Protein AF-A0A975P1Y1-F1 (afdb_monomer_lite)

Secondary structure (DSSP, 8-state):
-----EEEEE-----STT--GGGTTTS--EEEEETTEEEEEEEEEEEE-SS-STT-EEEEEPEE-SPPEE-TTS-EEEEEESSSSTTS-EEEEEE-TT--EE--TT-TT-EEEEE--STT-HHHHHHHHHHHH---S-GGGHHHHHHHHHHHHHHHHHHHHHSPPPP-HHHHHHHHHHHHHHHHTT--HHHHHHHHHHHHHT-SSS-TTSEEE-TTSS--EEETTTTEETTT--THHHHHHHHHHHHHHTT---HHHHHHHHHHHTTTTSS-GGG--HHHHHHHHHHHHHHHHHHHSHHHHHHHHHHHHHHHHHHHHHHHHHHHH-HHHHH-HHHHHHHHHHHHHHS--HHHHHHHHHHHHH-SSHHHHHHHHHHHHHHHH-SS--HHHHHHHHHHHHHHHHHHHHHHT--PPPPPP---

Sequence (420 aa):
MPGEDFNFSIGDGPCGLDSSILKTYKNVQASVTVKGQRFDFMPILITDKRRFNCYAVKLRAACIVTQPTANDDGGFTIELKAARRPTAVSTKVTVSRDGKIAYPESNTQFFLLRDGLGSNSLANHIDRRLGEEFQCSEPANCAYQRTYFIEWLLLNKFRVVRAPPPVRGADLADDRKYFFEKIGNSVSGIKRVVQTFIMENEIGTTSPYALGDAVLADSGPSFGSHQIDIATNSGGEVAAFREILNNAYGASRDARLIELLSRIRSKLYERPIREFKTGALRTFYSDWPLIDGALRSDSGKARYNSLYVDYLASVEREFERLKRDNSFVAIYPWAGFYLIDIKNQYGSNEGSRALFATAARQAANPIDFVNRVSKIVLSYQYSRRSHQAACDTKRRLKNVIRATNAHYGGSTPLPNDCND

Radius of gyration: 25.01 Å; chains: 1; bounding box: 57×57×80 Å

Foldseek 3Di:
DDDFDWDKDADPDDFADVAAVVRPLQDQRMWTAGNNDIFTKFKKWKAADPPDLFQRIGITGWDFADRWDQDPQRWTKTKTFNDNDPPTDIDIWIAGNVRDIDGDLPPLGDIDMAGRDDCPGPVVVLVVCCVAPDDDPDPVCNVVSSSVSSRLSVVLVVLCVLADDFDDDPRQVVLVVVLCVVCVVLADDQLVLLLQLLCQQPVVPHGQLAWDDPSPDLFFIFHGSLTHGCQPDDDPVVVLLLVLLCVQDVPPPDPLSVVLNVCSVVSLRNHRCSSDGSNSSSNCSVCRVVSSVSSPDPSNSVSSSVVSSVVSVVLVVQLVVLCVVAVVCVVVVLLSSVLVVVCSVPVHSPVVSVQLSVQSVVQPDLVSSLVSSLVVVCVVPDPDNRPVSSQSSLSSSQSSSVSVCVNVVDPRDRDDHPDD

Organism: NCBI:txid2840469

Structure (mmCIF, N/CA/C/O backbone):
data_AF-A0A975P1Y1-F1
#
_entry.id   AF-A0A975P1Y1-F1
#
loop_
_atom_site.group_PDB
_atom_site.id
_atom_site.type_symbol
_atom_site.label_atom_id
_atom_site.label_alt_id
_atom_site.label_comp_id
_atom_site.label_asym_id
_atom_site.label_entity_id
_atom_site.label_seq_id
_atom_site.pdbx_PDB_ins_code
_atom_site.Cartn_x
_atom_site.Cartn_y
_atom_site.Cartn_z
_atom_site.occupancy
_atom_site.B_iso_or_equiv
_atom_site.auth_seq_id
_atom_site.auth_comp_id
_atom_site.auth_asym_id
_atom_site.auth_atom_id
_atom_site.pdbx_PDB_model_num
ATOM 1 N N . MET A 1 1 ? -6.299 2.084 47.066 1.00 37.72 1 MET A N 1
ATOM 2 C CA . MET A 1 1 ? -5.338 3.198 47.209 1.00 37.72 1 MET A CA 1
ATOM 3 C C . MET A 1 1 ? -6.083 4.506 46.968 1.00 37.72 1 MET A C 1
ATOM 5 O O . MET A 1 1 ? -6.704 4.611 45.918 1.00 37.72 1 MET A O 1
ATOM 9 N N . PRO A 1 2 ? -6.117 5.445 47.928 1.00 32.84 2 PRO A N 1
ATOM 10 C CA . PRO A 1 2 ? -6.755 6.747 47.760 1.00 32.84 2 PRO A CA 1
ATOM 11 C C . PRO A 1 2 ? -5.759 7.809 47.252 1.00 32.84 2 PRO A C 1
ATOM 13 O O . PRO A 1 2 ? -4.679 7.945 47.813 1.00 32.84 2 PRO A O 1
ATOM 16 N N . GLY A 1 3 ? -6.164 8.593 46.244 1.00 44.69 3 GLY A N 1
ATOM 17 C CA . GLY A 1 3 ? -5.850 10.029 46.190 1.00 44.69 3 GLY A CA 1
ATOM 18 C C . GLY A 1 3 ? -4.552 10.527 45.537 1.00 44.69 3 GLY A C 1
ATOM 19 O O . GLY A 1 3 ? -4.023 11.518 46.025 1.00 44.69 3 GLY A O 1
ATOM 20 N N . GLU A 1 4 ? -4.047 9.941 44.447 1.00 51.47 4 GLU A N 1
ATOM 21 C CA . GLU A 1 4 ? -2.983 10.593 43.654 1.00 51.47 4 GLU A CA 1
ATOM 22 C C . GLU A 1 4 ? -3.564 11.344 42.440 1.00 51.47 4 GLU A C 1
ATOM 24 O O . GLU A 1 4 ? -4.287 10.750 41.644 1.00 51.47 4 GLU A O 1
ATOM 29 N N . ASP A 1 5 ? -3.236 12.641 42.333 1.00 62.97 5 ASP A N 1
ATOM 30 C CA . ASP A 1 5 ? -3.562 13.649 41.304 1.00 62.97 5 ASP A CA 1
ATOM 31 C C . ASP A 1 5 ? -4.053 13.116 39.949 1.00 62.97 5 ASP A C 1
ATOM 33 O O . ASP A 1 5 ? -3.309 13.080 38.959 1.00 62.97 5 ASP A O 1
ATOM 37 N N . PHE A 1 6 ? -5.331 12.745 39.902 1.00 66.50 6 PHE A N 1
ATOM 38 C CA . PHE A 1 6 ? -6.034 12.369 38.686 1.00 66.50 6 PHE A CA 1
ATOM 39 C C . PHE A 1 6 ? -7.116 13.410 38.403 1.00 66.50 6 PHE A C 1
ATOM 41 O O . PHE A 1 6 ? -8.247 13.305 38.876 1.00 66.50 6 PHE A O 1
ATOM 48 N N . ASN A 1 7 ? -6.755 14.454 37.655 1.00 74.12 7 ASN A N 1
ATOM 49 C CA . ASN A 1 7 ? -7.695 15.503 37.266 1.00 74.12 7 ASN A CA 1
ATOM 50 C C . ASN A 1 7 ? -8.186 15.251 35.848 1.00 74.12 7 ASN A C 1
ATOM 52 O O . ASN A 1 7 ? -7.390 15.097 34.925 1.00 74.12 7 ASN A O 1
ATOM 56 N N . PHE A 1 8 ? -9.503 15.239 35.671 1.00 78.31 8 PHE A N 1
ATOM 57 C CA . PHE A 1 8 ? -10.124 14.993 34.381 1.00 78.31 8 PHE A CA 1
ATOM 58 C C . PHE A 1 8 ? -11.121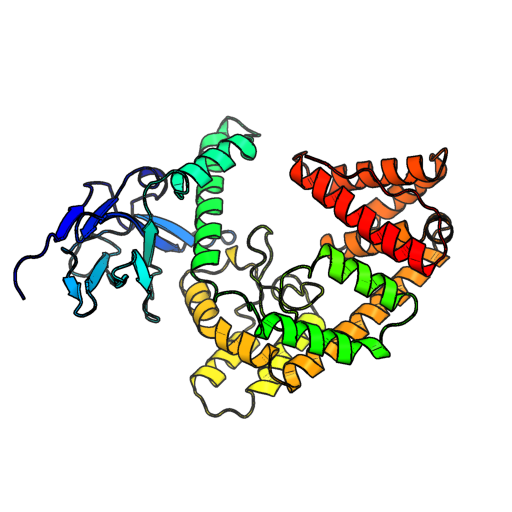 16.089 34.029 1.00 78.31 8 PHE A C 1
ATOM 60 O O . PHE A 1 8 ? -12.007 16.407 34.820 1.00 78.31 8 PHE A O 1
ATOM 67 N N . SER A 1 9 ? -11.004 16.631 32.820 1.00 79.25 9 SER A N 1
ATOM 68 C CA . SER A 1 9 ? -11.983 17.552 32.253 1.00 79.25 9 SER A CA 1
ATOM 69 C C . SER A 1 9 ? -12.467 17.048 30.896 1.00 79.25 9 SER A C 1
ATOM 71 O O . SER A 1 9 ? -11.689 16.570 30.071 1.00 79.25 9 SER A O 1
ATOM 73 N N . ILE A 1 10 ? -13.777 17.152 30.666 1.00 75.06 10 ILE A N 1
ATOM 74 C CA . ILE A 1 10 ? -14.410 16.906 29.367 1.00 75.06 10 ILE A CA 1
ATOM 75 C C . ILE A 1 10 ? -14.796 18.267 28.794 1.00 75.06 10 ILE A C 1
ATOM 77 O O . ILE A 1 10 ? -15.384 19.087 29.492 1.00 75.06 10 ILE A O 1
ATOM 81 N N . GLY A 1 11 ? -14.492 18.503 27.521 1.00 68.81 11 GLY A N 1
ATOM 82 C CA . GLY A 1 11 ? -14.998 19.671 26.811 1.00 68.81 11 GLY A CA 1
ATOM 83 C C . GLY A 1 11 ? -16.475 19.503 26.440 1.00 68.81 11 GLY A C 1
ATOM 84 O O . GLY A 1 11 ? -16.888 18.451 25.949 1.00 68.81 11 GLY A O 1
ATOM 85 N N . ASP A 1 12 ? -17.269 20.567 26.560 1.00 66.56 12 ASP A N 1
ATOM 86 C CA . ASP A 1 12 ? -18.708 20.577 26.231 1.00 66.56 12 ASP A CA 1
ATOM 87 C C . ASP A 1 12 ? -19.026 20.562 24.722 1.00 66.56 12 ASP A C 1
ATOM 89 O O . ASP A 1 12 ? -20.146 20.837 24.289 1.00 66.56 12 ASP A O 1
ATOM 93 N N . GLY A 1 13 ? -18.047 20.211 23.888 1.00 70.69 13 GLY A N 1
ATOM 94 C CA . GLY A 1 13 ? -18.192 20.193 22.439 1.00 70.69 13 GLY A CA 1
ATOM 95 C C . GLY A 1 13 ? -19.217 19.162 21.931 1.00 70.69 13 GLY A C 1
ATOM 96 O O . GLY A 1 13 ? -19.464 18.135 22.573 1.00 70.69 13 GLY A O 1
ATOM 97 N N . PRO A 1 14 ? -19.792 19.388 20.734 1.00 80.12 14 PRO A N 1
ATOM 98 C CA . PRO A 1 14 ? -20.736 18.459 20.125 1.00 80.12 14 PRO A CA 1
ATOM 99 C C . PRO A 1 14 ? -20.075 17.105 19.839 1.00 80.12 14 PRO A C 1
ATOM 101 O O . PRO A 1 14 ? -18.978 17.038 19.280 1.00 80.12 14 PRO A O 1
ATOM 104 N N . CYS A 1 15 ? -20.770 16.009 20.143 1.00 84.50 15 CYS A N 1
ATOM 105 C CA . CYS A 1 15 ? -20.293 14.647 19.901 1.00 84.50 15 CYS A CA 1
ATOM 106 C C . CYS A 1 15 ? -21.395 13.741 19.329 1.00 84.50 15 CYS A C 1
ATOM 108 O O . CYS A 1 15 ? -22.585 14.044 19.407 1.00 84.50 15 CYS A O 1
ATOM 110 N N . GLY A 1 16 ? -20.981 12.622 18.743 1.00 81.62 16 GLY A N 1
ATOM 111 C CA . GLY A 1 16 ? -21.829 11.554 18.232 1.00 81.62 16 GLY A CA 1
ATOM 112 C C . GLY A 1 16 ? -22.176 11.639 16.745 1.00 81.62 16 GLY A C 1
ATOM 113 O O . GLY A 1 16 ? -21.516 12.324 15.961 1.00 81.62 16 GLY A O 1
ATOM 114 N N . LEU A 1 17 ? -23.219 10.903 16.346 1.00 75.62 17 LEU A N 1
ATOM 115 C CA . LEU A 1 17 ? -23.616 10.685 14.944 1.00 75.62 17 LEU A CA 1
ATOM 116 C C . LEU A 1 17 ? -24.002 11.947 14.162 1.00 75.62 17 LEU A C 1
ATOM 118 O O . LEU A 1 17 ? -24.017 11.898 12.935 1.00 75.62 17 LEU A O 1
ATOM 122 N N . ASP A 1 18 ? -24.243 13.072 14.822 1.00 74.19 18 ASP A N 1
ATOM 123 C CA . ASP A 1 18 ? -24.557 14.345 14.159 1.00 74.19 18 ASP A CA 1
ATOM 124 C C . ASP A 1 18 ? -23.397 15.349 14.234 1.00 74.19 18 ASP A C 1
ATOM 126 O O . ASP A 1 18 ? -23.409 16.381 13.560 1.00 74.19 18 ASP A O 1
ATOM 130 N N . SER A 1 19 ? -22.335 15.022 14.977 1.00 77.94 19 SER A N 1
ATOM 131 C CA . SER A 1 19 ? -21.145 15.862 15.088 1.00 77.94 19 SER A CA 1
ATOM 132 C C . SER A 1 19 ? -20.178 15.600 13.934 1.00 77.94 19 SER A C 1
ATOM 134 O O . SER A 1 19 ? -19.815 14.459 13.633 1.00 77.94 19 SER A O 1
ATOM 136 N N . SER A 1 20 ? -19.764 16.672 13.258 1.00 76.12 20 SER A N 1
ATOM 137 C CA . SER A 1 20 ? -18.672 16.630 12.284 1.00 76.12 20 SER A CA 1
ATOM 138 C C . SER A 1 20 ? -17.349 16.792 13.015 1.00 76.12 20 SER A C 1
ATOM 140 O O . SER A 1 20 ? -17.207 17.743 13.785 1.00 76.12 20 SER A O 1
ATOM 142 N N . ILE A 1 21 ? -16.364 15.939 12.712 1.00 74.25 21 ILE A N 1
ATOM 143 C CA . ILE A 1 21 ? -15.011 16.084 13.268 1.00 74.25 21 ILE A CA 1
ATOM 144 C C . ILE A 1 21 ? -14.405 17.459 12.944 1.00 74.25 21 ILE A C 1
ATOM 146 O O . ILE A 1 21 ? -13.605 17.983 13.707 1.00 74.25 21 ILE A O 1
ATOM 150 N N . LEU A 1 22 ? -14.837 18.111 11.857 1.00 73.56 22 LEU A N 1
ATOM 151 C CA . LEU A 1 22 ? -14.357 19.445 11.483 1.00 73.56 22 LEU A CA 1
ATOM 152 C C . LEU A 1 22 ? -14.692 20.527 12.507 1.00 73.56 22 LEU A C 1
ATOM 154 O O . LEU A 1 22 ? -13.978 21.518 12.603 1.00 73.56 22 LEU A O 1
ATOM 158 N N . LYS A 1 23 ? -15.770 20.343 13.273 1.00 72.19 23 LYS A N 1
ATOM 159 C CA . LYS A 1 23 ? -16.165 21.284 14.326 1.00 72.19 23 LYS A CA 1
ATOM 160 C C . LYS A 1 23 ? -15.372 21.077 15.615 1.00 72.19 23 LYS A C 1
ATOM 162 O O . LYS A 1 23 ? -15.464 21.899 16.519 1.00 72.19 23 LYS A O 1
ATOM 167 N N . THR A 1 24 ? -14.642 19.970 15.721 1.00 72.06 24 THR A N 1
ATOM 168 C CA . THR A 1 24 ? -14.063 19.517 16.985 1.00 72.06 24 THR A CA 1
ATOM 169 C C . THR A 1 24 ? -12.572 19.227 16.908 1.00 72.06 24 THR A C 1
ATOM 171 O O . THR A 1 24 ? -11.937 19.215 17.951 1.00 72.06 24 THR A O 1
ATOM 174 N N . TYR A 1 25 ? -11.982 19.055 15.719 1.00 73.00 25 TYR A N 1
ATOM 175 C CA . TYR A 1 25 ? -10.574 18.654 15.583 1.00 73.00 25 TYR A CA 1
ATOM 176 C C . TYR A 1 25 ? -9.559 19.692 16.074 1.00 73.00 25 TYR A C 1
ATOM 178 O O . TYR A 1 25 ? -8.399 19.349 16.273 1.00 73.00 25 TYR A O 1
ATOM 186 N N . LYS A 1 26 ? -9.985 20.948 16.258 1.00 70.31 26 LYS A N 1
ATOM 187 C CA . LYS A 1 26 ? -9.172 22.031 16.838 1.00 70.31 26 LYS A CA 1
ATOM 188 C C . LYS A 1 26 ? -9.398 22.233 18.335 1.00 70.31 26 LYS A C 1
ATOM 190 O O . LYS A 1 26 ? -8.721 23.052 18.944 1.00 70.31 26 LYS A O 1
ATOM 195 N N . ASN A 1 27 ? -10.355 21.516 18.915 1.00 68.38 27 ASN A N 1
ATOM 196 C CA . ASN A 1 27 ? -10.757 21.690 20.300 1.00 68.38 27 ASN A CA 1
ATOM 197 C C . ASN A 1 27 ? -10.304 20.474 21.102 1.00 68.38 27 ASN A C 1
ATOM 199 O O . ASN A 1 27 ? -10.546 19.334 20.701 1.00 68.38 27 ASN A O 1
ATOM 203 N N . VAL A 1 28 ? -9.703 20.710 22.267 1.00 62.66 28 VAL A N 1
ATOM 204 C CA . VAL A 1 28 ? -9.509 19.636 23.245 1.00 62.66 28 VAL A CA 1
ATOM 205 C C . VAL A 1 28 ? -10.881 19.176 23.703 1.00 62.66 28 VAL A C 1
ATOM 207 O O . VAL A 1 28 ? -11.666 19.969 24.220 1.00 62.66 28 VAL A O 1
ATOM 210 N N . GLN A 1 29 ? -11.186 17.902 23.489 1.00 71.69 29 GLN A N 1
ATOM 211 C CA . GLN A 1 29 ? -12.464 17.337 23.918 1.00 71.69 29 GLN A CA 1
ATOM 212 C C . GLN A 1 29 ? -12.347 16.611 25.258 1.00 71.69 29 GLN A C 1
ATOM 214 O O . GLN A 1 29 ? -13.363 16.423 25.923 1.00 71.69 29 GLN A O 1
ATOM 219 N N . ALA A 1 30 ? -11.136 16.238 25.671 1.00 76.69 30 ALA A N 1
ATOM 220 C CA . ALA A 1 30 ? -10.852 15.813 27.032 1.00 76.69 30 ALA A CA 1
ATOM 221 C C . ALA A 1 30 ? -9.399 16.079 27.419 1.00 76.69 30 ALA A C 1
ATOM 223 O O . ALA A 1 30 ? -8.513 15.967 26.577 1.00 76.69 30 ALA A O 1
ATOM 224 N N . SER A 1 31 ? -9.164 16.360 28.695 1.00 81.62 31 SER A N 1
ATOM 225 C CA . SER A 1 31 ? -7.831 16.434 29.287 1.00 81.62 31 SER A CA 1
ATOM 226 C C . SER A 1 31 ? -7.775 15.542 30.516 1.00 81.62 31 SER A C 1
ATOM 228 O O . SER A 1 31 ? -8.652 15.617 31.375 1.00 81.62 31 SER A O 1
ATOM 230 N N . VAL A 1 32 ? -6.739 14.718 30.609 1.00 79.75 32 VAL A N 1
ATOM 231 C CA . VAL A 1 32 ? -6.423 13.916 31.793 1.00 79.75 32 VAL A CA 1
ATOM 232 C C . VAL A 1 32 ? -5.066 14.372 32.307 1.00 79.75 32 VAL A C 1
ATOM 234 O O . VAL A 1 32 ? -4.096 14.359 31.556 1.00 79.75 32 VAL A O 1
ATOM 237 N N . THR A 1 33 ? -4.975 14.748 33.574 1.00 78.69 33 THR A N 1
ATOM 238 C CA . THR A 1 33 ? -3.701 14.999 34.247 1.00 78.69 33 THR A CA 1
ATOM 239 C C . THR A 1 33 ? -3.423 13.858 35.208 1.00 78.69 33 THR A C 1
ATOM 241 O O . THR A 1 33 ? -4.242 13.603 36.087 1.00 78.69 33 THR A O 1
ATOM 244 N N . VAL A 1 34 ? -2.275 13.202 35.042 1.00 75.06 34 VAL A N 1
ATOM 245 C CA . VAL A 1 34 ? -1.789 12.122 35.909 1.00 75.06 34 VAL A CA 1
ATOM 246 C C . VAL A 1 34 ? -0.426 12.536 36.449 1.00 75.06 34 VAL A C 1
ATOM 248 O O . VAL A 1 34 ? 0.509 12.716 35.670 1.00 75.06 34 VAL A O 1
ATOM 251 N N . LYS A 1 35 ? -0.299 12.709 37.771 1.00 74.00 35 LYS A N 1
ATOM 252 C CA . LYS A 1 35 ? 0.979 13.066 38.432 1.00 74.00 35 LYS A CA 1
ATOM 253 C C . LYS A 1 35 ? 1.662 14.298 37.809 1.00 74.00 35 LYS A C 1
ATOM 255 O O . LYS A 1 35 ? 2.853 14.283 37.511 1.00 74.00 35 LYS A O 1
ATOM 260 N N . GLY A 1 36 ? 0.881 15.349 37.546 1.00 74.69 36 GLY A N 1
ATOM 261 C CA . GLY A 1 36 ? 1.357 16.602 36.943 1.00 74.69 36 GLY A CA 1
ATOM 262 C C . GLY A 1 36 ? 1.570 16.564 35.423 1.00 74.69 36 GLY A C 1
ATOM 263 O O . GLY A 1 36 ? 1.734 17.620 34.813 1.00 74.69 36 GLY A O 1
ATOM 264 N N . GLN A 1 37 ? 1.506 15.392 34.783 1.00 78.75 37 GLN A N 1
ATOM 265 C CA . GLN A 1 37 ? 1.574 15.272 33.328 1.00 78.75 37 GLN A CA 1
ATOM 266 C C . GLN A 1 37 ? 0.173 15.358 32.721 1.00 78.75 37 GLN A C 1
ATOM 268 O O . GLN A 1 37 ? -0.697 14.546 33.031 1.00 78.75 37 GLN A O 1
ATOM 273 N N . ARG A 1 38 ? -0.042 16.344 31.846 1.00 82.62 38 ARG A N 1
ATOM 274 C CA . ARG A 1 38 ? -1.307 16.554 31.135 1.00 82.62 38 ARG A CA 1
ATOM 275 C C . ARG A 1 38 ? -1.305 15.837 29.787 1.00 82.62 38 ARG A C 1
ATOM 277 O O . ARG A 1 38 ? -0.395 16.022 28.982 1.00 82.62 38 ARG A O 1
ATOM 284 N N . PHE A 1 39 ? -2.375 15.100 29.529 1.00 79.25 39 PHE A N 1
ATOM 285 C CA . PHE A 1 39 ? -2.682 14.447 28.267 1.00 79.25 39 PHE A CA 1
ATOM 286 C C . PHE A 1 39 ? -3.988 15.020 27.724 1.00 79.25 39 PHE A C 1
ATOM 288 O O . PHE A 1 39 ? -5.040 14.893 28.348 1.00 79.25 39 PHE A O 1
ATOM 295 N N . ASP A 1 40 ? -3.924 15.663 26.566 1.00 81.50 40 ASP A N 1
ATOM 296 C CA . ASP A 1 40 ? -5.110 16.143 25.864 1.00 81.50 40 ASP A CA 1
ATOM 297 C C . ASP A 1 40 ? -5.536 15.108 24.835 1.00 81.50 40 ASP A C 1
ATOM 299 O O . ASP A 1 40 ? -4.692 14.558 24.134 1.00 81.50 40 ASP A O 1
ATOM 303 N N . PHE A 1 41 ? -6.837 14.880 24.695 1.00 79.00 41 PHE A N 1
ATOM 304 C CA . PHE A 1 41 ? -7.381 13.875 23.800 1.00 79.00 41 PHE A CA 1
ATOM 305 C C . PHE A 1 41 ? -8.468 14.407 22.868 1.00 79.00 41 PHE A C 1
ATOM 307 O O . PHE A 1 41 ? -9.309 15.242 23.217 1.00 79.00 41 PHE A O 1
ATOM 314 N N . MET A 1 42 ? -8.480 13.826 21.674 1.00 81.38 42 MET A N 1
ATOM 315 C CA . MET A 1 42 ? -9.517 13.938 20.669 1.00 81.38 42 MET A CA 1
ATOM 316 C C . MET A 1 42 ? -10.169 12.554 20.462 1.00 81.38 42 MET A C 1
ATOM 318 O O . MET A 1 42 ? -9.558 11.666 19.854 1.00 81.38 42 MET A O 1
ATOM 322 N N . PRO A 1 43 ? -11.394 12.347 20.975 1.00 83.50 43 PRO A N 1
ATOM 323 C CA . PRO A 1 43 ? -12.180 11.141 20.796 1.00 83.50 43 PRO A CA 1
ATOM 324 C C . PRO A 1 43 ? -12.848 11.157 19.418 1.00 83.50 43 PRO A C 1
ATOM 326 O O . PRO A 1 43 ? -13.573 12.078 19.044 1.00 83.50 43 PRO A O 1
ATOM 329 N N . ILE A 1 44 ? -12.627 10.109 18.639 1.00 82.88 44 ILE A N 1
ATOM 330 C CA . ILE A 1 44 ? -13.089 10.012 17.257 1.00 82.88 44 ILE A CA 1
ATOM 331 C C . ILE A 1 44 ? -13.985 8.792 17.114 1.00 82.88 44 ILE A C 1
ATOM 333 O O . ILE A 1 44 ? -13.707 7.729 17.663 1.00 82.88 44 ILE A O 1
ATOM 337 N N . LEU A 1 45 ? -15.044 8.952 16.336 1.00 85.19 45 LEU A N 1
ATOM 338 C CA . LEU A 1 45 ? -15.954 7.908 15.900 1.00 85.19 45 LEU A CA 1
ATOM 339 C C . LEU A 1 45 ? -15.897 7.829 14.370 1.00 85.19 45 LEU A C 1
ATOM 341 O O . LEU A 1 45 ? -16.128 8.828 13.684 1.00 85.19 45 LEU A O 1
ATOM 345 N N . ILE A 1 46 ? -15.619 6.644 13.832 1.00 83.75 46 ILE A N 1
ATOM 346 C CA . ILE A 1 46 ? -15.672 6.378 12.392 1.00 83.75 46 ILE A CA 1
ATOM 347 C C . ILE A 1 46 ? -17.002 5.689 12.071 1.00 83.75 46 ILE A C 1
ATOM 349 O O . ILE A 1 46 ? -17.386 4.719 12.710 1.00 83.75 46 ILE A O 1
ATOM 353 N N . THR A 1 47 ? -17.724 6.190 11.072 1.00 84.06 47 THR A N 1
ATOM 354 C CA . THR A 1 47 ? -19.043 5.672 10.654 1.00 84.06 47 THR A CA 1
ATOM 355 C C . THR A 1 47 ? -19.110 5.506 9.149 1.00 84.06 47 THR A C 1
ATOM 357 O O . THR A 1 47 ? -18.341 6.144 8.445 1.00 84.06 47 THR A O 1
ATOM 360 N N . ASP A 1 48 ? -20.054 4.727 8.632 1.00 85.12 48 ASP A N 1
ATOM 361 C CA . ASP A 1 48 ? -20.239 4.605 7.183 1.00 85.12 48 ASP A CA 1
ATOM 362 C C . ASP A 1 48 ? -20.941 5.838 6.581 1.00 85.12 48 ASP A C 1
ATOM 364 O O . ASP A 1 48 ? -21.909 6.373 7.136 1.00 85.12 48 ASP A O 1
ATOM 368 N N . LYS A 1 49 ? -20.499 6.269 5.394 1.00 81.19 49 LYS A N 1
ATOM 369 C CA . LYS A 1 49 ? -21.248 7.192 4.530 1.00 81.19 49 LYS A CA 1
ATOM 370 C C . LYS A 1 49 ? -22.357 6.414 3.814 1.00 81.19 49 LYS A C 1
ATOM 372 O O . LYS A 1 49 ? -22.144 5.324 3.297 1.00 81.19 49 LYS A O 1
ATOM 377 N N . ARG A 1 50 ? -23.563 6.994 3.750 1.00 72.19 50 ARG A N 1
ATOM 378 C CA . ARG A 1 50 ? -24.740 6.346 3.132 1.00 72.19 50 ARG A CA 1
ATOM 379 C C . ARG A 1 50 ? -24.746 6.360 1.597 1.00 72.19 50 ARG A C 1
ATOM 381 O O . ARG A 1 50 ? -25.451 5.550 1.014 1.00 72.19 50 ARG A O 1
ATOM 388 N N . ARG A 1 51 ? -24.043 7.301 0.950 1.00 65.06 51 ARG A N 1
ATOM 389 C CA . ARG A 1 51 ? -24.204 7.604 -0.491 1.00 65.06 51 ARG A CA 1
ATOM 390 C C . ARG A 1 51 ? -22.909 7.636 -1.316 1.00 65.06 51 ARG A C 1
ATOM 392 O O . ARG A 1 51 ? -22.987 7.880 -2.511 1.00 65.06 51 ARG A O 1
ATOM 399 N N . PHE A 1 52 ? -21.741 7.427 -0.710 1.00 57.25 52 PHE A N 1
ATOM 400 C CA . PHE A 1 52 ? -20.455 7.543 -1.407 1.00 57.25 52 PHE A CA 1
ATOM 401 C C . PHE A 1 52 ? -19.725 6.203 -1.407 1.00 57.25 52 PHE A C 1
ATOM 403 O O . PHE A 1 52 ? -19.508 5.632 -0.339 1.00 57.25 52 PHE A O 1
ATOM 410 N N . ASN A 1 53 ? -19.362 5.728 -2.603 1.00 58.53 53 ASN A N 1
ATOM 411 C CA . ASN A 1 53 ? -18.577 4.505 -2.776 1.00 58.53 53 ASN A CA 1
ATOM 412 C C . ASN A 1 53 ? -17.082 4.778 -2.535 1.00 58.53 53 ASN A C 1
ATOM 414 O O . ASN A 1 53 ? -16.445 4.027 -1.806 1.00 58.53 53 ASN A O 1
ATOM 418 N N . CYS A 1 54 ? -16.554 5.910 -3.017 1.00 60.56 54 CYS A N 1
ATOM 419 C CA . CYS A 1 54 ? -15.216 6.389 -2.659 1.00 60.56 54 CYS A CA 1
ATOM 420 C C . CYS A 1 54 ? -15.266 7.116 -1.303 1.00 60.56 54 CYS A C 1
ATOM 422 O O . CYS A 1 54 ? -16.105 7.997 -1.109 1.00 60.56 54 CYS A O 1
ATOM 424 N N . TYR A 1 55 ? -14.367 6.782 -0.371 1.00 70.75 55 TYR A N 1
ATOM 425 C CA . TYR A 1 55 ? -14.382 7.271 1.021 1.00 70.75 55 TYR A CA 1
ATOM 426 C C . TYR A 1 55 ? -15.637 6.852 1.773 1.00 70.75 55 TYR A C 1
ATOM 428 O O . TYR A 1 55 ? -16.369 7.681 2.317 1.00 70.75 55 TYR A O 1
ATOM 436 N N . ALA A 1 56 ? -15.862 5.542 1.828 1.00 77.31 56 ALA A N 1
ATOM 437 C CA . ALA A 1 56 ? -17.045 4.923 2.412 1.00 77.31 56 ALA A CA 1
ATOM 438 C C . ALA A 1 56 ? -17.227 5.208 3.914 1.00 77.31 56 ALA A C 1
ATOM 440 O O . ALA A 1 56 ? -18.273 4.876 4.473 1.00 77.31 56 ALA A O 1
ATOM 441 N N . VAL A 1 57 ? -16.253 5.847 4.570 1.00 80.38 57 VAL A N 1
ATOM 442 C CA . VAL A 1 57 ? -16.287 6.206 5.988 1.00 80.38 57 VAL A CA 1
ATOM 443 C C . VAL A 1 57 ? -16.253 7.717 6.234 1.00 80.38 57 VAL A C 1
ATOM 445 O O . VAL A 1 57 ? -15.653 8.490 5.491 1.00 80.38 57 VAL A O 1
ATOM 448 N N . LYS A 1 58 ? -16.911 8.146 7.312 1.00 82.50 58 LYS A N 1
ATOM 449 C CA . LYS A 1 58 ? -16.993 9.513 7.827 1.00 82.50 58 LYS A CA 1
ATOM 450 C C . LYS A 1 58 ? -16.468 9.574 9.252 1.00 82.50 58 LYS A C 1
ATOM 452 O O . LYS A 1 58 ? -16.795 8.722 10.078 1.00 82.50 58 LYS A O 1
ATOM 457 N N . LEU A 1 59 ? -15.734 10.642 9.536 1.00 82.31 59 LEU A N 1
ATOM 458 C CA . LEU A 1 59 ? -15.174 10.934 10.846 1.00 82.31 59 LEU A CA 1
ATOM 459 C C . LEU A 1 59 ? -16.064 11.881 11.646 1.00 82.31 59 LEU A C 1
ATOM 461 O O . LEU A 1 59 ? -16.588 12.873 11.132 1.00 82.31 59 LEU A O 1
ATOM 465 N N . ARG A 1 60 ? -16.225 11.563 12.925 1.00 85.12 60 ARG A N 1
ATOM 466 C CA . ARG A 1 60 ? -17.084 12.268 13.878 1.00 85.12 60 ARG A CA 1
ATOM 467 C C . ARG A 1 60 ? -16.379 12.371 15.219 1.00 85.12 60 ARG A C 1
ATOM 469 O O . ARG A 1 60 ? -15.477 11.586 15.493 1.00 85.12 60 ARG A O 1
ATOM 476 N N . ALA A 1 61 ? -16.810 13.297 16.063 1.00 86.12 61 ALA A N 1
ATOM 477 C CA . ALA A 1 61 ? -16.392 13.298 17.460 1.00 86.12 61 ALA A CA 1
ATOM 478 C C . ALA A 1 61 ? -17.105 12.168 18.210 1.00 86.12 61 ALA A C 1
ATOM 480 O O . ALA A 1 61 ? -18.335 12.111 18.190 1.00 86.12 61 ALA A O 1
ATOM 481 N N . ALA A 1 62 ? -16.368 11.281 18.875 1.00 86.94 62 ALA A N 1
ATOM 482 C CA . ALA A 1 62 ? -16.969 10.358 19.834 1.00 86.94 62 ALA A CA 1
ATOM 483 C C . ALA A 1 62 ? -17.301 11.100 21.137 1.00 86.94 62 ALA A C 1
ATOM 485 O O . ALA A 1 62 ? -16.707 12.127 21.458 1.00 86.94 62 ALA A O 1
ATOM 486 N N . CYS A 1 63 ? -18.277 10.602 21.887 1.00 86.19 63 CYS A N 1
ATOM 487 C CA . CYS A 1 63 ? -18.618 11.146 23.194 1.00 86.19 63 CYS A CA 1
ATOM 488 C C . CYS A 1 63 ? -17.761 10.485 24.271 1.00 86.19 63 CYS A C 1
ATOM 490 O O . CYS A 1 63 ? -17.646 9.264 24.282 1.00 86.19 63 CYS A O 1
ATOM 492 N N . ILE A 1 64 ? -17.231 11.268 25.206 1.00 82.19 64 ILE A N 1
ATOM 493 C CA . ILE A 1 64 ? -16.700 10.746 26.467 1.00 82.19 64 ILE A CA 1
ATOM 494 C C . ILE A 1 64 ? -17.780 10.962 27.521 1.00 82.19 64 ILE A C 1
ATOM 496 O O . ILE A 1 64 ? -18.350 12.049 27.602 1.00 82.19 64 ILE A O 1
ATOM 500 N N . VAL A 1 65 ? -18.141 9.903 28.240 1.00 72.69 65 VAL A N 1
ATOM 501 C CA . VAL A 1 65 ? -19.352 9.889 29.083 1.00 72.69 65 VAL A CA 1
ATOM 502 C C . VAL A 1 65 ? -19.102 9.460 30.524 1.00 72.69 65 VAL A C 1
ATOM 504 O O . VAL A 1 65 ? -20.024 9.514 31.332 1.00 72.69 65 VAL A O 1
ATOM 507 N N . THR A 1 66 ? -17.883 9.041 30.855 1.00 68.94 66 THR A N 1
ATOM 508 C CA . THR A 1 66 ? -17.502 8.638 32.209 1.00 68.94 66 THR A CA 1
ATOM 509 C C . THR A 1 66 ? -16.192 9.296 32.608 1.00 68.94 66 THR A C 1
ATOM 511 O O . THR A 1 66 ? -15.366 9.637 31.756 1.00 68.94 66 THR A O 1
ATOM 514 N N . GLN A 1 67 ? -16.006 9.477 33.917 1.00 74.38 67 GLN A N 1
ATOM 515 C CA . GLN A 1 67 ? -14.678 9.751 34.447 1.00 74.38 67 GLN A CA 1
ATOM 516 C C . GLN A 1 67 ? -13.774 8.539 34.172 1.00 74.38 67 GLN A C 1
ATOM 518 O O . GLN A 1 67 ? -14.245 7.400 34.293 1.00 74.38 67 GLN A O 1
ATOM 523 N N . PRO A 1 68 ? -12.506 8.751 33.783 1.00 78.06 68 PRO A N 1
ATOM 524 C CA . PRO A 1 68 ? -11.599 7.655 33.539 1.00 78.06 68 PRO A CA 1
ATOM 525 C C . PRO A 1 68 ? -11.427 6.830 34.810 1.00 78.06 68 PRO A C 1
ATOM 527 O O . PRO A 1 68 ? -11.335 7.370 35.910 1.00 78.06 68 PRO A O 1
ATOM 530 N N . THR A 1 69 ? -11.392 5.513 34.660 1.00 82.00 69 THR A N 1
ATOM 531 C CA . THR A 1 69 ? -11.119 4.606 35.778 1.00 82.00 69 THR A CA 1
ATOM 532 C C . THR A 1 69 ? -9.623 4.346 35.826 1.00 82.00 69 THR A C 1
ATOM 534 O O . THR A 1 69 ? -9.062 3.932 34.814 1.00 82.00 69 THR A O 1
ATOM 537 N N . ALA A 1 70 ? -8.973 4.616 36.959 1.00 81.44 70 ALA A N 1
ATOM 538 C CA . ALA A 1 70 ? -7.561 4.293 37.140 1.00 81.44 70 ALA A CA 1
ATOM 539 C C . ALA A 1 70 ? -7.345 2.774 37.067 1.00 81.44 70 ALA A C 1
ATOM 541 O O . ALA A 1 70 ? -8.179 1.999 37.537 1.00 81.44 70 ALA A O 1
ATOM 542 N N . ASN A 1 71 ? -6.225 2.372 36.479 1.00 83.19 71 ASN A N 1
ATOM 543 C CA . ASN A 1 71 ? -5.812 0.980 36.366 1.00 83.19 71 ASN A CA 1
ATOM 544 C C . ASN A 1 71 ? -4.670 0.691 37.357 1.00 83.19 71 ASN A C 1
ATOM 546 O O . ASN A 1 71 ? -3.928 1.598 37.741 1.00 83.19 71 ASN A O 1
ATOM 550 N N . ASP A 1 72 ? -4.486 -0.580 37.723 1.00 81.12 72 ASP A N 1
ATOM 551 C CA . ASP A 1 72 ? -3.462 -1.008 38.694 1.00 81.12 72 ASP A CA 1
ATOM 552 C C . ASP A 1 72 ? -2.018 -0.724 38.232 1.00 81.12 72 ASP A C 1
ATOM 554 O O . ASP A 1 72 ? -1.107 -0.600 39.049 1.00 81.12 72 ASP A O 1
ATOM 558 N N . ASP A 1 73 ? -1.799 -0.569 36.924 1.00 78.88 73 ASP A N 1
ATOM 559 C CA . ASP A 1 73 ? -0.509 -0.239 36.304 1.00 78.88 73 ASP A CA 1
ATOM 560 C C . ASP A 1 73 ? -0.182 1.272 36.314 1.00 78.88 73 ASP A C 1
ATOM 562 O O . ASP A 1 73 ? 0.838 1.709 35.770 1.00 78.88 73 ASP A O 1
ATOM 566 N N . GLY A 1 74 ? -1.041 2.091 36.930 1.00 77.69 74 GLY A N 1
ATOM 567 C CA . GLY A 1 74 ? -0.923 3.549 36.940 1.00 77.69 74 GLY A CA 1
ATOM 568 C C . GLY A 1 74 ? -1.368 4.219 35.636 1.00 77.69 74 GLY A C 1
ATOM 569 O O . GLY A 1 74 ? -1.134 5.417 35.464 1.00 77.69 74 GLY A O 1
ATOM 570 N N . GLY A 1 75 ? -1.977 3.465 34.716 1.00 84.56 75 GLY A N 1
ATOM 571 C CA . GLY A 1 75 ? -2.735 3.988 33.587 1.00 84.56 75 GLY A CA 1
ATOM 572 C C . GLY A 1 75 ? -4.188 4.302 33.953 1.00 84.56 75 GLY A C 1
ATOM 573 O O . GLY A 1 75 ? -4.582 4.333 35.120 1.00 84.56 75 GLY A O 1
ATOM 574 N N . PHE A 1 76 ? -5.013 4.526 32.935 1.00 86.25 76 PHE A N 1
ATOM 575 C CA . PHE A 1 76 ? -6.445 4.760 33.090 1.00 86.25 76 PHE A CA 1
ATOM 576 C C . PHE A 1 76 ? -7.243 4.264 31.885 1.00 86.25 76 PHE A C 1
ATOM 578 O O . PHE A 1 76 ? -6.727 4.091 30.783 1.00 86.25 76 PHE A O 1
ATOM 585 N N . THR A 1 77 ? -8.538 4.060 32.085 1.00 86.69 77 THR A N 1
ATOM 586 C CA . THR A 1 77 ? -9.470 3.596 31.060 1.00 86.69 77 THR A CA 1
ATOM 587 C C . THR A 1 77 ? -10.542 4.647 30.804 1.00 86.69 77 THR A C 1
ATOM 589 O O . THR A 1 77 ? -11.229 5.064 31.733 1.00 86.69 77 THR A O 1
ATOM 592 N N . ILE A 1 78 ? -10.723 5.048 29.542 1.00 85.62 78 ILE A N 1
ATOM 593 C CA . ILE A 1 78 ? -11.774 5.976 29.096 1.00 85.62 78 ILE A CA 1
ATOM 594 C C . ILE A 1 78 ? -12.860 5.202 28.350 1.00 85.62 78 ILE A C 1
ATOM 596 O O . ILE A 1 78 ? -12.561 4.400 27.463 1.00 85.62 78 ILE A O 1
ATOM 600 N N . GLU A 1 79 ? -14.131 5.475 28.656 1.00 87.12 79 GLU A N 1
ATOM 601 C CA . GLU A 1 79 ? -15.250 4.993 27.845 1.00 87.12 79 GLU A CA 1
ATOM 602 C C . GLU A 1 79 ? -15.619 6.005 26.752 1.00 87.12 79 GLU A C 1
ATOM 604 O O . GLU A 1 79 ? -15.963 7.159 27.024 1.00 87.12 79 GLU A O 1
ATOM 609 N N . LEU A 1 80 ? -15.587 5.543 25.502 1.00 87.19 80 LEU A N 1
ATOM 610 C CA . LEU A 1 80 ? -16.031 6.284 24.325 1.00 87.19 80 LEU A CA 1
ATOM 611 C C . LEU A 1 80 ? -17.399 5.770 23.878 1.00 87.19 80 LEU A C 1
ATOM 613 O O . LEU A 1 80 ? -17.595 4.561 23.783 1.00 87.19 80 LEU A O 1
ATOM 617 N N . LYS A 1 81 ? -18.329 6.675 23.558 1.00 87.38 81 LYS A N 1
ATOM 618 C CA . LYS A 1 81 ? -19.689 6.369 23.088 1.00 87.38 81 LYS A CA 1
ATOM 619 C C . LYS A 1 81 ? -20.029 7.027 21.765 1.00 87.38 81 LYS A C 1
ATOM 621 O O . LYS A 1 81 ? -19.609 8.147 21.474 1.00 87.38 81 LYS A O 1
ATOM 626 N N . ALA A 1 82 ? -20.874 6.357 20.984 1.00 85.56 82 ALA A N 1
ATOM 627 C CA . ALA A 1 82 ? -21.385 6.901 19.727 1.00 85.56 82 ALA A CA 1
ATOM 628 C C . ALA A 1 82 ? -22.390 8.053 19.930 1.00 85.56 82 ALA A C 1
ATOM 630 O O . ALA A 1 82 ? -22.650 8.814 19.000 1.00 85.56 82 ALA A O 1
ATOM 631 N N . ALA A 1 83 ? -22.969 8.179 21.129 1.00 84.94 83 ALA A N 1
ATOM 632 C CA . ALA A 1 83 ? -23.854 9.269 21.536 1.00 84.94 83 ALA A CA 1
ATOM 633 C C . ALA A 1 83 ? -23.933 9.358 23.072 1.00 84.94 83 ALA A C 1
ATOM 635 O O . ALA A 1 83 ? -23.682 8.373 23.767 1.00 84.94 83 ALA A O 1
ATOM 636 N N . ARG A 1 84 ? -24.355 10.510 23.615 1.00 82.62 84 ARG A N 1
ATOM 637 C CA . ARG A 1 84 ? -24.637 10.699 25.055 1.00 82.62 84 ARG A CA 1
ATOM 638 C C . ARG A 1 84 ? -25.979 10.064 25.456 1.00 82.62 84 ARG A C 1
ATOM 640 O O . ARG A 1 84 ? -26.894 10.753 25.893 1.00 82.62 84 ARG A O 1
ATOM 647 N N . ARG A 1 85 ? -26.140 8.758 25.231 1.00 82.62 85 ARG A N 1
ATOM 648 C CA . ARG A 1 85 ? -27.335 7.989 25.621 1.00 82.62 85 ARG A CA 1
ATOM 649 C C . ARG A 1 85 ? -26.918 6.639 26.218 1.00 82.62 85 ARG A C 1
ATOM 651 O O . ARG A 1 85 ? -25.916 6.088 25.761 1.00 82.62 85 ARG A O 1
ATOM 658 N N . PRO A 1 86 ? -27.656 6.080 27.196 1.00 80.94 86 PRO A N 1
ATOM 659 C CA . PRO A 1 86 ? -27.261 4.842 27.876 1.00 80.94 86 PRO A CA 1
ATOM 660 C C . PRO A 1 86 ? -27.045 3.653 26.934 1.00 80.94 86 PRO A C 1
ATOM 662 O O . PRO A 1 86 ? -26.051 2.950 27.067 1.00 80.94 86 PRO A O 1
ATOM 665 N N . THR A 1 87 ? -27.928 3.492 25.945 1.00 82.00 87 THR A N 1
ATOM 666 C CA . THR A 1 87 ? -27.937 2.385 24.973 1.00 82.00 87 THR A CA 1
ATOM 667 C C . THR A 1 87 ? -26.995 2.585 23.788 1.00 82.00 87 THR A C 1
ATOM 669 O O . THR A 1 87 ? -26.918 1.727 22.909 1.00 82.00 87 THR A O 1
ATOM 672 N N . ALA A 1 88 ? -26.303 3.726 23.713 1.00 83.94 88 ALA A N 1
ATOM 673 C CA . ALA A 1 88 ? -25.360 3.968 22.636 1.00 83.94 88 ALA A CA 1
ATOM 674 C C . ALA A 1 88 ? -24.189 2.992 22.751 1.00 83.94 88 ALA A C 1
ATOM 676 O O . ALA A 1 88 ? -23.644 2.787 23.836 1.00 83.94 88 ALA A O 1
ATOM 677 N N . VAL A 1 89 ? -23.783 2.435 21.612 1.00 85.00 89 VAL A N 1
ATOM 678 C CA . VAL A 1 89 ? -22.620 1.554 21.557 1.00 85.00 89 VAL A CA 1
ATOM 679 C C . VAL A 1 89 ? -21.391 2.291 22.073 1.00 85.00 89 VAL A C 1
ATOM 681 O O . VAL A 1 89 ? -21.192 3.483 21.795 1.00 85.00 89 VAL A O 1
ATOM 684 N N . SER A 1 90 ? -20.596 1.560 22.845 1.00 85.88 90 SER A N 1
ATOM 685 C CA . SER A 1 90 ? -19.423 2.073 23.521 1.00 85.88 90 SER A CA 1
ATOM 686 C C . SER A 1 90 ? -18.218 1.163 23.340 1.00 85.88 90 SER A C 1
ATOM 688 O O . SER A 1 90 ? -18.338 -0.006 22.973 1.00 85.88 90 SER A O 1
ATOM 690 N N . THR A 1 91 ? -17.039 1.720 23.584 1.00 85.69 91 THR A N 1
ATOM 691 C CA . THR A 1 91 ? -15.821 0.948 23.806 1.00 85.69 91 THR A CA 1
ATOM 692 C C . THR A 1 91 ? -15.078 1.529 24.991 1.00 85.69 91 THR A C 1
ATOM 694 O O . THR A 1 91 ? -15.147 2.730 25.258 1.00 85.69 91 THR A O 1
ATOM 697 N N . LYS A 1 92 ? -14.298 0.685 25.654 1.00 86.31 92 LYS A N 1
ATOM 698 C CA . LYS A 1 92 ? -13.285 1.124 26.607 1.00 86.31 92 LYS A CA 1
ATOM 699 C C . LYS A 1 92 ? -11.941 1.211 25.892 1.00 86.31 92 LYS A C 1
ATOM 701 O O . LYS A 1 92 ? -11.634 0.358 25.061 1.00 86.31 92 LYS A O 1
ATOM 706 N N . VAL A 1 93 ? -11.187 2.267 26.163 1.00 84.50 93 VAL A N 1
ATOM 707 C CA . VAL A 1 93 ? -9.836 2.485 25.642 1.00 84.50 93 VAL A CA 1
ATOM 708 C C . VAL A 1 93 ? -8.911 2.644 26.832 1.00 84.50 93 VAL A C 1
ATOM 710 O O . VAL A 1 93 ? -9.164 3.484 27.696 1.00 84.50 93 VAL A O 1
ATOM 713 N N . THR A 1 94 ? -7.857 1.839 26.864 1.00 86.06 94 THR A N 1
ATOM 714 C CA . THR A 1 94 ? -6.857 1.885 27.926 1.00 86.06 94 THR A CA 1
ATOM 715 C C . THR A 1 94 ? -5.726 2.809 27.507 1.00 86.06 94 THR A C 1
ATOM 717 O O . THR A 1 94 ? -5.223 2.716 26.387 1.00 86.06 94 THR A O 1
ATOM 720 N N . VAL A 1 95 ? -5.328 3.695 28.409 1.00 84.12 95 VAL A N 1
ATOM 721 C CA . VAL A 1 95 ? -4.169 4.568 28.272 1.00 84.12 95 VAL A CA 1
ATOM 722 C C . VAL A 1 95 ? -3.189 4.195 29.373 1.00 84.12 95 VAL A C 1
ATOM 724 O O . VAL A 1 95 ? -3.537 4.221 30.551 1.00 84.12 95 VAL A O 1
ATOM 727 N N . SER A 1 96 ? -1.979 3.801 29.001 1.00 84.19 96 SER A N 1
ATOM 728 C CA . SER A 1 96 ? -0.921 3.489 29.960 1.00 84.19 96 SER A CA 1
ATOM 729 C C . SER A 1 96 ? -0.409 4.754 30.652 1.00 84.19 96 SER A C 1
ATOM 731 O O . SER A 1 96 ? -0.657 5.879 30.215 1.00 84.19 96 SER A O 1
ATOM 733 N N . ARG A 1 97 ? 0.370 4.572 31.722 1.00 80.31 97 ARG A N 1
ATOM 734 C CA . ARG A 1 97 ? 0.981 5.669 32.490 1.00 80.31 97 ARG A CA 1
ATOM 735 C C . ARG A 1 97 ? 1.825 6.638 31.645 1.00 80.31 97 ARG A C 1
ATOM 737 O O . ARG A 1 97 ? 1.915 7.812 31.980 1.00 80.31 97 ARG A O 1
ATOM 744 N N . ASP A 1 98 ? 2.444 6.160 30.566 1.00 78.25 98 ASP A N 1
ATOM 745 C CA . ASP A 1 98 ? 3.239 6.965 29.626 1.00 78.25 98 ASP A CA 1
ATOM 746 C C . ASP A 1 98 ? 2.406 7.581 28.483 1.00 78.25 98 ASP A C 1
ATOM 748 O O . ASP A 1 98 ? 2.965 8.174 27.561 1.00 78.25 98 ASP A O 1
ATOM 752 N N . GLY A 1 99 ? 1.075 7.458 28.530 1.00 74.50 99 GLY A N 1
ATOM 753 C CA . GLY A 1 99 ? 0.159 8.028 27.542 1.00 74.50 99 GLY A CA 1
ATOM 754 C C . GLY A 1 99 ? -0.056 7.166 26.296 1.00 74.50 99 GLY A C 1
ATOM 755 O O . GLY A 1 99 ? -0.709 7.618 25.355 1.00 74.50 99 GLY A O 1
ATOM 756 N N . LYS A 1 100 ? 0.461 5.928 26.243 1.00 79.88 100 LYS A N 1
ATOM 757 C CA . LYS A 1 100 ? 0.218 5.043 25.093 1.00 79.88 100 LYS A CA 1
ATOM 758 C C . LYS A 1 100 ? -1.203 4.501 25.127 1.00 79.88 100 LYS A C 1
ATOM 760 O O . LYS A 1 100 ? -1.698 4.035 26.146 1.00 79.88 100 LYS A O 1
ATOM 765 N N . ILE A 1 101 ? -1.844 4.528 23.966 1.00 79.94 101 ILE A N 1
ATOM 766 C CA . ILE A 1 101 ? -3.250 4.167 23.802 1.00 79.94 101 ILE A CA 1
ATOM 767 C C . ILE A 1 101 ? -3.342 2.744 23.252 1.00 79.94 101 ILE A C 1
ATOM 769 O O . ILE A 1 101 ? -2.847 2.468 22.158 1.00 79.94 101 ILE A O 1
ATOM 773 N N . ALA A 1 102 ? -4.013 1.859 23.985 1.00 77.06 102 ALA A N 1
ATOM 774 C CA . ALA A 1 102 ? -4.301 0.488 23.586 1.00 77.06 102 ALA A CA 1
ATOM 775 C C . ALA A 1 102 ? -5.781 0.334 23.202 1.00 77.06 102 ALA A C 1
ATOM 777 O O . ALA A 1 102 ? -6.688 0.780 23.911 1.00 77.06 102 ALA A O 1
ATOM 778 N N . TYR A 1 103 ? -6.029 -0.318 22.065 1.00 72.94 103 TYR A N 1
ATOM 779 C CA . TYR A 1 103 ? -7.373 -0.527 21.531 1.00 72.94 103 TYR A CA 1
ATOM 780 C C . TYR A 1 103 ? -7.806 -1.987 21.682 1.00 72.94 103 TYR A C 1
ATOM 782 O O . TYR A 1 103 ? -7.041 -2.869 21.297 1.00 72.94 103 TYR A O 1
ATOM 790 N N . PRO A 1 104 ? -9.038 -2.264 22.148 1.00 65.75 104 PRO A N 1
ATOM 791 C CA . PRO A 1 104 ? -9.556 -3.626 22.164 1.00 65.75 104 PRO A CA 1
ATOM 792 C C . PRO A 1 104 ? -9.862 -4.121 20.743 1.00 65.75 104 PRO A C 1
ATOM 794 O O . PRO A 1 104 ? -10.318 -3.353 19.887 1.00 65.75 104 PRO A O 1
ATOM 797 N N . GLU A 1 105 ? -9.674 -5.423 20.511 1.00 58.16 105 GLU A N 1
ATOM 798 C CA . GLU A 1 105 ? -9.967 -6.089 19.230 1.00 58.16 105 GLU A CA 1
ATOM 799 C C . GLU A 1 105 ? -11.462 -6.020 18.859 1.00 58.16 105 GLU A C 1
ATOM 801 O O . GLU A 1 105 ? -11.827 -5.935 17.687 1.00 58.16 105 GLU A O 1
ATOM 806 N N . SER A 1 106 ? -12.344 -5.968 19.863 1.00 56.34 106 SER A N 1
ATOM 807 C CA . SER A 1 106 ? -13.807 -5.962 19.721 1.00 56.34 106 SER A CA 1
ATOM 808 C C . SER A 1 106 ? -14.418 -4.603 19.349 1.00 56.34 106 SER A C 1
ATOM 810 O O . SER A 1 106 ? -15.640 -4.458 19.374 1.00 56.34 106 SER A O 1
ATOM 812 N N . ASN A 1 107 ? -13.612 -3.591 19.004 1.00 61.41 107 ASN A N 1
ATOM 813 C CA . ASN A 1 107 ? -14.050 -2.215 18.733 1.00 61.41 107 ASN A CA 1
ATOM 814 C C . ASN A 1 107 ? -14.862 -2.104 17.422 1.00 61.41 107 ASN A C 1
ATOM 816 O O . ASN A 1 107 ? -14.401 -1.611 16.390 1.00 61.41 107 ASN A O 1
ATOM 820 N N . THR A 1 108 ? -16.097 -2.603 17.461 1.00 48.75 108 THR A N 1
ATOM 821 C CA . THR A 1 108 ? -16.932 -2.869 16.287 1.00 48.75 108 THR A CA 1
ATOM 822 C C . THR A 1 108 ? -17.422 -1.620 15.556 1.00 48.75 108 THR A C 1
ATOM 824 O O . THR A 1 108 ? -17.773 -1.741 14.382 1.00 48.75 108 THR A O 1
ATOM 827 N N . GLN A 1 109 ? -17.393 -0.446 16.200 1.00 57.44 109 GLN A N 1
ATOM 828 C CA . GLN A 1 109 ? -17.838 0.846 15.653 1.00 57.44 109 GLN A CA 1
ATOM 829 C C . GLN A 1 109 ? -16.708 1.873 15.458 1.00 57.44 109 GLN A C 1
ATOM 831 O O . GLN A 1 109 ? -16.975 3.055 15.279 1.00 57.44 109 GLN A O 1
ATOM 836 N N . PHE A 1 110 ? -15.448 1.420 15.463 1.00 73.31 110 PHE A N 1
ATOM 837 C CA . PHE A 1 110 ? -14.253 2.231 15.198 1.00 73.31 110 PHE A CA 1
ATOM 838 C C . PHE A 1 110 ? -14.180 3.543 15.983 1.00 73.31 110 PHE A C 1
ATOM 840 O O . PHE A 1 110 ? -14.135 4.648 15.438 1.00 73.31 110 PHE A O 1
ATOM 847 N N . PHE A 1 111 ? -14.086 3.409 17.296 1.00 79.00 111 PHE A N 1
ATOM 848 C CA . PHE A 1 111 ? -13.655 4.504 18.151 1.00 79.00 111 PHE A CA 1
ATOM 849 C C . PHE A 1 111 ? -12.131 4.643 18.142 1.00 79.00 111 PHE A C 1
ATOM 851 O O . PHE A 1 111 ? -11.416 3.639 18.135 1.00 79.00 111 PHE A O 1
ATOM 858 N N . LEU A 1 112 ? -11.622 5.867 18.192 1.00 77.06 112 LEU A N 1
ATOM 859 C CA . LEU A 1 112 ? -10.202 6.177 18.352 1.00 77.06 112 LEU A CA 1
ATOM 860 C C . LEU A 1 112 ? -10.021 7.263 19.414 1.00 77.06 112 LEU A C 1
ATOM 862 O O . LEU A 1 112 ? -10.892 8.112 19.588 1.00 77.06 112 LEU A O 1
ATOM 866 N N . LEU A 1 113 ? -8.874 7.249 20.087 1.00 77.44 113 LEU A N 1
ATOM 867 C CA . LEU A 1 113 ? -8.446 8.302 21.000 1.00 77.44 113 LEU A CA 1
ATOM 868 C C . LEU A 1 113 ? -7.079 8.801 20.520 1.00 77.44 113 LEU A C 1
ATOM 870 O O . LEU A 1 113 ? -6.203 8.005 20.187 1.00 77.44 113 LEU A O 1
ATOM 874 N N . ARG A 1 114 ? -6.898 10.112 20.388 1.00 73.31 114 ARG A N 1
ATOM 875 C CA . ARG A 1 114 ? -5.652 10.694 19.865 1.00 73.31 114 ARG A CA 1
ATOM 876 C C . ARG A 1 114 ? -5.224 11.880 20.686 1.00 73.31 114 ARG A C 1
ATOM 878 O O . ARG A 1 114 ? -6.090 12.595 21.163 1.00 73.31 114 ARG A O 1
ATOM 885 N N . ASP A 1 115 ? -3.926 12.133 20.734 1.00 70.81 115 ASP A N 1
ATOM 886 C CA . ASP A 1 115 ? -3.401 13.323 21.394 1.00 70.81 115 ASP A CA 1
ATOM 887 C C . ASP A 1 115 ? -3.944 14.593 20.720 1.00 70.81 115 ASP A C 1
ATOM 889 O O . ASP A 1 115 ? -3.889 14.749 19.493 1.00 70.81 115 ASP A O 1
ATOM 893 N N . GLY A 1 116 ? -4.547 15.454 21.535 1.00 56.97 116 GLY A N 1
ATOM 894 C CA . GLY A 1 116 ? -5.394 16.565 21.122 1.00 56.97 116 GLY A CA 1
ATOM 895 C C . GLY A 1 116 ? -4.619 17.821 20.735 1.00 56.97 116 GLY A C 1
ATOM 896 O O . GLY A 1 116 ? -4.997 18.456 19.756 1.00 56.97 116 GLY A O 1
ATOM 897 N N . LEU A 1 117 ? -3.533 18.172 21.443 1.00 57.34 117 LEU A N 1
ATOM 898 C CA . LEU A 1 117 ? -2.785 19.422 21.228 1.00 57.34 117 LEU A CA 1
ATOM 899 C C . LEU A 1 117 ? -1.273 19.309 21.516 1.00 57.34 117 LEU A C 1
ATOM 901 O O . LEU A 1 117 ? -0.826 18.460 22.279 1.00 57.34 117 LEU A O 1
ATOM 905 N N . GLY A 1 118 ? -0.490 20.170 20.848 1.00 55.53 118 GLY A N 1
ATOM 906 C CA . GLY A 1 118 ? 0.981 20.201 20.832 1.00 55.53 118 GLY A CA 1
ATOM 907 C C . GLY A 1 118 ? 1.538 20.661 19.472 1.00 55.53 118 GLY A C 1
ATOM 908 O O . GLY A 1 118 ? 0.817 20.642 18.472 1.00 55.53 118 GLY A O 1
ATOM 909 N N . SER A 1 119 ? 2.816 21.055 19.389 1.00 51.31 119 SER A N 1
ATOM 910 C CA . SER A 1 119 ? 3.474 21.437 18.116 1.00 51.31 119 SER A CA 1
ATOM 911 C C . SER A 1 119 ? 3.393 20.326 17.056 1.00 51.31 119 SER A C 1
ATOM 913 O O . SER A 1 119 ? 3.214 20.614 15.877 1.00 51.31 119 SER A O 1
ATOM 915 N N . ASN A 1 120 ? 3.373 19.067 17.502 1.00 59.00 120 ASN A N 1
ATOM 916 C CA . ASN A 1 120 ? 3.184 17.864 16.685 1.00 59.00 120 ASN A CA 1
ATOM 917 C C . ASN A 1 120 ? 1.729 17.341 16.656 1.00 59.00 120 ASN A C 1
ATOM 919 O O . ASN A 1 120 ? 1.493 16.186 16.298 1.00 59.00 120 ASN A O 1
ATOM 923 N N . SER A 1 121 ? 0.745 18.154 17.058 1.00 69.88 121 SER A N 1
ATOM 924 C CA . SER A 1 121 ? -0.662 17.737 17.108 1.00 69.88 121 SER A CA 1
ATOM 925 C C . SER A 1 121 ? -1.249 17.456 15.730 1.00 69.88 121 SER A C 1
ATOM 927 O O . SER A 1 121 ? -0.813 17.981 14.699 1.00 69.88 121 SER A O 1
ATOM 929 N N . LEU A 1 122 ? -2.310 16.646 15.719 1.00 70.69 122 LEU A N 1
ATOM 930 C CA . LEU A 1 122 ? -3.041 16.336 14.496 1.00 70.69 122 LEU A CA 1
ATOM 931 C C . LEU A 1 122 ? -3.656 17.594 13.861 1.00 70.69 122 LEU A C 1
ATOM 933 O O . LEU A 1 122 ? -3.649 17.713 12.637 1.00 70.69 122 LEU A O 1
ATOM 937 N N . ALA A 1 123 ? -4.129 18.540 14.678 1.00 74.38 123 ALA A N 1
ATOM 938 C CA . ALA A 1 123 ? -4.681 19.811 14.217 1.00 74.38 123 ALA A CA 1
ATOM 939 C C . ALA A 1 123 ? -3.644 20.644 13.448 1.00 74.38 123 ALA A C 1
ATOM 941 O O . ALA A 1 123 ? -3.900 21.035 12.309 1.00 74.38 123 ALA A O 1
ATOM 942 N N . ASN A 1 124 ? -2.448 20.827 14.020 1.00 75.69 124 ASN A N 1
ATOM 943 C CA . ASN A 1 124 ? -1.361 21.566 13.372 1.00 75.69 124 ASN A CA 1
ATOM 944 C C . ASN A 1 124 ? -0.883 20.878 12.092 1.00 75.69 124 ASN A C 1
ATOM 946 O O . ASN A 1 124 ? -0.635 21.539 11.086 1.00 75.69 124 ASN A O 1
ATOM 950 N N . HIS A 1 125 ? -0.795 19.543 12.100 1.00 77.44 125 HIS A N 1
ATOM 951 C CA . HIS A 1 125 ? -0.438 18.786 10.902 1.00 77.44 125 HIS A CA 1
ATOM 952 C C . HIS A 1 125 ? -1.433 19.023 9.756 1.00 77.44 125 HIS A C 1
ATOM 954 O O . HIS A 1 125 ? -1.018 19.198 8.610 1.00 77.44 125 HIS A O 1
ATOM 960 N N . ILE A 1 126 ? -2.733 19.051 10.063 1.00 78.62 126 ILE A N 1
ATOM 961 C CA . ILE A 1 126 ? -3.792 19.327 9.087 1.00 78.62 126 ILE A CA 1
ATOM 962 C C . ILE A 1 126 ? -3.723 20.766 8.590 1.00 78.62 126 ILE A C 1
ATOM 964 O O . ILE A 1 126 ? -3.779 20.978 7.383 1.00 78.62 126 ILE A O 1
ATOM 968 N N . ASP A 1 127 ? -3.591 21.745 9.487 1.00 81.38 127 ASP A N 1
ATOM 969 C CA . ASP A 1 127 ? -3.539 23.161 9.111 1.00 81.38 127 ASP A CA 1
ATOM 970 C C . ASP A 1 127 ? -2.314 23.471 8.237 1.00 81.38 127 ASP A C 1
ATOM 972 O O . ASP A 1 127 ? -2.442 24.170 7.232 1.00 81.38 127 ASP A O 1
ATOM 976 N N . ARG A 1 128 ? -1.157 22.869 8.540 1.00 82.44 128 ARG A N 1
ATOM 977 C CA . ARG A 1 128 ? 0.040 22.968 7.697 1.00 82.44 128 ARG A CA 1
ATOM 978 C C . ARG A 1 128 ? -0.204 22.388 6.300 1.00 82.44 128 ARG A C 1
ATOM 980 O O . ARG A 1 128 ? -0.005 23.076 5.306 1.00 82.44 128 ARG A O 1
ATOM 987 N N . ARG A 1 129 ? -0.712 21.152 6.219 1.00 81.69 129 ARG A N 1
ATOM 988 C CA . ARG A 1 129 ? -1.025 20.480 4.941 1.00 81.69 129 ARG A CA 1
ATOM 989 C C . ARG A 1 129 ? -2.080 21.234 4.130 1.00 81.69 129 ARG A C 1
ATOM 991 O O . ARG A 1 129 ? -2.003 21.267 2.908 1.00 81.69 129 ARG A O 1
ATOM 998 N N . LEU A 1 130 ? -3.062 21.846 4.790 1.00 81.19 130 LEU A N 1
ATOM 999 C CA . LEU A 1 130 ? -4.021 22.739 4.142 1.00 81.19 130 LEU A CA 1
ATOM 1000 C C . LEU A 1 130 ? -3.318 23.949 3.516 1.00 81.19 130 LEU A C 1
ATOM 1002 O O . LEU A 1 130 ? -3.596 24.264 2.367 1.00 81.19 130 LEU A O 1
ATOM 1006 N N . GLY A 1 131 ? -2.414 24.609 4.241 1.00 79.81 131 GLY A N 1
ATOM 1007 C CA . GLY A 1 131 ? -1.669 25.755 3.712 1.00 79.81 131 GLY A CA 1
ATOM 1008 C C . GLY A 1 131 ? -0.732 25.397 2.553 1.00 79.81 131 GLY A C 1
ATOM 1009 O O . GLY A 1 131 ? -0.597 26.175 1.615 1.00 79.81 131 GLY A O 1
ATOM 1010 N N . GLU A 1 132 ? -0.117 24.215 2.602 1.00 78.75 132 GLU A N 1
ATOM 1011 C CA . GLU A 1 132 ? 0.884 23.769 1.623 1.00 78.75 132 GLU A CA 1
ATOM 1012 C C . GLU A 1 132 ? 0.268 23.139 0.362 1.00 78.75 132 GLU A C 1
ATOM 1014 O O . GLU A 1 132 ? 0.790 23.314 -0.739 1.00 78.75 132 GLU A O 1
ATOM 1019 N N . GLU A 1 133 ? -0.830 22.388 0.495 1.00 76.62 133 GLU A N 1
ATOM 1020 C CA . GLU A 1 133 ? -1.299 21.484 -0.567 1.00 76.62 133 GLU A CA 1
ATOM 1021 C C . GLU A 1 133 ? -2.727 21.748 -1.039 1.00 76.62 133 GLU A C 1
ATOM 1023 O O . GLU A 1 133 ? -3.096 21.344 -2.150 1.00 76.62 133 GLU A O 1
ATOM 1028 N N . PHE A 1 134 ? -3.558 22.391 -0.214 1.00 79.12 134 PHE A N 1
ATOM 1029 C CA . PHE A 1 134 ? -4.946 22.635 -0.574 1.00 79.12 134 PHE A CA 1
ATOM 1030 C C . PHE A 1 134 ? -5.058 23.875 -1.457 1.00 79.12 134 PHE A C 1
ATOM 1032 O O . PHE A 1 134 ? -5.043 25.012 -0.997 1.00 79.12 134 PHE A O 1
ATOM 1039 N N . GLN A 1 135 ? -5.240 23.632 -2.750 1.00 76.50 135 GLN A N 1
ATOM 1040 C CA . GLN A 1 135 ? -5.660 24.649 -3.701 1.00 76.50 135 GLN A CA 1
ATOM 1041 C C . GLN A 1 135 ? -7.121 24.446 -4.063 1.00 76.50 135 GLN A C 1
ATOM 1043 O O . GLN A 1 135 ? -7.561 23.323 -4.336 1.00 76.50 135 GLN A O 1
ATOM 1048 N N . CYS A 1 136 ? -7.844 25.555 -4.082 1.00 76.88 136 CYS A N 1
ATOM 1049 C CA . CYS A 1 136 ? -9.239 25.601 -4.448 1.00 76.88 136 CYS A CA 1
ATOM 1050 C C . CYS A 1 136 ? -9.357 25.987 -5.919 1.00 76.88 136 CYS A C 1
ATOM 1052 O O . CYS A 1 136 ? -8.971 27.090 -6.297 1.00 76.88 136 CYS A O 1
ATOM 1054 N N . SER A 1 137 ? -9.848 25.068 -6.747 1.00 67.19 137 SER A N 1
ATOM 1055 C CA . SER A 1 137 ? -10.007 25.313 -8.183 1.00 67.19 137 SER A CA 1
ATOM 1056 C C . SER A 1 137 ? -11.289 26.081 -8.507 1.00 67.19 137 SER A C 1
ATOM 1058 O O . SER A 1 137 ? -11.342 26.776 -9.515 1.00 67.19 137 SER A O 1
ATOM 1060 N N . GLU A 1 138 ? -12.311 25.983 -7.650 1.00 74.69 138 GLU A N 1
ATOM 1061 C CA . GLU A 1 138 ? -13.631 26.582 -7.861 1.00 74.69 138 GLU A CA 1
ATOM 1062 C C . GLU A 1 138 ? -14.177 27.205 -6.563 1.00 74.69 138 GLU A C 1
ATOM 1064 O O . GLU A 1 138 ? -14.447 26.476 -5.600 1.00 74.69 138 GLU A O 1
ATOM 1069 N N . PRO A 1 139 ? -14.417 28.530 -6.523 1.00 73.94 139 PRO A N 1
ATOM 1070 C CA . PRO A 1 139 ? -14.916 29.209 -5.325 1.00 73.94 139 PRO A CA 1
ATOM 1071 C C . PRO A 1 139 ? -16.240 28.638 -4.793 1.00 73.94 139 PRO A C 1
ATOM 1073 O O . PRO A 1 139 ? -16.404 28.501 -3.582 1.00 73.94 139 PRO A O 1
ATOM 1076 N N . ALA A 1 140 ? -17.154 28.237 -5.686 1.00 73.44 140 ALA A N 1
ATOM 1077 C CA . ALA A 1 140 ? -18.480 27.725 -5.326 1.00 73.44 140 ALA A CA 1
ATOM 1078 C C . ALA A 1 140 ? -18.435 26.405 -4.531 1.00 73.44 140 ALA A C 1
ATOM 1080 O O . ALA A 1 140 ? -19.276 26.170 -3.667 1.00 73.44 140 ALA A O 1
ATOM 1081 N N . ASN A 1 141 ? -17.423 25.566 -4.773 1.00 75.38 141 ASN A N 1
ATOM 1082 C CA . ASN A 1 141 ? -17.273 24.247 -4.150 1.00 75.38 141 ASN A CA 1
ATOM 1083 C C . ASN A 1 141 ? -16.173 24.211 -3.077 1.00 75.38 141 ASN A C 1
ATOM 1085 O O . ASN A 1 141 ? -15.904 23.166 -2.477 1.00 75.38 141 ASN A O 1
ATOM 1089 N N . CYS A 1 142 ? -15.546 25.354 -2.800 1.00 78.62 142 CYS A N 1
ATOM 1090 C CA . CYS A 1 142 ? -14.332 25.448 -2.001 1.00 78.62 142 CYS A CA 1
ATOM 1091 C C . CYS A 1 142 ? -14.481 24.887 -0.584 1.00 78.62 142 CYS A C 1
ATOM 1093 O O . CYS A 1 142 ? -13.634 24.135 -0.100 1.00 78.62 142 CYS A O 1
ATOM 1095 N N . ALA A 1 143 ? -15.591 25.215 0.081 1.00 77.44 143 ALA A N 1
ATOM 1096 C CA . ALA A 1 143 ? -15.871 24.752 1.438 1.00 77.44 143 ALA A CA 1
ATOM 1097 C C . ALA A 1 143 ? -16.046 23.225 1.505 1.00 77.44 143 ALA A C 1
ATOM 1099 O O . ALA A 1 143 ? -15.564 22.579 2.441 1.00 77.44 143 ALA A O 1
ATOM 1100 N N . TYR A 1 144 ? -16.692 22.640 0.492 1.00 76.19 144 TYR A N 1
ATOM 1101 C CA . TYR A 1 144 ? -16.862 21.195 0.371 1.00 76.19 144 TYR A CA 1
ATOM 1102 C C . TYR A 1 144 ? -15.527 20.496 0.083 1.00 76.19 144 TYR A C 1
ATOM 1104 O O . TYR A 1 144 ? -15.174 19.545 0.779 1.00 76.19 144 TYR A O 1
ATOM 1112 N N . GLN A 1 145 ? -14.741 21.006 -0.870 1.00 76.81 145 GLN A N 1
ATOM 1113 C CA . GLN A 1 145 ? -13.417 20.466 -1.196 1.00 76.81 145 GLN A CA 1
ATOM 1114 C C . GLN A 1 145 ? -12.464 20.534 0.004 1.00 76.81 145 GLN A C 1
ATOM 1116 O O . GLN A 1 145 ? -11.756 19.570 0.290 1.00 76.81 145 GLN A O 1
ATOM 1121 N N . ARG A 1 146 ? -12.491 21.640 0.759 1.00 78.94 146 ARG A N 1
ATOM 1122 C CA . ARG A 1 146 ? -11.703 21.802 1.987 1.00 78.94 146 ARG A CA 1
ATOM 1123 C C . ARG A 1 146 ? -12.113 20.791 3.053 1.00 78.94 146 ARG A C 1
ATOM 1125 O O . ARG A 1 146 ? -11.258 20.146 3.650 1.00 78.94 146 ARG A O 1
ATOM 1132 N N . THR A 1 147 ? -13.418 20.635 3.269 1.00 77.00 147 THR A N 1
ATOM 1133 C CA . THR A 1 147 ? -13.986 19.649 4.201 1.00 77.00 147 THR A CA 1
ATOM 1134 C C . THR A 1 147 ? -13.522 18.241 3.855 1.00 77.00 147 THR A C 1
ATOM 1136 O O . THR A 1 147 ? -13.018 17.518 4.712 1.00 77.00 147 THR A O 1
ATOM 1139 N N . TYR A 1 148 ? -13.641 17.880 2.583 1.00 77.25 148 TYR A N 1
ATOM 1140 C CA . TYR A 1 148 ? -13.223 16.590 2.071 1.00 77.25 148 TYR A CA 1
ATOM 1141 C C . TYR A 1 148 ? -11.718 16.351 2.249 1.00 77.25 148 TYR A C 1
ATOM 1143 O O . TYR A 1 148 ? -11.318 15.287 2.715 1.00 77.25 148 TYR A O 1
ATOM 1151 N N . PHE A 1 149 ? -10.884 17.350 1.950 1.00 78.44 149 PHE A N 1
ATOM 1152 C CA . PHE A 1 149 ? -9.434 17.246 2.108 1.00 78.44 149 PHE A CA 1
ATOM 1153 C C . PHE A 1 149 ? -9.017 17.033 3.571 1.00 78.44 149 PHE A C 1
ATOM 1155 O O . PHE A 1 149 ? -8.145 16.216 3.858 1.00 78.44 149 PHE A O 1
ATOM 1162 N N . ILE A 1 150 ? -9.675 17.706 4.519 1.00 78.69 150 ILE A N 1
ATOM 1163 C CA . ILE A 1 150 ? -9.418 17.492 5.950 1.00 78.69 150 ILE A CA 1
ATOM 1164 C C . ILE A 1 150 ? -9.854 16.087 6.383 1.00 78.69 150 ILE A C 1
ATOM 1166 O O . ILE A 1 150 ? -9.097 15.402 7.071 1.00 78.69 150 ILE A O 1
ATOM 1170 N N . GLU A 1 151 ? -11.049 15.638 5.975 1.00 76.44 151 GLU A N 1
ATOM 1171 C CA . GLU A 1 151 ? -11.508 14.268 6.250 1.00 76.44 151 GLU A CA 1
ATOM 1172 C C . GLU A 1 151 ? -10.521 13.231 5.693 1.00 76.44 151 GLU A C 1
ATOM 1174 O O . GLU A 1 151 ? -10.200 12.263 6.382 1.00 76.44 151 GLU A O 1
ATOM 1179 N N . TRP A 1 152 ? -9.991 13.460 4.489 1.00 77.69 152 TRP A N 1
ATOM 1180 C CA . TRP A 1 152 ? -8.972 12.621 3.859 1.00 77.69 152 TRP A CA 1
ATOM 1181 C C . TRP A 1 152 ? -7.678 12.544 4.682 1.00 77.69 152 TRP A C 1
ATOM 1183 O O . TRP A 1 152 ? -7.216 11.446 5.004 1.00 77.69 152 TRP A O 1
ATOM 1193 N N . LEU A 1 153 ? -7.118 13.692 5.083 1.00 77.12 153 LEU A N 1
ATOM 1194 C CA . LEU A 1 153 ? -5.904 13.751 5.907 1.00 77.12 153 LEU A CA 1
ATOM 1195 C C . LEU A 1 153 ? -6.079 13.012 7.238 1.00 77.12 153 LEU A C 1
ATOM 1197 O O . LEU A 1 153 ? -5.205 12.248 7.657 1.00 77.12 153 LEU A O 1
ATOM 1201 N N . LEU A 1 154 ? -7.221 13.227 7.891 1.00 76.25 154 LEU A N 1
ATOM 1202 C CA . LEU A 1 154 ? -7.556 12.572 9.148 1.00 76.25 154 LEU A CA 1
ATOM 1203 C C . LEU A 1 154 ? -7.671 11.052 8.972 1.00 76.25 154 LEU A C 1
ATOM 1205 O O . LEU A 1 154 ? -7.056 10.302 9.729 1.00 76.25 154 LEU A O 1
ATOM 1209 N N . LEU A 1 155 ? -8.404 10.588 7.955 1.00 76.12 155 LEU A N 1
ATOM 1210 C CA . LEU A 1 155 ? -8.565 9.160 7.668 1.00 76.12 155 LEU A CA 1
ATOM 1211 C C . LEU A 1 155 ? -7.224 8.477 7.407 1.00 76.12 155 LEU A C 1
ATOM 1213 O O . LEU A 1 155 ? -6.975 7.400 7.945 1.00 76.12 155 LEU A O 1
ATOM 1217 N N . ASN A 1 156 ? -6.337 9.117 6.648 1.00 75.62 156 ASN A N 1
ATOM 1218 C CA . ASN A 1 156 ? -4.994 8.600 6.399 1.00 75.62 156 ASN A CA 1
ATOM 1219 C C . ASN A 1 156 ? -4.188 8.448 7.689 1.00 75.62 156 ASN A C 1
ATOM 1221 O O . ASN A 1 156 ? -3.584 7.402 7.921 1.00 75.62 156 ASN A O 1
ATOM 1225 N N . LYS A 1 157 ? -4.225 9.448 8.577 1.00 74.19 157 LYS A N 1
ATOM 1226 C CA . LYS A 1 157 ? -3.564 9.345 9.884 1.00 74.19 157 LYS A CA 1
ATOM 1227 C C . LYS A 1 157 ? -4.145 8.230 10.746 1.00 74.19 157 LYS A C 1
ATOM 1229 O O . LYS A 1 157 ? -3.392 7.571 11.457 1.00 74.19 157 LYS A O 1
ATOM 1234 N N . PHE A 1 158 ? -5.447 7.980 10.669 1.00 73.69 158 PHE A N 1
ATOM 1235 C CA . PHE A 1 158 ? -6.073 6.903 11.436 1.00 73.69 158 PHE A CA 1
ATOM 1236 C C . PHE A 1 158 ? -5.774 5.515 10.888 1.00 73.69 158 PHE A C 1
ATOM 1238 O O . PHE A 1 158 ? -5.561 4.599 11.680 1.00 73.69 158 PHE A O 1
ATOM 1245 N N . ARG A 1 159 ? -5.681 5.366 9.565 1.00 75.94 159 ARG A N 1
ATOM 1246 C CA . ARG A 1 159 ? -5.241 4.116 8.934 1.00 75.94 159 ARG A CA 1
ATOM 1247 C C . ARG A 1 159 ? -3.845 3.721 9.404 1.00 75.94 159 ARG A C 1
ATOM 1249 O O . ARG A 1 159 ? -3.659 2.585 9.815 1.00 75.94 159 ARG A O 1
ATOM 1256 N N . VAL A 1 160 ? -2.911 4.676 9.469 1.00 72.00 160 VAL A N 1
ATOM 1257 C CA . VAL A 1 160 ? -1.548 4.438 9.986 1.00 72.00 160 VAL A CA 1
ATOM 1258 C C . VAL A 1 160 ? -1.541 3.972 11.445 1.00 72.00 160 VAL A C 1
ATOM 1260 O O . VAL A 1 160 ? -0.708 3.158 11.819 1.00 72.00 160 VAL A O 1
ATOM 1263 N N . VAL A 1 161 ? -2.458 4.469 12.281 1.00 72.12 161 VAL A N 1
ATOM 1264 C CA . VAL A 1 161 ? -2.543 4.072 13.701 1.00 72.12 161 VAL A CA 1
ATOM 1265 C C . VAL A 1 161 ? -3.128 2.668 13.875 1.00 72.12 161 VAL A C 1
ATOM 1267 O O . VAL A 1 161 ? -2.829 2.003 14.862 1.00 72.12 161 VAL A O 1
ATOM 1270 N N . ARG A 1 162 ? -4.001 2.238 12.959 1.00 74.88 162 ARG A N 1
ATOM 1271 C CA . ARG A 1 162 ? -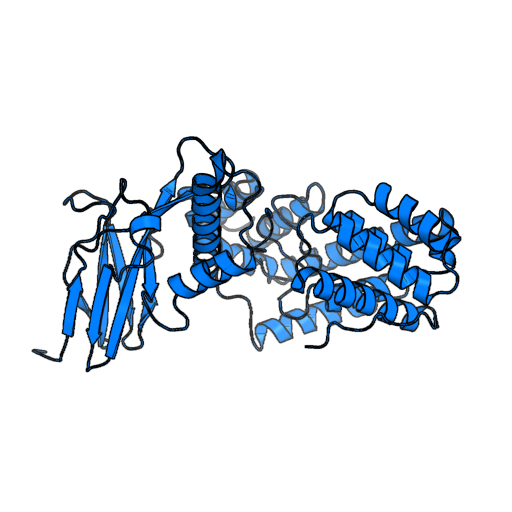4.698 0.945 13.030 1.00 74.88 162 ARG A CA 1
ATOM 1272 C C . ARG A 1 162 ? -3.991 -0.174 12.283 1.00 74.88 162 ARG A C 1
ATOM 1274 O O . ARG A 1 162 ? -4.174 -1.328 12.659 1.00 74.88 162 ARG A O 1
ATOM 1281 N N . ALA A 1 163 ? -3.230 0.156 11.245 1.00 74.88 163 ALA A N 1
ATOM 1282 C CA . ALA A 1 163 ? -2.372 -0.807 10.583 1.00 74.88 163 ALA A CA 1
ATOM 1283 C C . ALA A 1 163 ? -1.394 -1.398 11.612 1.00 74.88 163 ALA A C 1
ATOM 1285 O O . ALA A 1 163 ? -0.876 -0.649 12.452 1.00 74.88 163 ALA A O 1
ATOM 1286 N N . PRO A 1 164 ? -1.137 -2.717 11.573 1.00 76.56 164 PRO A N 1
ATOM 1287 C CA . PRO A 1 164 ? -0.055 -3.299 12.346 1.00 76.56 164 PRO A CA 1
ATOM 1288 C C . PRO A 1 164 ? 1.249 -2.520 12.125 1.00 76.56 164 PRO A C 1
ATOM 1290 O O . PRO A 1 164 ? 1.474 -1.996 11.026 1.00 76.56 164 PRO A O 1
ATOM 1293 N N . PRO A 1 165 ? 2.111 -2.401 13.151 1.00 76.19 165 PRO A N 1
ATOM 1294 C CA . PRO A 1 165 ? 3.409 -1.776 12.977 1.00 76.19 165 PRO A CA 1
ATOM 1295 C C . PRO A 1 165 ? 4.146 -2.436 11.806 1.00 76.19 165 PRO A C 1
ATOM 1297 O O . PRO A 1 165 ? 4.159 -3.665 11.725 1.00 76.19 165 PRO A O 1
ATOM 1300 N N . PRO A 1 166 ? 4.775 -1.656 10.912 1.00 79.81 166 PRO A N 1
ATOM 1301 C CA . PRO A 1 166 ? 5.547 -2.250 9.835 1.00 79.81 166 PRO A CA 1
ATOM 1302 C C . PRO A 1 166 ? 6.689 -3.082 10.424 1.00 79.81 166 PRO A C 1
ATOM 1304 O O . PRO A 1 166 ? 7.218 -2.753 11.491 1.00 79.81 166 PRO A O 1
ATOM 1307 N N . VAL A 1 167 ? 7.099 -4.123 9.700 1.00 84.31 167 VAL A N 1
ATOM 1308 C CA . VAL A 1 167 ? 8.278 -4.932 10.034 1.00 84.31 167 VAL A CA 1
ATOM 1309 C C . VAL A 1 167 ? 9.504 -4.021 10.177 1.00 84.31 167 VAL A C 1
ATOM 1311 O O . VAL A 1 167 ? 9.768 -3.184 9.312 1.00 84.31 167 VAL A O 1
ATOM 1314 N N . ARG A 1 168 ? 10.258 -4.162 11.274 1.00 86.06 168 ARG A N 1
ATOM 1315 C CA . ARG A 1 168 ? 11.387 -3.286 11.636 1.00 86.06 168 ARG A CA 1
ATOM 1316 C C . ARG A 1 168 ? 12.561 -4.081 12.202 1.00 86.06 168 ARG A C 1
ATOM 1318 O O . ARG A 1 168 ? 12.417 -5.238 12.573 1.00 86.06 168 ARG A O 1
ATOM 1325 N N . GLY A 1 169 ? 13.714 -3.421 12.316 1.00 87.88 169 GLY A N 1
ATOM 1326 C CA . GLY A 1 169 ? 14.881 -3.959 13.018 1.00 87.88 169 GLY A CA 1
ATOM 1327 C C . GLY A 1 169 ? 15.427 -5.236 12.378 1.00 87.88 169 GLY A C 1
ATOM 1328 O O . GLY A 1 169 ? 15.559 -5.303 11.155 1.00 87.88 169 GLY A O 1
ATOM 1329 N N . ALA A 1 170 ? 15.746 -6.226 13.215 1.00 89.38 170 ALA A N 1
ATOM 1330 C CA . ALA A 1 170 ? 16.327 -7.498 12.791 1.00 89.38 170 ALA A CA 1
ATOM 1331 C C . ALA A 1 170 ? 15.426 -8.247 11.797 1.00 89.38 170 ALA A C 1
ATOM 1333 O O . ALA A 1 170 ? 15.903 -8.642 10.742 1.00 89.38 170 ALA A O 1
ATOM 1334 N N . ASP A 1 171 ? 14.115 -8.314 12.049 1.00 88.88 171 ASP A N 1
ATOM 1335 C CA . ASP A 1 171 ? 13.163 -8.974 11.147 1.00 88.88 171 ASP A CA 1
ATOM 1336 C C . ASP A 1 171 ? 13.172 -8.390 9.731 1.00 88.88 171 ASP A C 1
ATOM 1338 O O . ASP A 1 171 ? 13.090 -9.115 8.740 1.00 88.88 171 ASP A O 1
ATOM 1342 N N . LEU A 1 172 ? 13.264 -7.060 9.624 1.00 89.44 172 LEU A N 1
ATOM 1343 C CA . LEU A 1 172 ? 13.351 -6.386 8.330 1.00 89.44 172 LEU A CA 1
ATOM 1344 C C . LEU A 1 172 ? 14.684 -6.698 7.642 1.00 89.44 172 LEU A C 1
ATOM 1346 O O . LEU A 1 172 ? 14.723 -6.896 6.427 1.00 89.44 172 LEU A O 1
ATOM 1350 N N . ALA A 1 173 ? 15.779 -6.715 8.404 1.00 88.31 173 ALA A N 1
ATOM 1351 C CA . ALA A 1 173 ? 17.094 -7.056 7.880 1.00 88.31 173 ALA A CA 1
ATOM 1352 C C . ALA A 1 173 ? 17.134 -8.506 7.370 1.00 88.31 173 ALA A C 1
ATOM 1354 O O . ALA A 1 173 ? 17.638 -8.740 6.271 1.00 88.31 173 ALA A O 1
ATOM 1355 N N . ASP A 1 174 ? 16.537 -9.441 8.106 1.00 91.19 174 ASP A N 1
ATOM 1356 C CA . ASP A 1 174 ? 16.476 -10.862 7.762 1.00 91.19 174 ASP A CA 1
ATOM 1357 C C . ASP A 1 174 ? 15.600 -11.120 6.537 1.00 91.19 174 ASP A C 1
ATOM 1359 O O . ASP A 1 174 ? 16.020 -11.822 5.616 1.00 91.19 174 ASP A O 1
ATOM 1363 N N . ASP A 1 175 ? 14.418 -10.499 6.464 1.00 91.50 175 ASP A N 1
ATOM 1364 C CA . ASP A 1 175 ? 13.555 -10.582 5.283 1.00 91.50 175 ASP A CA 1
ATOM 1365 C C . ASP A 1 175 ? 14.288 -10.083 4.029 1.00 91.50 175 ASP A C 1
ATOM 1367 O O . ASP A 1 175 ? 14.272 -10.736 2.982 1.00 91.50 175 ASP A O 1
ATOM 1371 N N . ARG A 1 176 ? 14.989 -8.948 4.131 1.00 87.62 176 ARG A N 1
ATOM 1372 C CA . ARG A 1 176 ? 15.769 -8.401 3.014 1.00 87.62 176 ARG A CA 1
ATOM 1373 C C . ARG A 1 176 ? 16.927 -9.313 2.641 1.00 87.62 176 ARG A C 1
ATOM 1375 O O . ARG A 1 176 ? 17.102 -9.602 1.460 1.00 87.62 176 ARG A O 1
ATOM 1382 N N . LYS A 1 177 ? 17.699 -9.777 3.625 1.00 88.62 177 LYS A N 1
ATOM 1383 C CA . LYS A 1 177 ? 18.818 -10.698 3.410 1.00 88.62 177 LYS A CA 1
ATOM 1384 C C . LYS A 1 177 ? 18.343 -11.953 2.682 1.00 88.62 177 LYS A C 1
ATOM 1386 O O . LYS A 1 177 ? 18.868 -12.260 1.616 1.00 88.62 177 LYS A O 1
ATOM 1391 N N . TYR A 1 178 ? 17.292 -12.598 3.186 1.00 91.00 178 TYR A N 1
ATOM 1392 C CA . TYR A 1 178 ? 16.705 -13.782 2.566 1.00 91.00 178 TYR A CA 1
ATOM 1393 C C . TYR A 1 178 ? 16.245 -13.500 1.130 1.00 91.00 178 TYR A C 1
ATOM 1395 O O . TYR A 1 178 ? 16.551 -14.269 0.221 1.00 91.00 178 TYR A O 1
ATOM 1403 N N . PHE A 1 179 ? 15.529 -12.391 0.905 1.00 90.25 179 PHE A N 1
ATOM 1404 C CA . PHE A 1 179 ? 15.088 -11.991 -0.433 1.00 90.25 179 PHE A CA 1
ATOM 1405 C C . PHE A 1 179 ? 16.268 -11.891 -1.401 1.00 90.25 179 PHE A C 1
ATOM 1407 O O . PHE A 1 179 ? 16.263 -12.550 -2.439 1.00 90.25 179 PHE A O 1
ATOM 1414 N N . PHE A 1 180 ? 17.312 -11.148 -1.031 1.00 85.81 180 PHE A N 1
ATOM 1415 C CA . PHE A 1 180 ? 18.494 -10.966 -1.867 1.00 85.81 180 PHE A CA 1
ATOM 1416 C C . PHE A 1 180 ? 19.285 -12.251 -2.104 1.00 85.81 180 PHE A C 1
ATOM 1418 O O . PHE A 1 180 ? 19.729 -12.479 -3.226 1.00 85.81 180 PHE A O 1
ATOM 1425 N N . GLU A 1 181 ? 19.441 -13.098 -1.089 1.00 88.50 181 GLU A N 1
ATOM 1426 C CA . GLU A 1 181 ? 20.138 -14.380 -1.223 1.00 88.50 181 GLU A CA 1
ATOM 1427 C C . GLU A 1 181 ? 19.403 -15.324 -2.179 1.00 88.50 181 GLU A C 1
ATOM 1429 O O . GLU A 1 181 ? 20.028 -15.954 -3.032 1.00 88.50 181 GLU A O 1
ATOM 1434 N N . LYS A 1 182 ? 18.070 -15.409 -2.080 1.00 88.81 182 LYS A N 1
ATOM 1435 C CA . LYS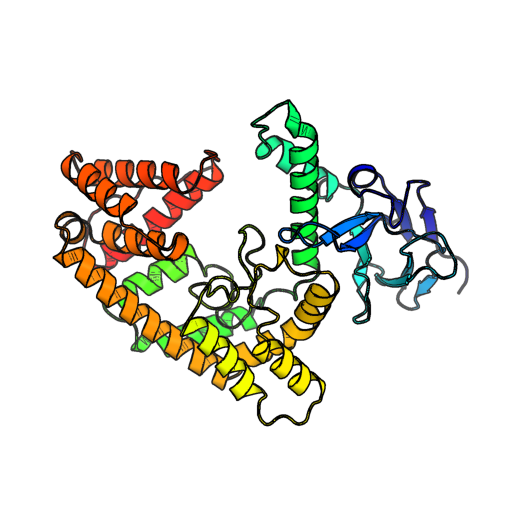 A 1 182 ? 17.276 -16.338 -2.895 1.00 88.81 182 LYS A CA 1
ATOM 1436 C C . LYS A 1 182 ? 17.104 -15.892 -4.339 1.00 88.81 182 LYS A C 1
ATOM 1438 O O . LYS A 1 182 ? 17.070 -16.743 -5.223 1.00 88.81 182 LYS A O 1
ATOM 1443 N N . ILE A 1 183 ? 17.010 -14.590 -4.593 1.00 85.50 183 ILE A N 1
ATOM 1444 C CA . ILE A 1 183 ? 16.875 -14.075 -5.963 1.00 85.50 183 ILE A CA 1
ATOM 1445 C C . ILE A 1 183 ? 18.225 -13.766 -6.610 1.00 85.50 183 ILE A C 1
ATOM 1447 O O . ILE A 1 183 ? 18.294 -13.686 -7.830 1.00 85.50 183 ILE A O 1
ATOM 1451 N N . GLY A 1 184 ? 19.299 -13.600 -5.831 1.00 75.88 184 GLY A N 1
ATOM 1452 C CA . GLY A 1 184 ? 20.581 -13.079 -6.312 1.00 75.88 184 GLY A CA 1
ATOM 1453 C C . GLY A 1 184 ? 21.169 -13.856 -7.490 1.00 75.88 184 GLY A C 1
ATOM 1454 O O . GLY A 1 184 ? 21.653 -13.243 -8.438 1.00 75.88 184 GLY A O 1
ATOM 1455 N N . ASN A 1 185 ? 21.047 -15.187 -7.478 1.00 70.69 185 ASN A N 1
ATOM 1456 C CA . ASN A 1 185 ? 21.523 -16.048 -8.568 1.00 70.69 185 ASN A CA 1
ATOM 1457 C C . ASN A 1 185 ? 20.624 -16.001 -9.817 1.00 70.69 185 ASN A C 1
ATOM 1459 O O . ASN A 1 185 ? 21.088 -16.271 -10.920 1.00 70.69 185 ASN A O 1
ATOM 1463 N N . SER A 1 186 ? 19.351 -15.636 -9.659 1.00 76.25 186 SER A N 1
ATOM 1464 C CA . SER A 1 186 ? 18.358 -15.559 -10.742 1.00 76.25 186 SER A CA 1
ATOM 1465 C C . SER A 1 186 ? 18.326 -14.191 -11.430 1.00 76.25 186 SER A C 1
ATOM 1467 O O . SER A 1 186 ? 17.542 -13.980 -12.361 1.00 76.25 186 SER A O 1
ATOM 1469 N N . VAL A 1 187 ? 19.148 -13.245 -10.962 1.00 82.75 187 VAL A N 1
ATOM 1470 C CA . VAL A 1 187 ? 19.101 -11.845 -11.376 1.00 82.75 187 VAL A CA 1
ATOM 1471 C C . VAL A 1 187 ? 20.458 -11.380 -11.916 1.00 82.75 187 VAL A C 1
ATOM 1473 O O . VAL A 1 187 ? 21.316 -10.865 -11.196 1.00 82.75 187 VAL A O 1
ATOM 1476 N N . SER A 1 188 ? 20.619 -11.533 -13.231 1.00 85.44 188 SER A N 1
ATOM 1477 C CA . SER A 1 188 ? 21.743 -11.043 -14.039 1.00 85.44 188 SER A CA 1
ATOM 1478 C C . SER A 1 188 ? 21.243 -10.149 -15.185 1.00 85.44 188 SER A C 1
ATOM 1480 O O . SER A 1 188 ? 20.035 -9.981 -15.368 1.00 85.44 188 SER A O 1
ATOM 1482 N N . GLY A 1 189 ? 22.158 -9.527 -15.938 1.00 88.31 189 GLY A N 1
ATOM 1483 C CA . GLY A 1 189 ? 21.795 -8.753 -17.130 1.00 88.31 189 GLY A CA 1
ATOM 1484 C C . GLY A 1 189 ? 20.811 -7.613 -16.842 1.00 88.31 189 GLY A C 1
ATOM 1485 O O . GLY A 1 189 ? 20.926 -6.896 -15.844 1.00 88.31 189 GLY A O 1
ATOM 1486 N N . ILE A 1 190 ? 19.788 -7.502 -17.689 1.00 89.56 190 ILE A N 1
ATOM 1487 C CA . ILE A 1 190 ? 18.715 -6.510 -17.568 1.00 89.56 190 ILE A CA 1
ATOM 1488 C C . ILE A 1 190 ? 17.923 -6.682 -16.273 1.00 89.56 190 ILE A C 1
ATOM 1490 O O . ILE A 1 190 ? 17.609 -5.686 -15.620 1.00 89.56 190 ILE A O 1
ATOM 1494 N N . LYS A 1 191 ? 17.657 -7.922 -15.842 1.00 89.56 191 LYS A N 1
ATOM 1495 C CA . LYS A 1 191 ? 16.949 -8.177 -14.577 1.00 89.56 191 LYS A CA 1
ATOM 1496 C C . LYS A 1 191 ? 17.670 -7.533 -13.395 1.00 89.56 191 LYS A C 1
ATOM 1498 O O . LYS A 1 191 ? 17.016 -7.028 -12.486 1.00 89.56 191 LYS A O 1
ATOM 1503 N N . ARG A 1 192 ? 19.011 -7.508 -13.420 1.00 87.75 192 ARG A N 1
ATOM 1504 C CA . ARG A 1 192 ? 19.822 -6.887 -12.363 1.00 87.75 192 ARG A CA 1
ATOM 1505 C C . ARG A 1 192 ? 19.665 -5.377 -12.346 1.00 87.75 192 ARG A C 1
ATOM 1507 O O . ARG A 1 192 ? 19.490 -4.819 -11.269 1.00 87.75 192 ARG A O 1
ATOM 1514 N N . VAL A 1 193 ? 19.653 -4.737 -13.516 1.00 87.25 193 VAL A N 1
ATOM 1515 C CA . VAL A 1 193 ? 19.376 -3.295 -13.635 1.00 87.25 193 VAL A CA 1
ATOM 1516 C C . VAL A 1 193 ? 18.006 -2.962 -13.050 1.00 87.25 193 VAL A C 1
ATOM 1518 O O . VAL A 1 193 ? 17.887 -2.035 -12.249 1.00 87.25 193 VAL A O 1
ATOM 1521 N N . VAL A 1 194 ? 16.995 -3.760 -13.406 1.00 86.25 194 VAL A N 1
ATOM 1522 C CA . VAL A 1 194 ? 15.615 -3.585 -12.940 1.00 86.25 194 VAL A CA 1
ATOM 1523 C C . VAL A 1 194 ? 15.510 -3.725 -11.433 1.00 86.25 194 VAL A C 1
ATOM 1525 O O . VAL A 1 194 ? 14.984 -2.839 -10.761 1.00 86.25 194 VAL A O 1
ATOM 1528 N N . GLN A 1 195 ? 16.066 -4.805 -10.886 1.00 85.75 195 GLN A N 1
ATOM 1529 C CA . GLN A 1 195 ? 16.093 -5.007 -9.448 1.00 85.75 195 GLN A CA 1
ATOM 1530 C C . GLN A 1 195 ? 16.776 -3.834 -8.738 1.00 85.75 195 GLN A C 1
ATOM 1532 O O . GLN A 1 195 ? 16.240 -3.349 -7.747 1.00 85.75 195 GLN A O 1
ATOM 1537 N N . THR A 1 196 ? 17.919 -3.349 -9.233 1.00 83.12 196 THR A N 1
ATOM 1538 C CA . THR A 1 196 ? 18.638 -2.234 -8.606 1.00 83.12 196 THR A CA 1
ATOM 1539 C C . THR A 1 196 ? 17.764 -0.988 -8.489 1.00 83.12 196 THR A C 1
ATOM 1541 O O . THR A 1 196 ? 17.629 -0.466 -7.384 1.00 83.12 196 THR A O 1
ATOM 1544 N N . PHE A 1 197 ? 17.124 -0.525 -9.569 1.00 80.44 197 PHE A N 1
ATOM 1545 C CA . PHE A 1 197 ? 16.334 0.703 -9.458 1.00 80.44 197 PHE A CA 1
ATOM 1546 C C . PHE A 1 197 ? 15.044 0.502 -8.654 1.00 80.44 197 PHE A C 1
ATOM 1548 O O . PHE A 1 197 ? 14.648 1.424 -7.951 1.00 80.44 197 PHE A O 1
ATOM 1555 N N . ILE A 1 198 ? 14.406 -0.678 -8.692 1.00 79.81 198 ILE A N 1
ATOM 1556 C CA . ILE A 1 198 ? 13.241 -0.970 -7.835 1.00 79.81 198 ILE A CA 1
ATOM 1557 C C . ILE A 1 198 ? 13.652 -0.898 -6.359 1.00 79.81 198 ILE A C 1
ATOM 1559 O O . ILE A 1 198 ? 12.983 -0.248 -5.559 1.00 79.81 198 ILE A O 1
ATOM 1563 N N . MET A 1 199 ? 14.791 -1.494 -5.990 1.00 77.56 199 MET A N 1
ATOM 1564 C CA . MET A 1 199 ? 15.294 -1.428 -4.615 1.00 77.56 199 MET A CA 1
ATOM 1565 C C . MET A 1 199 ? 15.610 0.009 -4.175 1.00 77.56 199 MET A C 1
ATOM 1567 O O . MET A 1 199 ? 15.331 0.371 -3.035 1.00 77.56 199 MET A O 1
ATOM 1571 N N . GLU A 1 200 ? 16.181 0.827 -5.061 1.00 76.75 200 GLU A N 1
ATOM 1572 C CA . GLU A 1 200 ? 16.543 2.219 -4.762 1.00 76.75 200 GLU A CA 1
ATOM 1573 C C . GLU A 1 200 ? 15.339 3.179 -4.766 1.00 76.75 200 GLU A C 1
ATOM 1575 O O . GLU A 1 200 ? 15.350 4.198 -4.068 1.00 76.75 200 GLU A O 1
ATOM 1580 N N . ASN A 1 201 ? 14.302 2.876 -5.551 1.00 74.00 201 ASN A N 1
ATOM 1581 C CA . ASN A 1 201 ? 13.130 3.736 -5.712 1.00 74.00 201 ASN A CA 1
ATOM 1582 C C . ASN A 1 201 ? 11.986 3.385 -4.760 1.00 74.00 201 ASN A C 1
ATOM 1584 O O . ASN A 1 201 ? 11.367 4.319 -4.249 1.00 74.00 201 ASN A O 1
ATOM 1588 N N . GLU A 1 202 ? 11.749 2.093 -4.510 1.00 68.00 202 GLU A N 1
ATOM 1589 C CA . GLU A 1 202 ? 10.549 1.581 -3.828 1.00 68.00 202 GLU A CA 1
ATOM 1590 C C . GLU A 1 202 ? 10.841 0.946 -2.454 1.00 68.00 202 GLU A C 1
ATOM 1592 O O . GLU A 1 202 ? 10.080 1.144 -1.511 1.00 68.00 202 GLU A O 1
ATOM 1597 N N . ILE A 1 203 ? 11.950 0.211 -2.287 1.00 58.41 203 ILE A N 1
ATOM 1598 C CA . ILE A 1 203 ? 12.145 -0.708 -1.134 1.00 58.41 203 ILE A CA 1
ATOM 1599 C C . ILE A 1 203 ? 13.299 -0.266 -0.226 1.00 58.41 203 ILE A C 1
ATOM 1601 O O . ILE A 1 203 ? 13.966 -1.067 0.432 1.00 58.41 203 ILE A O 1
ATOM 1605 N N . GLY A 1 204 ? 13.552 1.038 -0.138 1.00 53.84 204 GLY A N 1
ATOM 1606 C CA . GLY A 1 204 ? 14.573 1.552 0.776 1.00 53.84 204 GLY A CA 1
ATOM 1607 C C . GLY A 1 204 ? 14.317 1.185 2.248 1.00 53.84 204 GLY A C 1
ATOM 1608 O O . GLY A 1 204 ? 15.260 1.165 3.039 1.00 53.84 204 GLY A O 1
ATOM 1609 N N . THR A 1 205 ? 13.065 0.891 2.633 1.00 60.97 205 THR A N 1
ATOM 1610 C CA . THR A 1 205 ? 12.647 0.874 4.047 1.00 60.97 205 THR A CA 1
ATOM 1611 C C . THR A 1 205 ? 11.589 -0.170 4.447 1.00 60.97 205 THR A C 1
ATOM 1613 O O . THR A 1 205 ? 11.221 -0.200 5.621 1.00 60.97 205 THR A O 1
ATOM 1616 N N . THR A 1 206 ? 11.098 -1.035 3.548 1.00 78.06 206 THR A N 1
ATOM 1617 C CA . THR A 1 206 ? 9.970 -1.959 3.822 1.00 78.06 206 THR A CA 1
ATOM 1618 C C . THR A 1 206 ? 10.317 -3.432 3.573 1.00 78.06 206 THR A C 1
ATOM 1620 O O . THR A 1 206 ? 11.250 -3.750 2.834 1.00 78.06 206 THR A O 1
ATOM 1623 N N . SER A 1 207 ? 9.594 -4.352 4.228 1.00 87.62 207 SER A N 1
ATOM 1624 C CA . SER A 1 207 ? 9.763 -5.796 4.001 1.00 87.62 207 SER A CA 1
ATOM 1625 C C . SER A 1 207 ? 9.057 -6.215 2.703 1.00 87.62 207 SER A C 1
ATOM 1627 O O . SER A 1 207 ? 7.906 -5.825 2.502 1.00 87.62 207 SER A O 1
ATOM 1629 N N . PRO A 1 208 ? 9.687 -7.040 1.842 1.00 88.94 208 PRO A N 1
ATOM 1630 C CA . PRO A 1 208 ? 9.036 -7.580 0.648 1.00 88.94 208 PRO A CA 1
ATOM 1631 C C . PRO A 1 208 ? 7.972 -8.642 0.972 1.00 88.94 208 PRO A C 1
ATOM 1633 O O . PRO A 1 208 ? 7.201 -9.017 0.096 1.00 88.94 208 PRO A O 1
ATOM 1636 N N . TYR A 1 209 ? 7.914 -9.127 2.213 1.00 93.00 209 TYR A N 1
ATOM 1637 C CA . TYR A 1 209 ? 7.012 -10.201 2.637 1.00 93.00 209 TYR A CA 1
ATOM 1638 C C . TYR A 1 209 ? 5.933 -9.719 3.605 1.00 93.00 209 TYR A C 1
ATOM 1640 O O . TYR A 1 209 ? 5.390 -10.516 4.358 1.00 93.00 209 TYR A O 1
ATOM 1648 N N . ALA A 1 210 ? 5.638 -8.424 3.626 1.00 90.62 210 ALA A N 1
ATOM 1649 C CA . ALA A 1 210 ? 4.578 -7.865 4.452 1.00 90.62 210 ALA A CA 1
ATOM 1650 C C . ALA A 1 210 ? 3.655 -6.998 3.601 1.00 90.62 210 ALA A C 1
ATOM 1652 O O . ALA A 1 210 ? 4.083 -6.404 2.605 1.00 90.62 210 ALA A O 1
ATOM 1653 N N . LEU A 1 211 ? 2.395 -6.911 4.014 1.00 89.00 211 LEU A N 1
ATOM 1654 C CA . LEU A 1 211 ? 1.497 -5.891 3.513 1.00 89.00 211 LEU A CA 1
ATOM 1655 C C . LEU A 1 211 ? 1.994 -4.507 3.948 1.00 89.00 211 LEU A C 1
ATOM 1657 O O . LEU A 1 211 ? 2.453 -4.283 5.069 1.00 89.00 211 LEU A O 1
ATOM 1661 N N . GLY A 1 212 ? 1.832 -3.551 3.051 1.00 82.75 212 GLY A N 1
ATOM 1662 C CA . GLY A 1 212 ? 1.921 -2.128 3.290 1.00 82.75 212 GLY A CA 1
ATOM 1663 C C . GLY A 1 212 ? 0.593 -1.472 2.940 1.00 82.75 212 GLY A C 1
ATOM 1664 O O . GLY A 1 212 ? -0.104 -1.878 2.011 1.00 82.75 212 GLY A O 1
ATOM 1665 N N . ASP A 1 213 ? 0.238 -0.430 3.684 1.00 75.38 213 ASP A N 1
ATOM 1666 C CA . ASP A 1 213 ? -0.791 0.500 3.242 1.00 75.38 213 ASP A CA 1
ATOM 1667 C C . ASP A 1 213 ? -0.093 1.648 2.502 1.00 75.38 213 ASP A C 1
ATOM 1669 O O . ASP A 1 213 ? 0.636 2.433 3.112 1.00 75.38 213 ASP A O 1
ATOM 1673 N N . ALA A 1 214 ? -0.324 1.770 1.196 1.00 60.91 214 ALA A N 1
ATOM 1674 C CA . ALA A 1 214 ? 0.216 2.860 0.392 1.00 60.91 214 ALA A CA 1
ATOM 1675 C C . ALA A 1 214 ? -0.506 4.209 0.616 1.00 60.91 214 ALA A C 1
ATOM 1677 O O . ALA A 1 214 ? -0.225 5.140 -0.133 1.00 60.91 214 ALA A O 1
ATOM 1678 N N . VAL A 1 215 ? -1.383 4.318 1.642 1.00 56.75 215 VAL A N 1
ATOM 1679 C CA . VAL A 1 215 ? -2.048 5.476 2.311 1.00 56.75 215 VAL A CA 1
ATOM 1680 C C . VAL A 1 215 ? -2.400 6.682 1.424 1.00 56.75 215 VAL A C 1
ATOM 1682 O O . VAL A 1 215 ? -3.557 7.114 1.382 1.00 56.75 215 VAL A O 1
ATOM 1685 N N . LEU A 1 216 ? -1.400 7.245 0.757 1.00 50.97 216 LEU A N 1
ATOM 1686 C CA . LEU A 1 216 ? -1.382 8.447 -0.059 1.00 50.97 216 LEU A CA 1
ATOM 1687 C C . LEU A 1 216 ? -2.015 8.275 -1.451 1.00 50.97 216 LEU A C 1
ATOM 1689 O O . LEU A 1 216 ? -2.724 9.190 -1.874 1.00 50.97 216 LEU A O 1
ATOM 1693 N N . ALA A 1 217 ? -1.873 7.130 -2.121 1.00 53.19 217 ALA A N 1
ATOM 1694 C CA . ALA A 1 217 ? -2.531 6.881 -3.411 1.00 53.19 217 ALA A CA 1
ATOM 1695 C C . ALA A 1 217 ? -3.949 6.303 -3.217 1.00 53.19 217 ALA A C 1
ATOM 1697 O O . ALA A 1 217 ? -4.264 5.774 -2.151 1.00 53.19 217 ALA A O 1
ATOM 1698 N N . ASP A 1 218 ? -4.835 6.414 -4.213 1.00 61.22 218 ASP A N 1
ATOM 1699 C CA . ASP A 1 218 ? -6.132 5.701 -4.259 1.00 61.22 218 ASP A CA 1
ATOM 1700 C C . ASP A 1 218 ? -5.958 4.165 -4.394 1.00 61.22 218 ASP A C 1
ATOM 1702 O O . ASP A 1 218 ? -6.805 3.474 -4.951 1.00 61.22 218 ASP A O 1
ATOM 1706 N N . SER A 1 219 ? -4.851 3.629 -3.882 1.00 66.81 219 SER A N 1
ATOM 1707 C CA . SER A 1 219 ? -4.449 2.233 -3.936 1.00 66.81 219 SER A CA 1
ATOM 1708 C C . SER A 1 219 ? -5.061 1.410 -2.803 1.00 66.81 219 SER A C 1
ATOM 1710 O O . SER A 1 219 ? -5.493 1.923 -1.757 1.00 66.81 219 SER A O 1
ATOM 1712 N N . GLY A 1 220 ? -5.120 0.103 -3.027 1.00 74.19 220 GLY A N 1
ATOM 1713 C CA . GLY A 1 220 ? -5.376 -0.875 -1.985 1.00 74.19 220 GLY A CA 1
ATOM 1714 C C . GLY A 1 220 ? -4.138 -1.166 -1.137 1.00 74.19 220 GLY A C 1
ATOM 1715 O O . GLY A 1 220 ? -3.098 -0.514 -1.265 1.00 74.19 220 GLY A O 1
ATOM 1716 N N . PRO A 1 221 ? -4.256 -2.142 -0.224 1.00 82.56 221 PRO A N 1
ATOM 1717 C CA . PRO A 1 221 ? -3.102 -2.733 0.435 1.00 82.56 221 PRO A CA 1
ATOM 1718 C C . PRO A 1 221 ? -2.165 -3.360 -0.602 1.00 82.56 221 PRO A C 1
ATOM 1720 O O . PRO A 1 221 ? -2.614 -4.073 -1.500 1.00 82.56 221 PRO A O 1
ATOM 1723 N N . SER A 1 222 ? -0.868 -3.128 -0.456 1.00 86.56 222 SER A N 1
ATOM 1724 C CA . SER A 1 222 ? 0.141 -3.619 -1.392 1.00 86.56 222 SER A CA 1
ATOM 1725 C C . SER A 1 222 ? 1.136 -4.529 -0.691 1.00 86.56 222 SER A C 1
ATOM 1727 O O . SER A 1 222 ? 1.367 -4.382 0.502 1.00 86.56 222 SER A O 1
ATOM 1729 N N . PHE A 1 223 ? 1.760 -5.458 -1.403 1.00 88.19 223 PHE A N 1
ATOM 1730 C CA . PHE A 1 223 ? 2.875 -6.244 -0.866 1.00 88.19 223 PHE A CA 1
ATOM 1731 C C . PHE A 1 223 ? 3.957 -6.441 -1.919 1.00 88.19 223 PHE A C 1
ATOM 1733 O O . PHE A 1 223 ? 3.755 -6.193 -3.108 1.00 88.19 223 PHE A O 1
ATOM 1740 N N . GLY A 1 224 ? 5.116 -6.915 -1.479 1.00 88.62 224 GLY A N 1
ATOM 1741 C CA . GLY A 1 224 ? 6.212 -7.188 -2.386 1.00 88.62 224 GLY A CA 1
ATOM 1742 C C . GLY A 1 224 ? 7.066 -5.970 -2.715 1.00 88.62 224 GLY A C 1
ATOM 1743 O O . GLY A 1 224 ? 6.705 -4.803 -2.570 1.00 88.62 224 GLY A O 1
ATOM 1744 N N . SER A 1 225 ? 8.246 -6.297 -3.206 1.00 84.12 225 SER A N 1
ATOM 1745 C CA . SER A 1 225 ? 9.267 -5.424 -3.754 1.00 84.12 225 SER A CA 1
ATOM 1746 C C . SER A 1 225 ? 8.733 -4.472 -4.824 1.00 84.12 225 SER A C 1
ATOM 1748 O O . SER A 1 225 ? 9.044 -3.287 -4.807 1.00 84.12 225 SER A O 1
ATOM 1750 N N . HIS A 1 226 ? 7.901 -4.961 -5.739 1.00 81.75 226 HIS A N 1
ATOM 1751 C CA . HIS A 1 226 ? 7.304 -4.130 -6.786 1.00 81.75 226 HIS A CA 1
ATOM 1752 C C . HIS A 1 226 ? 5.889 -3.638 -6.448 1.00 81.75 226 HIS A C 1
ATOM 1754 O O . HIS A 1 226 ? 5.180 -3.205 -7.347 1.00 81.75 226 HIS A O 1
ATOM 1760 N N . GLN A 1 227 ? 5.507 -3.671 -5.162 1.00 81.50 227 GLN A N 1
ATOM 1761 C CA . GLN A 1 227 ? 4.272 -3.084 -4.625 1.00 81.50 227 GLN A CA 1
ATOM 1762 C C . GLN A 1 227 ? 2.992 -3.564 -5.334 1.00 81.50 227 GLN A C 1
ATOM 1764 O O . GLN A 1 227 ? 2.180 -2.753 -5.773 1.00 81.50 227 GLN A O 1
ATOM 1769 N N . ILE A 1 228 ? 2.784 -4.885 -5.406 1.00 85.31 228 ILE A N 1
ATOM 1770 C CA . ILE A 1 228 ? 1.550 -5.486 -5.936 1.00 85.31 228 ILE A CA 1
ATOM 1771 C C . ILE A 1 228 ? 0.374 -4.982 -5.105 1.00 85.31 228 ILE A C 1
ATOM 1773 O O . ILE A 1 228 ? 0.225 -5.387 -3.953 1.00 85.31 228 ILE A O 1
ATOM 1777 N N . ASP A 1 229 ? -0.463 -4.130 -5.686 1.00 84.62 229 ASP A N 1
ATOM 1778 C CA . ASP A 1 229 ? -1.692 -3.639 -5.079 1.00 84.62 229 ASP A CA 1
ATOM 1779 C C . ASP A 1 229 ? -2.798 -4.681 -5.265 1.00 84.62 229 ASP A C 1
ATOM 1781 O O . ASP A 1 229 ? -3.258 -4.947 -6.376 1.00 84.62 229 ASP A O 1
ATOM 1785 N N . ILE A 1 230 ? -3.257 -5.278 -4.165 1.00 86.19 230 ILE A N 1
ATOM 1786 C CA . ILE A 1 230 ? -4.266 -6.345 -4.217 1.00 86.19 230 ILE A CA 1
ATOM 1787 C C . ILE A 1 230 ? -5.639 -5.846 -4.692 1.00 86.19 230 ILE A C 1
ATOM 1789 O O . ILE A 1 230 ? -6.498 -6.663 -5.018 1.00 86.19 230 ILE A O 1
ATOM 1793 N N . ALA A 1 231 ? -5.868 -4.531 -4.701 1.00 80.19 231 ALA A N 1
ATOM 1794 C CA . ALA A 1 231 ? -7.107 -3.921 -5.156 1.00 80.19 231 ALA A CA 1
ATOM 1795 C C . ALA A 1 231 ? -7.118 -3.567 -6.639 1.00 80.19 231 ALA A C 1
ATOM 1797 O O . ALA A 1 231 ? -8.175 -3.648 -7.264 1.00 80.19 231 ALA A O 1
ATOM 1798 N N . THR A 1 232 ? -5.988 -3.103 -7.172 1.00 73.06 232 THR A N 1
ATOM 1799 C CA . THR A 1 232 ? -5.930 -2.514 -8.518 1.00 73.06 232 THR A CA 1
ATOM 1800 C C . THR A 1 232 ? -5.165 -3.375 -9.517 1.00 73.06 232 THR A C 1
ATOM 1802 O O . THR A 1 232 ? -5.503 -3.355 -10.704 1.00 73.06 232 THR A O 1
ATOM 1805 N N . ASN A 1 233 ? -4.207 -4.198 -9.070 1.00 75.56 233 ASN A N 1
ATOM 1806 C CA . ASN A 1 233 ? -3.642 -5.238 -9.922 1.00 75.56 233 ASN A CA 1
ATOM 1807 C C . ASN A 1 233 ? -4.714 -6.294 -10.236 1.00 75.56 233 ASN A C 1
ATOM 1809 O O . ASN A 1 233 ? -5.725 -6.451 -9.551 1.00 75.56 233 ASN A O 1
ATOM 1813 N N . SER A 1 234 ? -4.502 -7.051 -11.308 1.00 69.25 234 SER A N 1
ATOM 1814 C CA . SER A 1 234 ? -5.416 -8.114 -11.722 1.00 69.25 234 SER A CA 1
ATOM 1815 C C . SER A 1 234 ? -4.643 -9.327 -12.236 1.00 69.25 234 SER A C 1
ATOM 1817 O O . SER A 1 234 ? -3.416 -9.321 -12.327 1.00 69.25 234 SER A O 1
ATOM 1819 N N . GLY A 1 235 ? -5.360 -10.409 -12.541 1.00 76.06 235 GLY A N 1
ATOM 1820 C CA . GLY A 1 235 ? -4.759 -11.600 -13.134 1.00 76.06 235 GLY A CA 1
ATOM 1821 C C . GLY A 1 235 ? -3.805 -12.340 -12.191 1.00 76.06 235 GLY A C 1
ATOM 1822 O O . GLY A 1 235 ? -4.155 -12.641 -11.047 1.00 76.06 235 GLY A O 1
ATOM 1823 N N . GLY A 1 236 ? -2.623 -12.690 -12.707 1.00 74.31 236 GLY A N 1
ATOM 1824 C CA . GLY A 1 236 ? -1.692 -13.633 -12.076 1.00 74.31 236 GLY A CA 1
ATOM 1825 C C . GLY A 1 236 ? -1.105 -13.177 -10.737 1.00 74.31 236 GLY A C 1
ATOM 1826 O O . GLY A 1 236 ? -0.890 -14.012 -9.864 1.00 74.31 236 GLY A O 1
ATOM 1827 N N . GLU A 1 237 ? -0.898 -11.875 -10.531 1.00 80.06 237 GLU A N 1
ATOM 1828 C CA . GLU A 1 237 ? -0.281 -11.355 -9.299 1.00 80.06 237 GLU A CA 1
ATOM 1829 C C . GLU A 1 237 ? -1.236 -11.432 -8.101 1.00 80.06 237 GLU A C 1
ATOM 1831 O O . GLU A 1 237 ? -0.881 -11.947 -7.040 1.00 80.06 237 GLU A O 1
ATOM 1836 N N . VAL A 1 238 ? -2.492 -11.013 -8.287 1.00 83.88 238 VAL A N 1
ATOM 1837 C CA . VAL A 1 238 ? -3.530 -11.146 -7.250 1.00 83.88 238 VAL A CA 1
ATOM 1838 C C . VAL A 1 238 ? -3.896 -12.617 -7.036 1.00 83.88 238 VAL A C 1
ATOM 1840 O O . VAL A 1 238 ? -4.185 -13.030 -5.914 1.00 83.88 238 VAL A O 1
ATOM 1843 N N . ALA A 1 239 ? -3.839 -13.451 -8.080 1.00 87.75 239 ALA A N 1
ATOM 1844 C CA . ALA A 1 239 ? -3.999 -14.895 -7.922 1.00 87.75 239 ALA A CA 1
ATOM 1845 C C . ALA A 1 239 ? -2.900 -15.501 -7.031 1.00 87.75 239 ALA A C 1
ATOM 1847 O O . ALA A 1 239 ? -3.224 -16.295 -6.149 1.00 87.75 239 ALA A O 1
ATOM 1848 N N . ALA A 1 240 ? -1.642 -15.080 -7.198 1.00 89.62 240 ALA A N 1
ATOM 1849 C CA . ALA A 1 240 ? -0.530 -15.523 -6.359 1.00 89.62 240 ALA A CA 1
ATOM 1850 C C . ALA A 1 240 ? -0.701 -15.099 -4.892 1.00 89.62 240 ALA A C 1
ATOM 1852 O O . ALA A 1 240 ? -0.412 -15.891 -4.000 1.00 89.62 240 ALA A O 1
ATOM 1853 N N . PHE A 1 241 ? -1.243 -13.905 -4.624 1.00 92.19 241 PHE A N 1
ATOM 1854 C CA . PHE A 1 241 ? -1.633 -13.515 -3.265 1.00 92.19 241 PHE A CA 1
ATOM 1855 C C . PHE A 1 241 ? -2.613 -14.530 -2.656 1.00 92.19 241 PHE A C 1
ATOM 1857 O O . PHE A 1 241 ? -2.344 -15.097 -1.599 1.00 92.19 241 PHE A O 1
ATOM 1864 N N . ARG A 1 242 ? -3.717 -14.848 -3.347 1.00 92.94 242 ARG A N 1
ATOM 1865 C CA . ARG A 1 242 ? -4.686 -15.846 -2.852 1.00 92.94 242 ARG A CA 1
ATOM 1866 C C . ARG A 1 242 ? -4.057 -17.231 -2.677 1.00 92.94 242 ARG A C 1
ATOM 1868 O O . ARG A 1 242 ? -4.404 -17.943 -1.739 1.00 92.94 242 ARG A O 1
ATOM 1875 N N . GLU A 1 243 ? -3.159 -17.619 -3.578 1.00 94.38 243 GLU A N 1
ATOM 1876 C CA . GLU A 1 243 ? -2.431 -18.889 -3.526 1.00 94.38 243 GLU A CA 1
ATOM 1877 C C . GLU A 1 243 ? -1.543 -18.984 -2.281 1.00 94.38 243 GLU A C 1
ATOM 1879 O O . GLU A 1 243 ? -1.598 -19.992 -1.585 1.00 94.38 243 GLU A O 1
ATOM 1884 N N . ILE A 1 244 ? -0.795 -17.925 -1.944 1.00 96.38 244 ILE A N 1
ATOM 1885 C CA . ILE A 1 244 ? 0.031 -17.874 -0.728 1.00 96.38 244 ILE A CA 1
ATOM 1886 C C . ILE A 1 244 ? -0.826 -18.132 0.516 1.00 96.38 244 ILE A C 1
ATOM 1888 O O . ILE A 1 244 ? -0.475 -18.970 1.346 1.00 96.38 244 ILE A O 1
ATOM 1892 N N . LEU A 1 245 ? -1.978 -17.463 0.618 1.00 96.12 245 LEU A N 1
ATOM 1893 C CA . LEU A 1 245 ? -2.900 -17.622 1.746 1.00 96.12 245 LEU A CA 1
ATOM 1894 C C . LEU A 1 245 ? -3.486 -19.042 1.803 1.00 96.12 245 LEU A C 1
ATOM 1896 O O . LEU A 1 245 ? -3.525 -19.655 2.871 1.00 96.12 245 LEU A O 1
ATOM 1900 N N . ASN A 1 246 ? -3.907 -19.590 0.660 1.00 94.94 246 ASN A N 1
ATOM 1901 C CA . ASN A 1 246 ? -4.428 -20.956 0.580 1.00 94.94 246 ASN A CA 1
ATOM 1902 C C . ASN A 1 246 ? -3.362 -22.011 0.907 1.00 94.94 246 ASN A C 1
ATOM 1904 O O . ASN A 1 246 ? -3.677 -22.989 1.573 1.00 94.94 246 ASN A O 1
ATOM 1908 N N . ASN A 1 247 ? -2.111 -21.825 0.490 1.00 95.12 247 ASN A N 1
ATOM 1909 C CA . ASN A 1 247 ? -1.033 -22.766 0.796 1.00 95.12 247 ASN A CA 1
ATOM 1910 C C . ASN A 1 247 ? -0.666 -22.733 2.283 1.00 95.12 247 ASN A C 1
ATOM 1912 O O . ASN A 1 247 ? -0.437 -23.782 2.879 1.00 95.12 247 ASN A O 1
ATOM 1916 N N . ALA A 1 248 ? -0.657 -21.544 2.893 1.00 95.00 248 ALA A N 1
ATOM 1917 C CA . ALA A 1 248 ? -0.364 -21.396 4.314 1.00 95.00 248 ALA A CA 1
ATOM 1918 C C . ALA A 1 248 ? -1.464 -21.995 5.207 1.00 95.00 248 ALA A C 1
ATOM 1920 O O . ALA A 1 248 ? -1.162 -22.597 6.236 1.00 95.00 248 ALA A O 1
ATOM 1921 N N . TYR A 1 249 ? -2.739 -21.831 4.831 1.00 96.00 249 TYR A N 1
ATOM 1922 C CA . TYR A 1 249 ? -3.864 -22.082 5.741 1.00 96.00 249 TYR A CA 1
ATOM 1923 C C . TYR A 1 249 ? -4.933 -23.050 5.228 1.00 96.00 249 TYR A C 1
ATOM 1925 O O . TYR A 1 249 ? -5.845 -23.384 5.978 1.00 96.00 249 TYR A O 1
ATOM 1933 N N . GLY A 1 250 ? -4.854 -23.531 3.988 1.00 92.69 250 GLY A N 1
ATOM 1934 C CA . GLY A 1 250 ? -5.922 -24.304 3.339 1.00 92.69 250 GLY A CA 1
ATOM 1935 C C . GLY A 1 250 ? -6.234 -25.650 3.995 1.00 92.69 250 GLY A C 1
ATOM 1936 O O . GLY A 1 250 ? -7.360 -26.128 3.894 1.00 92.69 250 GLY A O 1
ATOM 1937 N N . ALA A 1 251 ? -5.266 -26.238 4.702 1.00 92.81 251 ALA A N 1
ATOM 1938 C CA . ALA A 1 251 ? -5.454 -27.461 5.487 1.00 92.81 251 ALA A CA 1
ATOM 1939 C C . ALA A 1 251 ? -5.858 -27.194 6.952 1.00 92.81 251 ALA A C 1
ATOM 1941 O O . ALA A 1 251 ? -6.074 -28.137 7.717 1.00 92.81 251 ALA A O 1
ATOM 1942 N N . SER A 1 252 ? -5.934 -25.926 7.366 1.00 93.12 252 SER A N 1
ATOM 1943 C CA . SER A 1 252 ? -6.242 -25.564 8.745 1.00 93.12 252 SER A CA 1
ATOM 1944 C C . SER A 1 252 ? -7.696 -25.870 9.098 1.00 93.12 252 SER A C 1
ATOM 1946 O O . SER A 1 252 ? -8.613 -25.627 8.316 1.00 93.12 252 SER A O 1
ATOM 1948 N N . ARG A 1 253 ? -7.906 -26.366 10.321 1.00 94.69 253 ARG A N 1
ATOM 1949 C CA . ARG A 1 253 ? -9.236 -26.526 10.932 1.00 94.69 253 ARG A CA 1
ATOM 1950 C C . ARG A 1 253 ? -9.606 -25.364 11.858 1.00 94.69 253 ARG A C 1
ATOM 1952 O O . ARG A 1 253 ? -10.678 -25.382 12.455 1.00 94.69 253 ARG A O 1
ATOM 1959 N N . ASP A 1 254 ? -8.725 -24.375 11.993 1.00 95.88 254 ASP A N 1
ATOM 1960 C CA . ASP A 1 254 ? -8.972 -23.175 12.785 1.00 95.88 254 ASP A CA 1
ATOM 1961 C C . ASP A 1 254 ? -10.071 -22.323 12.127 1.00 95.88 254 ASP A C 1
ATOM 1963 O O . ASP A 1 254 ? -9.959 -21.926 10.963 1.00 95.88 254 ASP A O 1
ATOM 1967 N N . ALA A 1 255 ? -11.136 -22.032 12.878 1.00 95.00 255 ALA A N 1
ATOM 1968 C CA . ALA A 1 255 ? -12.290 -21.289 12.379 1.00 95.00 255 ALA A CA 1
ATOM 1969 C C . ALA A 1 255 ? -11.927 -19.880 11.875 1.00 95.00 255 ALA A C 1
ATOM 1971 O O . ALA A 1 255 ? -12.454 -19.448 10.850 1.00 95.00 255 ALA A O 1
ATOM 1972 N N . ARG A 1 256 ? -10.991 -19.182 12.534 1.00 92.81 256 ARG A N 1
ATOM 1973 C CA . ARG A 1 256 ? -10.538 -17.842 12.129 1.00 92.81 256 ARG A CA 1
ATOM 1974 C C . ARG A 1 256 ? -9.801 -17.900 10.792 1.00 92.81 256 ARG A C 1
ATOM 1976 O O . ARG A 1 256 ? -10.016 -17.040 9.939 1.00 92.81 256 ARG A O 1
ATOM 1983 N N . LEU A 1 257 ? -8.982 -18.930 10.577 1.00 95.75 257 LEU A N 1
ATOM 1984 C CA . LEU A 1 257 ? -8.292 -19.142 9.301 1.00 95.75 257 LEU A CA 1
ATOM 1985 C C . LEU A 1 257 ? -9.265 -19.532 8.179 1.00 95.75 257 LEU A C 1
ATOM 1987 O O . LEU A 1 257 ? -9.157 -19.017 7.065 1.00 95.75 257 LEU A O 1
ATOM 1991 N N . ILE A 1 258 ? -10.262 -20.371 8.469 1.00 96.12 258 ILE A N 1
ATOM 1992 C CA . ILE A 1 258 ? -11.321 -20.722 7.510 1.00 96.12 258 ILE A CA 1
ATOM 1993 C C . ILE A 1 258 ? -12.114 -19.475 7.090 1.00 96.12 258 ILE A C 1
ATOM 1995 O O . ILE A 1 258 ? -12.372 -19.274 5.897 1.00 96.12 258 ILE A O 1
ATOM 1999 N N . GLU A 1 259 ? -12.472 -18.612 8.044 1.00 95.50 259 GLU A N 1
ATOM 2000 C CA . GLU A 1 259 ? -13.145 -17.343 7.762 1.00 95.50 259 GLU A CA 1
ATOM 2001 C C . GLU A 1 259 ? -12.281 -16.405 6.916 1.00 95.50 259 GLU A C 1
ATOM 2003 O O . GLU A 1 259 ? -12.779 -15.864 5.925 1.00 95.50 259 GLU A O 1
ATOM 2008 N N . LEU A 1 260 ? -10.997 -16.240 7.254 1.00 94.94 260 LEU A N 1
ATOM 2009 C CA . LEU A 1 260 ? -10.047 -15.472 6.446 1.00 94.94 260 LEU A CA 1
ATOM 2010 C C . LEU A 1 260 ? -10.053 -15.972 4.996 1.00 94.94 260 LEU A C 1
ATOM 2012 O O . LEU A 1 260 ? -10.310 -15.197 4.075 1.00 94.94 260 LEU A O 1
ATOM 2016 N N . LEU A 1 261 ? -9.871 -17.277 4.773 1.00 96.06 261 LEU A N 1
ATOM 2017 C CA . LEU A 1 261 ? -9.877 -17.858 3.426 1.00 96.06 261 LEU A CA 1
ATOM 2018 C C . LEU A 1 261 ? -11.218 -17.680 2.705 1.00 96.06 261 LEU A C 1
ATOM 2020 O O . LEU A 1 261 ? -11.252 -17.527 1.483 1.00 96.06 261 LEU A O 1
ATOM 2024 N N . SER A 1 262 ? -12.343 -17.677 3.424 1.00 95.25 262 SER A N 1
ATOM 2025 C CA . SER A 1 262 ? -13.644 -17.333 2.840 1.00 95.25 262 SER A CA 1
ATOM 2026 C C . SER A 1 262 ? -13.672 -15.891 2.323 1.00 95.25 262 SER A C 1
ATOM 2028 O O . SER A 1 262 ? -14.127 -15.654 1.205 1.00 95.25 262 SER A O 1
ATOM 2030 N N . ARG A 1 263 ? -13.143 -14.933 3.093 1.00 93.94 263 ARG A N 1
ATOM 2031 C CA . ARG A 1 263 ? -13.086 -13.505 2.723 1.00 93.94 263 ARG A CA 1
ATOM 2032 C C . ARG A 1 263 ? -12.128 -13.250 1.555 1.00 93.94 263 ARG A C 1
ATOM 2034 O O . ARG A 1 263 ? -12.437 -12.445 0.676 1.00 93.94 263 ARG A O 1
ATOM 2041 N N . ILE A 1 264 ? -10.998 -13.963 1.512 1.00 92.00 264 ILE A N 1
ATOM 2042 C CA . ILE A 1 264 ? -10.058 -13.933 0.381 1.00 92.00 264 ILE A CA 1
ATOM 2043 C C . ILE A 1 264 ? -10.728 -14.479 -0.888 1.00 92.00 264 ILE A C 1
ATOM 2045 O O . ILE A 1 264 ? -10.672 -13.840 -1.937 1.00 92.00 264 ILE A O 1
ATOM 2049 N N . ARG A 1 265 ? -11.434 -15.617 -0.803 1.00 90.81 265 ARG A N 1
ATOM 2050 C CA . ARG A 1 265 ? -12.176 -16.194 -1.942 1.00 90.81 265 ARG A CA 1
ATOM 2051 C C . ARG A 1 265 ? -13.305 -15.290 -2.431 1.00 90.81 265 ARG A C 1
ATOM 2053 O O . ARG A 1 265 ? -13.503 -15.170 -3.637 1.00 90.81 265 ARG A O 1
ATOM 2060 N N . SER A 1 266 ? -14.004 -14.617 -1.517 1.00 90.62 266 SER A N 1
ATOM 2061 C CA . SER A 1 266 ? -15.036 -13.633 -1.860 1.00 90.62 266 SER A CA 1
ATOM 2062 C C . SER A 1 266 ? -14.465 -12.286 -2.318 1.00 90.62 266 SER A C 1
ATOM 2064 O O . SER A 1 266 ? -15.236 -11.343 -2.490 1.00 90.62 266 SER A O 1
ATOM 2066 N N . LYS A 1 267 ? -13.136 -12.168 -2.467 1.00 89.31 267 LYS A N 1
ATOM 2067 C CA . LYS A 1 267 ? -12.431 -10.957 -2.911 1.00 89.31 267 LYS A CA 1
ATOM 2068 C C . LYS A 1 267 ? -12.740 -9.728 -2.053 1.00 89.31 267 LYS A C 1
ATOM 2070 O O . LYS A 1 267 ? -12.784 -8.605 -2.547 1.00 89.31 267 LYS A O 1
ATOM 2075 N N . LEU A 1 268 ? -12.979 -9.922 -0.751 1.00 87.62 268 LEU A N 1
ATOM 2076 C CA . LEU A 1 268 ? -13.435 -8.850 0.139 1.00 87.62 268 LEU A CA 1
ATOM 2077 C C . LEU A 1 268 ? -12.470 -7.649 0.149 1.00 87.62 268 LEU A C 1
ATOM 2079 O O . LEU A 1 268 ? -12.939 -6.509 0.256 1.00 87.62 268 LEU A O 1
ATOM 2083 N N . TYR A 1 269 ? -11.166 -7.926 0.028 1.00 87.06 269 TYR A N 1
ATOM 2084 C CA . TYR A 1 269 ? -10.067 -6.959 0.108 1.00 87.06 269 TYR A CA 1
ATOM 2085 C C . TYR A 1 269 ? -9.572 -6.438 -1.248 1.00 87.06 269 TYR A C 1
ATOM 2087 O O . TYR A 1 269 ? -8.730 -5.548 -1.272 1.00 87.06 269 TYR A O 1
ATOM 2095 N N . GLU A 1 270 ? -10.112 -6.931 -2.365 1.00 86.81 270 GLU A N 1
ATOM 2096 C CA . GLU A 1 270 ? -9.693 -6.540 -3.721 1.00 86.81 270 GLU A CA 1
ATOM 2097 C C . GLU A 1 270 ? -10.465 -5.311 -4.207 1.00 86.81 270 GLU A C 1
ATOM 2099 O O . GLU A 1 270 ? -11.221 -5.350 -5.176 1.00 86.81 270 GLU A O 1
ATOM 2104 N N . ARG A 1 271 ? -10.337 -4.223 -3.453 1.00 82.69 271 ARG A N 1
ATOM 2105 C CA . ARG A 1 271 ? -10.852 -2.894 -3.795 1.00 82.69 271 ARG A CA 1
ATOM 2106 C C . ARG A 1 271 ? -10.075 -1.843 -3.008 1.00 82.69 271 ARG A C 1
ATOM 2108 O O . ARG A 1 271 ? -9.514 -2.182 -1.960 1.00 82.69 271 ARG A O 1
ATOM 2115 N N . PRO A 1 272 ? -10.030 -0.582 -3.462 1.00 81.25 272 PRO A N 1
ATOM 2116 C CA . PRO A 1 272 ? -9.322 0.455 -2.734 1.00 81.25 272 PRO A CA 1
ATOM 2117 C C . PRO A 1 272 ? -9.800 0.511 -1.283 1.00 81.25 272 PRO A C 1
ATOM 2119 O O . PRO A 1 272 ? -10.999 0.525 -1.000 1.00 81.25 272 PRO A O 1
ATOM 2122 N N . ILE A 1 273 ? -8.871 0.571 -0.332 1.00 79.69 273 ILE A N 1
ATOM 2123 C CA . ILE A 1 273 ? -9.209 0.557 1.102 1.00 79.69 273 ILE A CA 1
ATOM 2124 C C . ILE A 1 273 ? -10.067 1.768 1.512 1.00 79.69 273 ILE A C 1
ATOM 2126 O O . ILE A 1 273 ? -10.818 1.713 2.483 1.00 79.69 273 ILE A O 1
ATOM 2130 N N . ARG A 1 274 ? -10.035 2.853 0.725 1.00 77.00 274 ARG A N 1
ATOM 2131 C CA . ARG A 1 274 ? -10.922 4.024 0.860 1.00 77.00 274 ARG A CA 1
ATOM 2132 C C . ARG A 1 274 ? -12.401 3.671 0.641 1.00 77.00 274 ARG A C 1
ATOM 2134 O O . ARG A 1 274 ? -13.275 4.393 1.116 1.00 77.00 274 ARG A O 1
ATOM 2141 N N . GLU A 1 275 ? -12.695 2.574 -0.046 1.00 81.56 275 GLU A N 1
ATOM 2142 C CA . GLU A 1 275 ? -14.050 2.055 -0.265 1.00 81.56 275 GLU A CA 1
ATOM 2143 C C . GLU A 1 275 ? -14.503 1.094 0.840 1.00 81.56 275 GLU A C 1
ATOM 2145 O O . GLU A 1 275 ? -15.666 0.679 0.881 1.00 81.56 275 GLU A O 1
ATOM 2150 N N . PHE A 1 276 ? -13.612 0.719 1.763 1.00 82.62 276 PHE A N 1
ATOM 2151 C CA . PHE A 1 276 ? -13.987 -0.167 2.851 1.00 82.62 276 PHE A CA 1
ATOM 2152 C C . PHE A 1 276 ? -14.892 0.591 3.822 1.00 82.62 276 PHE A C 1
ATOM 2154 O O . PHE A 1 276 ? -14.506 1.590 4.430 1.00 82.62 276 PHE A O 1
ATOM 2161 N N . LYS A 1 277 ? -16.102 0.067 4.015 1.00 84.56 277 LYS A N 1
ATOM 2162 C CA . LYS A 1 277 ? -16.953 0.436 5.149 1.00 84.56 277 LYS A CA 1
ATOM 2163 C C . LYS A 1 277 ? -16.292 0.015 6.459 1.00 84.56 277 LYS A C 1
ATOM 2165 O O . LYS A 1 277 ? -15.447 -0.882 6.478 1.00 84.56 277 LYS A O 1
ATOM 2170 N N . THR A 1 278 ? -16.730 0.603 7.565 1.00 81.38 278 THR A N 1
ATOM 2171 C CA . THR A 1 278 ? -16.255 0.299 8.923 1.00 81.38 278 THR A CA 1
ATOM 2172 C C . THR A 1 278 ? -16.173 -1.208 9.178 1.00 81.38 278 THR A C 1
ATOM 2174 O O . THR A 1 278 ? -15.117 -1.699 9.547 1.00 81.38 278 THR A O 1
ATOM 2177 N N . GLY A 1 279 ? -17.206 -1.999 8.875 1.00 80.88 279 GLY A N 1
ATOM 2178 C CA . GLY A 1 279 ? -17.144 -3.461 9.047 1.00 80.88 279 GLY A CA 1
ATOM 2179 C C . GLY A 1 279 ? -15.992 -4.147 8.288 1.00 80.88 279 GLY A C 1
ATOM 2180 O O . GLY A 1 279 ? -15.316 -5.016 8.845 1.00 80.88 279 GLY A O 1
ATOM 2181 N N . ALA A 1 280 ? -15.728 -3.731 7.045 1.00 84.31 280 ALA A N 1
ATOM 2182 C CA . ALA A 1 280 ? -14.651 -4.278 6.220 1.00 84.31 280 ALA A CA 1
ATOM 2183 C C . ALA A 1 280 ? -13.267 -3.841 6.721 1.00 84.31 280 ALA A C 1
ATOM 2185 O O . ALA A 1 280 ? -12.387 -4.687 6.834 1.00 84.31 280 ALA A O 1
ATOM 2186 N N . LEU A 1 281 ? -13.095 -2.571 7.117 1.00 82.06 281 LEU A N 1
ATOM 2187 C CA . LEU A 1 281 ? -11.854 -2.089 7.741 1.00 82.06 281 LEU A CA 1
ATOM 2188 C C . LEU A 1 281 ? -11.518 -2.881 9.009 1.00 82.06 281 LEU A C 1
ATOM 2190 O O . LEU A 1 281 ? -10.365 -3.242 9.216 1.00 82.06 281 LEU A O 1
ATOM 2194 N N . ARG A 1 282 ? -12.517 -3.169 9.859 1.00 80.56 282 ARG A N 1
ATOM 2195 C CA . ARG A 1 282 ? -12.302 -3.896 11.129 1.00 80.56 282 ARG A CA 1
ATOM 2196 C C . ARG A 1 282 ? -11.735 -5.266 10.848 1.00 80.56 282 ARG A C 1
ATOM 2198 O O . ARG A 1 282 ? -10.749 -5.679 11.444 1.00 80.56 282 ARG A O 1
ATOM 2205 N N . THR A 1 283 ? -12.424 -5.946 9.947 1.00 86.19 283 THR A N 1
ATOM 2206 C CA . THR A 1 283 ? -12.096 -7.300 9.547 1.00 86.19 283 THR A CA 1
ATOM 2207 C C . THR A 1 283 ? -10.704 -7.331 8.935 1.00 86.19 283 THR A C 1
ATOM 2209 O O . THR A 1 283 ? -9.873 -8.113 9.369 1.00 86.19 283 THR A O 1
ATOM 2212 N N . PHE A 1 284 ? -10.416 -6.407 8.019 1.00 87.62 284 PHE A N 1
ATOM 2213 C CA . PHE A 1 284 ? -9.119 -6.325 7.373 1.00 87.62 284 PHE A CA 1
ATOM 2214 C C . PHE A 1 284 ? -7.973 -6.108 8.370 1.00 87.62 284 PHE A C 1
ATOM 2216 O O . PHE A 1 284 ? -7.004 -6.854 8.336 1.00 87.62 284 PHE A O 1
ATOM 2223 N N . TYR A 1 285 ? -8.089 -5.160 9.308 1.00 83.75 285 TYR A N 1
ATOM 2224 C CA . TYR A 1 285 ? -7.042 -4.952 10.319 1.00 83.75 285 TYR A CA 1
ATOM 2225 C C . TYR A 1 285 ? -6.885 -6.132 11.287 1.00 83.75 285 TYR A C 1
ATOM 2227 O O . TYR A 1 285 ? -5.784 -6.372 11.770 1.00 83.75 285 TYR A O 1
ATOM 2235 N N . SER A 1 286 ? -7.960 -6.875 11.564 1.00 83.19 286 SER A N 1
ATOM 2236 C CA . SER A 1 286 ? -7.900 -8.096 12.379 1.00 83.19 286 SER A CA 1
ATOM 2237 C C . SER A 1 286 ? -7.252 -9.271 11.635 1.00 83.19 286 SER A C 1
ATOM 2239 O O . SER A 1 286 ? -6.568 -10.091 12.252 1.00 83.19 286 SER A O 1
ATOM 2241 N N . ASP A 1 287 ? -7.442 -9.333 10.319 1.00 90.38 287 ASP A N 1
ATOM 2242 C CA . ASP A 1 287 ? -6.875 -10.352 9.436 1.00 90.38 287 ASP A CA 1
ATOM 2243 C C . ASP A 1 287 ? -5.429 -10.039 9.030 1.00 90.38 287 ASP A C 1
ATOM 2245 O O . ASP A 1 287 ? -4.671 -10.954 8.719 1.00 90.38 287 ASP A O 1
ATOM 2249 N N . TRP A 1 288 ? -5.021 -8.766 9.061 1.00 89.56 288 TRP A N 1
ATOM 2250 C CA . TRP A 1 288 ? -3.708 -8.310 8.601 1.00 89.56 288 TRP A CA 1
ATOM 2251 C C . TRP A 1 288 ? -2.538 -9.115 9.191 1.00 89.56 288 TRP A C 1
ATOM 2253 O O . TRP A 1 288 ? -1.728 -9.599 8.403 1.00 89.56 288 TRP A O 1
ATOM 2263 N N . PRO A 1 289 ? -2.438 -9.365 10.516 1.00 89.25 289 PRO A N 1
ATOM 2264 C CA . PRO A 1 289 ? -1.327 -10.151 11.060 1.00 89.25 289 PRO A CA 1
ATOM 2265 C C . PRO A 1 289 ? -1.278 -11.593 10.536 1.00 89.25 289 PRO A C 1
ATOM 2267 O O . PRO A 1 289 ? -0.199 -12.164 10.405 1.00 89.25 289 PRO A O 1
ATOM 2270 N N . LEU A 1 290 ? -2.434 -12.185 10.217 1.00 93.38 290 LEU A N 1
ATOM 2271 C CA . LEU A 1 290 ? -2.507 -13.517 9.611 1.00 93.38 290 LEU A CA 1
ATOM 2272 C C . LEU A 1 290 ? -2.063 -13.468 8.147 1.00 93.38 290 LEU A C 1
ATOM 2274 O O . LEU A 1 290 ? -1.373 -14.365 7.676 1.00 93.38 290 LEU A O 1
ATOM 2278 N N . ILE A 1 291 ? -2.412 -12.401 7.426 1.00 94.56 291 ILE A N 1
ATOM 2279 C CA . ILE A 1 291 ? -1.943 -12.202 6.053 1.00 94.56 291 ILE A CA 1
ATOM 2280 C C . ILE A 1 291 ? -0.418 -12.039 6.024 1.00 94.56 291 ILE A C 1
ATOM 2282 O O . ILE A 1 291 ? 0.247 -12.736 5.258 1.00 94.56 291 ILE A O 1
ATOM 2286 N N . ASP A 1 292 ? 0.146 -11.202 6.897 1.00 93.88 292 ASP A N 1
ATOM 2287 C CA . ASP A 1 292 ? 1.600 -11.056 7.035 1.00 93.88 292 ASP A CA 1
ATOM 2288 C C . ASP A 1 292 ? 2.260 -12.374 7.461 1.00 93.88 292 ASP A C 1
ATOM 2290 O O . ASP A 1 292 ? 3.315 -12.736 6.942 1.00 93.88 292 ASP A O 1
ATOM 2294 N N . GLY A 1 293 ? 1.620 -13.139 8.351 1.00 94.25 293 GLY A N 1
ATOM 2295 C CA . GLY A 1 293 ? 2.071 -14.476 8.737 1.00 94.25 293 GLY A CA 1
ATOM 2296 C C . GLY A 1 293 ? 2.178 -15.435 7.546 1.00 94.25 293 GLY A C 1
ATOM 2297 O O . GLY A 1 293 ? 3.188 -16.123 7.398 1.00 94.25 293 GLY A O 1
ATOM 2298 N N . ALA A 1 294 ? 1.182 -15.449 6.656 1.00 96.62 294 ALA A N 1
ATOM 2299 C CA . ALA A 1 294 ? 1.224 -16.255 5.437 1.00 96.62 294 ALA A CA 1
ATOM 2300 C C . ALA A 1 294 ? 2.296 -15.773 4.455 1.00 96.62 294 ALA A C 1
ATOM 2302 O O . ALA A 1 294 ? 3.056 -16.594 3.940 1.00 96.62 294 ALA A O 1
ATOM 2303 N N . LEU A 1 295 ? 2.395 -14.460 4.218 1.00 95.56 295 LEU A N 1
ATOM 2304 C CA . LEU A 1 295 ? 3.401 -13.870 3.328 1.00 95.56 295 LEU A CA 1
ATOM 2305 C C . LEU A 1 295 ? 4.833 -14.161 3.812 1.00 95.56 295 LEU A C 1
ATOM 2307 O O . LEU A 1 295 ? 5.706 -14.455 2.995 1.00 95.56 295 LEU A O 1
ATOM 2311 N N . ARG A 1 296 ? 5.062 -14.144 5.133 1.00 94.81 296 ARG A N 1
ATOM 2312 C CA . ARG A 1 296 ? 6.363 -14.429 5.764 1.00 94.81 296 ARG A CA 1
ATOM 2313 C C . ARG A 1 296 ? 6.653 -15.914 5.992 1.00 94.81 296 ARG A C 1
ATOM 2315 O O . ARG A 1 296 ? 7.776 -16.228 6.387 1.00 94.81 296 ARG A O 1
ATOM 2322 N N . SER A 1 297 ? 5.697 -16.812 5.756 1.00 94.94 297 SER A N 1
ATOM 2323 C CA . SER A 1 297 ? 5.941 -18.261 5.805 1.00 94.94 297 SER A CA 1
ATOM 2324 C C . SER A 1 297 ? 6.962 -18.685 4.745 1.00 94.94 297 SER A C 1
ATOM 2326 O O . SER A 1 297 ? 7.077 -18.034 3.707 1.00 94.94 297 SER A O 1
ATOM 2328 N N . ASP A 1 298 ? 7.670 -19.798 4.949 1.00 93.94 298 ASP A N 1
ATOM 2329 C CA . ASP A 1 298 ? 8.652 -20.289 3.969 1.00 93.94 298 ASP A CA 1
ATOM 2330 C C . ASP A 1 298 ? 8.030 -20.506 2.582 1.00 93.94 298 ASP A C 1
ATOM 2332 O O . ASP A 1 298 ? 8.596 -20.093 1.567 1.00 93.94 298 ASP A O 1
ATOM 2336 N N . SER A 1 299 ? 6.822 -21.078 2.532 1.00 94.56 299 SER A N 1
ATOM 2337 C CA . SER A 1 299 ? 6.058 -21.240 1.292 1.00 94.56 299 SER A CA 1
ATOM 2338 C C . SER A 1 299 ? 5.634 -19.905 0.680 1.00 94.56 299 SER A C 1
ATOM 2340 O O . SER A 1 299 ? 5.682 -19.752 -0.541 1.00 94.56 299 SER A O 1
ATOM 2342 N N . GLY A 1 300 ? 5.243 -18.929 1.506 1.00 95.94 300 GLY A N 1
ATOM 2343 C CA . GLY A 1 300 ? 4.853 -17.593 1.054 1.00 95.94 300 GLY A CA 1
ATOM 2344 C C . GLY A 1 300 ? 6.026 -16.833 0.446 1.00 95.94 300 GLY A C 1
ATOM 2345 O O . GLY A 1 300 ? 5.936 -16.359 -0.689 1.00 95.94 300 GLY A O 1
ATOM 2346 N N . LYS A 1 301 ? 7.165 -16.824 1.147 1.00 95.25 301 LYS A N 1
ATOM 2347 C CA . LYS A 1 301 ? 8.428 -16.244 0.679 1.00 95.25 301 LYS A CA 1
ATOM 2348 C C . LYS A 1 301 ? 8.879 -16.882 -0.631 1.00 95.25 301 LYS A C 1
ATOM 2350 O O . LYS A 1 301 ? 9.186 -16.171 -1.586 1.00 95.25 301 LYS A O 1
ATOM 2355 N N . ALA A 1 302 ? 8.875 -18.214 -0.711 1.00 93.69 302 ALA A N 1
ATOM 2356 C CA . ALA A 1 302 ? 9.254 -18.935 -1.924 1.00 93.69 302 ALA A CA 1
ATOM 2357 C C . ALA A 1 302 ? 8.333 -18.604 -3.110 1.00 93.69 302 ALA A C 1
ATOM 2359 O O . ALA A 1 302 ? 8.818 -18.312 -4.208 1.00 93.69 302 ALA A O 1
ATOM 2360 N N . ARG A 1 303 ? 7.012 -18.590 -2.892 1.00 94.44 303 ARG A N 1
ATOM 2361 C CA . ARG A 1 303 ? 6.042 -18.284 -3.949 1.00 94.44 303 ARG A CA 1
ATOM 2362 C C . ARG A 1 303 ? 6.169 -16.847 -4.446 1.00 94.44 303 ARG A C 1
ATOM 2364 O O . ARG A 1 303 ? 6.181 -16.631 -5.659 1.00 94.44 303 ARG A O 1
ATOM 2371 N N . TYR A 1 304 ? 6.304 -15.887 -3.532 1.00 93.62 304 TYR A N 1
ATOM 2372 C CA . TYR A 1 304 ? 6.527 -14.490 -3.890 1.00 93.62 304 TYR A CA 1
ATOM 2373 C C . TYR A 1 304 ? 7.846 -14.303 -4.657 1.00 93.62 304 TYR A C 1
ATOM 2375 O O . TYR A 1 304 ? 7.865 -13.628 -5.683 1.00 93.62 304 TYR A O 1
ATOM 2383 N N . ASN A 1 305 ? 8.932 -14.958 -4.240 1.00 92.94 305 ASN A N 1
ATOM 2384 C CA . ASN A 1 305 ? 10.213 -14.876 -4.947 1.00 92.94 305 ASN A CA 1
ATOM 2385 C C . ASN A 1 305 ? 10.120 -15.396 -6.384 1.00 92.94 305 ASN A C 1
ATOM 2387 O O . ASN A 1 305 ? 10.660 -14.767 -7.292 1.00 92.94 305 ASN A O 1
ATOM 2391 N N . SER A 1 306 ? 9.399 -16.500 -6.607 1.00 91.44 306 SER A N 1
ATOM 2392 C CA . SER A 1 306 ? 9.124 -16.999 -7.959 1.00 91.44 306 SER A CA 1
ATOM 2393 C C . SER A 1 306 ? 8.366 -15.964 -8.791 1.00 91.44 306 SER A C 1
ATOM 2395 O O . SER A 1 306 ? 8.778 -15.655 -9.906 1.00 91.44 306 SER A O 1
ATOM 2397 N N . LEU A 1 307 ? 7.300 -15.383 -8.229 1.00 91.56 307 LEU A N 1
ATOM 2398 C CA . LEU A 1 307 ? 6.509 -14.347 -8.896 1.00 91.56 307 LEU A CA 1
ATOM 2399 C C . LEU A 1 307 ? 7.364 -13.125 -9.262 1.00 91.56 307 LEU A C 1
ATOM 2401 O O . LEU A 1 307 ? 7.248 -12.591 -10.362 1.00 91.56 307 LEU A O 1
ATOM 2405 N N . TYR A 1 308 ? 8.247 -12.698 -8.360 1.00 91.25 308 TYR A N 1
ATOM 2406 C CA . TYR A 1 308 ? 9.145 -11.575 -8.601 1.00 91.25 308 TYR A CA 1
ATOM 2407 C C . TYR A 1 308 ? 10.134 -11.861 -9.741 1.00 91.25 308 TYR A C 1
ATOM 2409 O O . TYR A 1 308 ? 10.377 -10.999 -10.583 1.00 91.25 308 TYR A O 1
ATOM 2417 N N . VAL A 1 309 ? 10.675 -13.081 -9.826 1.00 91.44 309 VAL A N 1
ATOM 2418 C CA . VAL A 1 309 ? 11.554 -13.489 -10.938 1.00 91.44 309 VAL A CA 1
ATOM 2419 C C . VAL A 1 309 ? 10.800 -13.502 -12.274 1.00 91.44 309 VAL A C 1
ATOM 2421 O O . VAL A 1 309 ? 11.343 -13.031 -13.280 1.00 91.44 309 VAL A O 1
ATOM 2424 N N . ASP A 1 310 ? 9.551 -13.974 -12.289 1.00 90.38 310 ASP A N 1
ATOM 2425 C CA . ASP A 1 310 ? 8.692 -13.950 -13.479 1.00 90.38 310 ASP A CA 1
ATOM 2426 C C . ASP A 1 310 ? 8.389 -12.513 -13.928 1.00 90.38 310 ASP A C 1
ATOM 2428 O O . ASP A 1 310 ? 8.461 -12.196 -15.122 1.00 90.38 3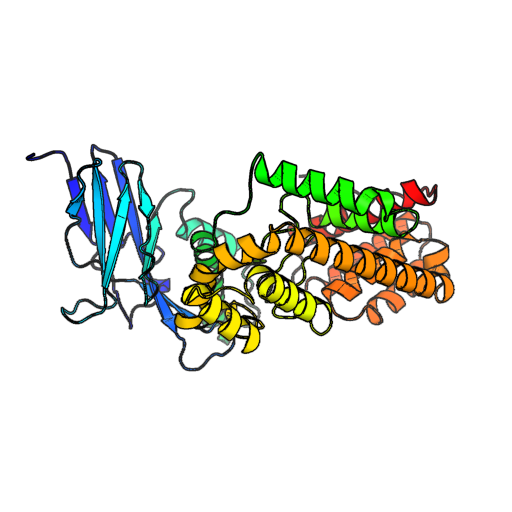10 ASP A O 1
ATOM 2432 N N . TYR A 1 311 ? 8.127 -11.623 -12.968 1.00 89.44 311 TYR A N 1
ATOM 2433 C CA . TYR A 1 311 ? 7.964 -10.192 -13.207 1.00 89.44 311 TYR A CA 1
ATOM 2434 C C . TYR A 1 311 ? 9.228 -9.578 -13.831 1.00 89.44 311 TYR A C 1
ATOM 2436 O O . TYR A 1 311 ? 9.139 -8.939 -14.881 1.00 89.44 311 TYR A O 1
ATOM 2444 N N . LEU A 1 312 ? 10.416 -9.836 -13.270 1.00 90.50 312 LEU A N 1
ATOM 2445 C CA . LEU A 1 312 ? 11.681 -9.345 -13.833 1.00 90.50 312 LEU A CA 1
ATOM 2446 C C . LEU A 1 312 ? 11.905 -9.841 -15.269 1.00 90.50 312 LEU A C 1
ATOM 2448 O O . LEU A 1 312 ? 12.366 -9.081 -16.119 1.00 90.50 312 LEU A O 1
ATOM 2452 N N . ALA A 1 313 ? 11.545 -11.093 -15.566 1.00 91.50 313 ALA A N 1
ATOM 2453 C CA . ALA A 1 313 ? 11.610 -11.631 -16.923 1.00 91.50 313 ALA A CA 1
ATOM 2454 C C . ALA A 1 313 ? 10.610 -10.951 -17.877 1.00 91.50 313 ALA A C 1
ATOM 2456 O O . ALA A 1 313 ? 10.908 -10.763 -19.056 1.00 91.50 313 ALA A O 1
ATOM 2457 N N . SER A 1 314 ? 9.428 -10.568 -17.388 1.00 90.62 314 SER A N 1
ATOM 2458 C CA . SER A 1 314 ? 8.456 -9.791 -18.165 1.00 90.62 314 SER A CA 1
ATOM 2459 C C . SER A 1 314 ? 8.981 -8.394 -18.496 1.00 90.62 314 SER A C 1
ATOM 2461 O O . SER A 1 314 ? 8.943 -7.982 -19.657 1.00 90.62 314 SER A O 1
ATOM 2463 N N . VAL A 1 315 ? 9.546 -7.704 -17.500 1.00 90.19 315 VAL A N 1
ATOM 2464 C CA . VAL A 1 315 ? 10.168 -6.385 -17.675 1.00 90.19 315 VAL A CA 1
ATOM 2465 C C . VAL A 1 315 ? 11.329 -6.451 -18.666 1.00 90.19 315 VAL A C 1
ATOM 2467 O O . VAL A 1 315 ? 11.434 -5.595 -19.539 1.00 90.19 315 VAL A O 1
ATOM 2470 N N . GLU A 1 316 ? 12.176 -7.477 -18.582 1.00 92.38 316 GLU A N 1
ATOM 2471 C CA . GLU A 1 316 ? 13.278 -7.687 -19.525 1.00 92.38 316 GLU A CA 1
ATOM 2472 C C . GLU A 1 316 ? 12.784 -7.846 -20.969 1.00 92.38 316 GLU A C 1
ATOM 2474 O O . GLU A 1 316 ? 13.272 -7.162 -21.868 1.00 92.38 316 GLU A O 1
ATOM 2479 N N . ARG A 1 317 ? 11.764 -8.685 -21.199 1.00 93.38 317 ARG A N 1
ATOM 2480 C CA . ARG A 1 317 ? 11.161 -8.848 -22.534 1.00 93.38 317 ARG A CA 1
ATOM 2481 C C . ARG A 1 317 ? 10.564 -7.546 -23.059 1.00 93.38 317 ARG A C 1
ATOM 2483 O O . ARG A 1 317 ? 10.693 -7.246 -24.247 1.00 93.38 317 ARG A O 1
ATOM 2490 N N . GLU A 1 318 ? 9.899 -6.784 -22.196 1.00 92.31 318 GLU A N 1
ATOM 2491 C CA . GLU A 1 318 ? 9.342 -5.488 -22.570 1.00 92.31 318 GLU A CA 1
ATOM 2492 C C . GLU A 1 318 ? 10.435 -4.474 -22.909 1.00 92.31 318 GLU A C 1
ATOM 2494 O O . GLU A 1 318 ? 10.324 -3.782 -23.923 1.00 92.31 318 GLU A O 1
ATOM 2499 N N . PHE A 1 319 ? 11.501 -4.421 -22.114 1.00 93.75 319 PHE A N 1
ATOM 2500 C CA . PHE A 1 319 ? 12.645 -3.561 -22.374 1.00 93.75 319 PHE A CA 1
ATOM 2501 C C . PHE A 1 319 ? 13.298 -3.892 -23.718 1.00 93.75 319 PHE A C 1
ATOM 2503 O O . PHE A 1 319 ? 13.509 -2.997 -24.534 1.00 93.75 319 PHE A O 1
ATOM 2510 N N . GLU A 1 320 ? 13.547 -5.173 -23.993 1.00 94.38 320 GLU A N 1
ATOM 2511 C CA . GLU A 1 320 ? 14.119 -5.609 -25.268 1.00 94.38 320 GLU A CA 1
ATOM 2512 C C . GLU A 1 320 ? 13.222 -5.256 -26.458 1.00 94.38 320 GLU A C 1
ATOM 2514 O O . GLU A 1 320 ? 13.702 -4.826 -27.507 1.00 94.38 320 GLU A O 1
ATOM 2519 N N . ARG A 1 321 ? 11.899 -5.358 -26.298 1.00 94.38 321 ARG A N 1
ATOM 2520 C CA . ARG A 1 321 ? 10.952 -4.886 -27.313 1.00 94.38 321 ARG A CA 1
ATOM 2521 C C . ARG A 1 321 ? 11.053 -3.372 -27.515 1.00 94.38 321 ARG A C 1
ATOM 2523 O O . ARG A 1 321 ? 11.195 -2.927 -28.647 1.00 94.38 321 ARG A O 1
ATOM 2530 N N . LEU A 1 322 ? 11.032 -2.580 -26.441 1.00 94.25 322 LEU A N 1
ATOM 2531 C CA . LEU A 1 322 ? 11.164 -1.122 -26.525 1.00 94.25 322 LEU A CA 1
ATOM 2532 C C . LEU A 1 322 ? 12.473 -0.707 -27.202 1.00 94.25 322 LEU A C 1
ATOM 2534 O O . LEU A 1 322 ? 12.456 0.195 -28.036 1.00 94.25 322 LEU A O 1
ATOM 2538 N N . LYS A 1 323 ? 13.576 -1.380 -26.872 1.00 94.12 323 LYS A N 1
ATOM 2539 C CA . LYS A 1 323 ? 14.902 -1.150 -27.449 1.00 94.12 323 LYS A CA 1
ATOM 2540 C C . LYS A 1 323 ? 14.945 -1.439 -28.949 1.00 94.12 323 LYS A C 1
ATOM 2542 O O . LYS A 1 323 ? 15.528 -0.649 -29.685 1.00 94.12 323 LYS A O 1
ATOM 2547 N N . ARG A 1 324 ? 14.319 -2.530 -29.407 1.00 94.69 324 ARG A N 1
ATOM 2548 C CA . ARG A 1 324 ? 14.210 -2.850 -30.842 1.00 94.69 324 ARG A CA 1
ATOM 2549 C C . ARG A 1 324 ? 13.317 -1.865 -31.592 1.00 94.69 324 ARG A C 1
ATOM 2551 O O . ARG A 1 324 ? 13.681 -1.418 -32.673 1.00 94.69 324 ARG A O 1
ATOM 2558 N N . ASP A 1 325 ? 12.176 -1.515 -31.006 1.00 93.19 325 ASP A N 1
ATOM 2559 C CA . ASP A 1 325 ? 11.152 -0.703 -31.670 1.00 93.19 325 ASP A CA 1
ATOM 2560 C C . ASP A 1 325 ? 11.495 0.801 -31.668 1.00 93.19 325 ASP A C 1
ATOM 2562 O O . ASP A 1 325 ? 10.871 1.580 -32.386 1.00 93.19 325 ASP A O 1
ATOM 2566 N N . ASN A 1 326 ? 12.449 1.246 -30.836 1.00 93.19 326 ASN A N 1
ATOM 2567 C CA . ASN A 1 326 ? 12.749 2.664 -30.633 1.00 93.19 326 ASN A CA 1
ATOM 2568 C C . ASN A 1 326 ? 14.260 2.926 -30.586 1.00 93.19 326 ASN A C 1
ATOM 2570 O O . ASN A 1 326 ? 14.931 2.626 -29.597 1.00 93.19 326 ASN A O 1
ATOM 2574 N N . SER A 1 327 ? 14.784 3.611 -31.605 1.00 92.56 327 SER A N 1
ATOM 2575 C CA . SER A 1 327 ? 16.209 3.965 -31.691 1.00 92.56 327 SER A CA 1
ATOM 2576 C C . SER A 1 327 ? 16.705 4.787 -30.497 1.00 92.56 327 SER A C 1
ATOM 2578 O O . SER A 1 327 ? 17.820 4.573 -30.025 1.00 92.56 327 SER A O 1
ATOM 2580 N N . PHE A 1 328 ? 15.875 5.675 -29.938 1.00 94.00 328 PHE A N 1
ATOM 2581 C CA . PHE A 1 328 ? 16.264 6.445 -28.754 1.00 94.00 328 PHE A CA 1
ATOM 2582 C C . PHE A 1 328 ? 16.447 5.568 -27.510 1.00 94.00 328 PHE A C 1
ATOM 2584 O O . PHE A 1 328 ? 17.244 5.928 -26.657 1.00 94.00 328 PHE A O 1
ATOM 2591 N N . VAL A 1 329 ? 15.758 4.427 -27.392 1.00 94.44 329 VAL A N 1
ATOM 2592 C CA . VAL A 1 329 ? 15.954 3.488 -26.272 1.00 94.44 329 VAL A CA 1
ATOM 2593 C C . VAL A 1 329 ? 17.247 2.698 -26.462 1.00 94.44 329 VAL A C 1
ATOM 2595 O O . VAL A 1 329 ? 17.938 2.418 -25.488 1.00 94.44 329 VAL A O 1
ATOM 2598 N N . ALA A 1 330 ? 17.621 2.385 -27.705 1.00 90.69 330 ALA A N 1
ATOM 2599 C CA . ALA A 1 330 ? 18.921 1.787 -27.997 1.00 90.69 330 ALA A CA 1
ATOM 2600 C C . ALA A 1 330 ? 20.089 2.729 -27.642 1.00 90.69 330 ALA A C 1
ATOM 2602 O O . ALA A 1 330 ? 21.090 2.268 -27.101 1.00 90.69 330 ALA A O 1
ATOM 2603 N N . ILE A 1 331 ? 19.941 4.037 -27.892 1.00 90.31 331 ILE A N 1
ATOM 2604 C CA . ILE A 1 331 ? 20.943 5.068 -27.552 1.00 90.31 331 ILE A CA 1
ATOM 2605 C C . ILE A 1 331 ? 20.912 5.410 -26.054 1.00 90.31 331 ILE A C 1
ATOM 2607 O O . ILE A 1 331 ? 21.954 5.582 -25.425 1.00 90.31 331 ILE A O 1
ATOM 2611 N N . TYR A 1 332 ? 19.715 5.485 -25.470 1.00 92.25 332 TYR A N 1
ATOM 2612 C CA . TYR A 1 332 ? 19.470 5.853 -24.078 1.00 92.25 332 TYR A CA 1
ATOM 2613 C C . TYR A 1 332 ? 18.663 4.760 -23.352 1.00 92.25 332 TYR A C 1
ATOM 2615 O O . TYR A 1 332 ? 17.468 4.943 -23.094 1.00 92.25 332 TYR A O 1
ATOM 2623 N N . PRO A 1 333 ? 19.295 3.632 -22.963 1.00 92.12 333 PRO A N 1
ATOM 2624 C CA . PRO A 1 333 ? 18.606 2.510 -22.315 1.00 92.12 333 PRO A CA 1
ATOM 2625 C C . PRO A 1 333 ? 17.805 2.899 -21.063 1.00 92.12 333 PRO A C 1
ATOM 2627 O O . PRO A 1 333 ? 16.731 2.356 -20.810 1.00 92.12 333 PRO A O 1
ATOM 2630 N N . TRP A 1 334 ? 18.263 3.903 -20.311 1.00 91.94 334 TRP A N 1
ATOM 2631 C CA . TRP A 1 334 ? 17.571 4.392 -19.115 1.00 91.94 334 TRP A CA 1
ATOM 2632 C C . TRP A 1 334 ? 16.154 4.895 -19.432 1.00 91.94 334 TRP A C 1
ATOM 2634 O O . TRP A 1 334 ? 15.248 4.735 -18.616 1.00 91.94 334 TRP A O 1
ATOM 2644 N N . ALA A 1 335 ? 15.933 5.453 -20.628 1.00 92.50 335 ALA A N 1
ATOM 2645 C CA . ALA A 1 335 ? 14.626 5.948 -21.044 1.00 92.50 335 ALA A CA 1
ATOM 2646 C C . ALA A 1 335 ? 13.639 4.792 -21.257 1.00 92.50 335 ALA A C 1
ATOM 2648 O O . ALA A 1 335 ? 12.457 4.938 -20.960 1.00 92.50 335 ALA A O 1
ATOM 2649 N N . GLY A 1 336 ? 14.122 3.628 -21.709 1.00 91.88 336 GLY A N 1
ATOM 2650 C CA . GLY A 1 336 ? 13.321 2.408 -21.818 1.00 91.88 336 GLY A CA 1
ATOM 2651 C C . GLY A 1 336 ? 12.859 1.898 -20.455 1.00 91.88 336 GLY A C 1
ATOM 2652 O O . GLY A 1 336 ? 11.671 1.654 -20.269 1.00 91.88 336 GLY A O 1
ATOM 2653 N N . PHE A 1 337 ? 13.765 1.813 -19.477 1.00 89.50 337 PHE A N 1
ATOM 2654 C CA . PHE A 1 337 ? 13.396 1.434 -18.107 1.00 89.50 337 PHE A CA 1
ATOM 2655 C C . PHE A 1 337 ? 12.415 2.418 -17.473 1.00 89.50 337 PHE A C 1
ATOM 2657 O O . PHE A 1 337 ? 11.470 2.001 -16.809 1.00 89.50 337 PHE A O 1
ATOM 2664 N N . TYR A 1 338 ? 12.586 3.713 -17.728 1.00 87.88 338 TYR A N 1
ATOM 2665 C CA . TYR A 1 338 ? 11.671 4.720 -17.207 1.00 87.88 338 TYR A CA 1
ATOM 2666 C C . TYR A 1 338 ? 10.283 4.656 -17.865 1.00 87.88 338 TYR A C 1
ATOM 2668 O O . TYR A 1 338 ? 9.274 4.830 -17.193 1.00 87.88 338 TYR A O 1
ATOM 2676 N N . LEU A 1 339 ? 10.195 4.323 -19.159 1.00 88.88 339 LEU A N 1
ATOM 2677 C CA . LEU A 1 339 ? 8.909 4.038 -19.811 1.00 88.88 339 LEU A CA 1
ATOM 2678 C C . LEU A 1 339 ? 8.205 2.814 -19.215 1.00 88.88 339 LEU A C 1
ATOM 2680 O O . LEU A 1 339 ? 6.974 2.774 -19.203 1.00 88.88 339 LEU A O 1
ATOM 2684 N N . ILE A 1 340 ? 8.953 1.820 -18.735 1.00 86.50 340 ILE A N 1
ATOM 2685 C CA . ILE A 1 340 ? 8.374 0.674 -18.026 1.00 86.50 340 ILE A CA 1
ATOM 2686 C C . ILE A 1 340 ? 7.864 1.099 -16.645 1.00 86.50 340 ILE A C 1
ATOM 2688 O O . ILE A 1 340 ? 6.739 0.753 -16.304 1.00 86.50 340 ILE A O 1
ATOM 2692 N N . ASP A 1 341 ? 8.620 1.912 -15.899 1.00 79.94 341 ASP A N 1
ATOM 2693 C CA . ASP A 1 341 ? 8.165 2.489 -14.621 1.00 79.94 341 ASP A CA 1
ATOM 2694 C C . ASP A 1 341 ? 6.854 3.284 -14.792 1.00 79.94 341 ASP A C 1
ATOM 2696 O O . ASP A 1 341 ? 5.882 3.055 -14.074 1.00 79.94 341 ASP A O 1
ATOM 2700 N N . ILE A 1 342 ? 6.768 4.131 -15.828 1.00 79.69 342 ILE A N 1
ATOM 2701 C CA . ILE A 1 342 ? 5.538 4.861 -16.189 1.00 79.69 342 ILE A CA 1
ATOM 2702 C C . ILE A 1 342 ? 4.390 3.895 -16.493 1.00 79.69 342 ILE A C 1
ATOM 2704 O O . ILE A 1 342 ? 3.286 4.076 -15.987 1.00 79.69 342 ILE A O 1
ATOM 2708 N N . LYS A 1 343 ? 4.622 2.863 -17.311 1.00 80.62 343 LYS A N 1
ATOM 2709 C CA . LYS A 1 343 ? 3.577 1.883 -17.634 1.00 80.62 343 LYS A CA 1
ATOM 2710 C C . LYS A 1 343 ? 3.080 1.166 -16.382 1.00 80.62 343 LYS A C 1
ATOM 2712 O O . LYS A 1 343 ? 1.876 0.988 -16.242 1.00 80.62 343 LYS A O 1
ATOM 2717 N N . ASN A 1 344 ? 3.984 0.776 -15.490 1.00 74.56 344 ASN A N 1
ATOM 2718 C CA . ASN A 1 344 ? 3.628 0.102 -14.247 1.00 74.56 344 ASN A CA 1
ATOM 2719 C C . ASN A 1 344 ? 2.781 1.002 -13.335 1.00 74.56 344 ASN A C 1
ATOM 2721 O O . ASN A 1 344 ? 1.861 0.510 -12.695 1.00 74.56 344 ASN A O 1
ATOM 2725 N N . GLN A 1 345 ? 3.040 2.313 -13.315 1.00 70.25 345 GLN A N 1
ATOM 2726 C CA . GLN A 1 345 ? 2.276 3.269 -12.503 1.00 70.25 345 GLN A CA 1
ATOM 2727 C C . GLN A 1 345 ? 0.937 3.691 -13.131 1.00 70.25 345 GLN A C 1
ATOM 2729 O O . GLN A 1 345 ? -0.028 3.926 -12.408 1.00 70.25 345 GLN A O 1
ATOM 2734 N N . TYR A 1 346 ? 0.865 3.817 -14.461 1.00 72.56 346 TYR A N 1
ATOM 2735 C CA . TYR A 1 346 ? -0.272 4.446 -15.157 1.00 72.56 346 TYR A CA 1
ATOM 2736 C C . TYR A 1 346 ? -1.029 3.513 -16.113 1.00 72.56 346 TYR A C 1
ATOM 2738 O O . TYR A 1 346 ? -1.959 3.943 -16.792 1.00 72.56 346 TYR A O 1
ATOM 2746 N N . GLY A 1 347 ? -0.628 2.246 -16.217 1.00 72.69 347 GLY A N 1
ATOM 2747 C CA . GLY A 1 347 ? -1.229 1.238 -17.097 1.00 72.69 347 GLY A CA 1
ATOM 2748 C C . GLY A 1 347 ? -0.827 1.343 -18.575 1.00 72.69 347 GLY A C 1
ATOM 2749 O O . GLY A 1 347 ? -0.958 0.370 -19.315 1.00 72.69 347 GLY A O 1
ATOM 2750 N N . SER A 1 348 ? -0.295 2.484 -19.024 1.00 80.75 348 SER A N 1
ATOM 2751 C CA . SER A 1 348 ? 0.212 2.681 -20.388 1.00 80.75 348 SER A CA 1
ATOM 2752 C C . SER A 1 348 ? 1.382 3.663 -20.418 1.00 80.75 348 SER A C 1
ATOM 2754 O O . SER A 1 348 ? 1.470 4.576 -19.601 1.00 80.75 348 SER A O 1
ATOM 2756 N N . ASN A 1 349 ? 2.274 3.488 -21.394 1.00 86.06 349 ASN A N 1
ATOM 2757 C CA . ASN A 1 349 ? 3.374 4.409 -21.681 1.00 86.06 349 ASN A CA 1
ATOM 2758 C C . ASN A 1 349 ? 3.339 4.967 -23.110 1.00 86.06 349 ASN A C 1
ATOM 2760 O O . ASN A 1 349 ? 4.299 5.613 -23.525 1.00 86.06 349 ASN A O 1
ATOM 2764 N N . GLU A 1 350 ? 2.268 4.743 -23.879 1.00 86.25 350 GLU A N 1
ATOM 2765 C CA . GLU A 1 350 ? 2.239 5.094 -25.305 1.00 86.25 350 GLU A CA 1
ATOM 2766 C C . GLU A 1 350 ? 2.429 6.596 -25.549 1.00 86.25 350 GLU A C 1
ATOM 2768 O O . GLU A 1 350 ? 3.251 6.986 -26.385 1.00 86.25 350 GLU A O 1
ATOM 2773 N N . GLY A 1 351 ? 1.736 7.434 -24.769 1.00 85.31 351 GLY A N 1
ATOM 2774 C CA . GLY A 1 351 ? 1.874 8.892 -24.829 1.00 85.31 351 GLY A CA 1
ATOM 2775 C C . GLY A 1 351 ? 3.273 9.362 -24.426 1.00 85.31 351 GLY A C 1
ATOM 2776 O O . GLY A 1 351 ? 3.904 10.148 -25.137 1.00 85.31 351 GLY A O 1
ATOM 2777 N N . SER A 1 352 ? 3.813 8.827 -23.328 1.00 89.19 352 SER A N 1
ATOM 2778 C CA . SER A 1 352 ? 5.166 9.152 -22.858 1.00 89.19 352 SER A CA 1
ATOM 2779 C C . SER A 1 352 ? 6.241 8.704 -23.847 1.00 89.19 352 SER A C 1
ATOM 2781 O O . SER A 1 352 ? 7.184 9.448 -24.100 1.00 89.19 352 SER A O 1
ATOM 2783 N N . ARG A 1 353 ? 6.075 7.537 -24.479 1.00 92.06 353 ARG A N 1
ATOM 2784 C CA . ARG A 1 353 ? 6.984 7.010 -25.505 1.00 92.06 353 ARG A CA 1
ATOM 2785 C C . ARG A 1 353 ? 7.084 7.956 -26.700 1.00 92.06 353 ARG A C 1
ATOM 2787 O O . ARG A 1 353 ? 8.192 8.275 -27.126 1.00 92.06 353 ARG A O 1
ATOM 2794 N N . ALA A 1 354 ? 5.953 8.445 -27.216 1.00 90.88 354 ALA A N 1
ATOM 2795 C CA . ALA A 1 354 ? 5.935 9.384 -28.342 1.00 90.88 354 ALA A CA 1
ATOM 2796 C C . ALA A 1 354 ? 6.626 10.720 -28.003 1.00 90.88 354 ALA A C 1
ATOM 2798 O O . ALA A 1 354 ? 7.369 11.289 -28.814 1.00 90.88 354 ALA A O 1
ATOM 2799 N N . LEU A 1 355 ? 6.429 11.201 -26.774 1.00 92.75 355 LEU A N 1
ATOM 2800 C CA . LEU A 1 355 ? 7.067 12.420 -26.285 1.00 92.75 355 LEU A CA 1
ATOM 2801 C C . LEU A 1 355 ? 8.567 12.230 -26.052 1.00 92.75 355 LEU A C 1
ATOM 2803 O O . LEU A 1 355 ? 9.341 13.117 -26.402 1.00 92.75 355 LEU A O 1
ATOM 2807 N N . PHE A 1 356 ? 9.001 11.074 -25.546 1.00 94.69 356 PHE A N 1
ATOM 2808 C CA . PHE A 1 356 ? 10.421 10.761 -25.371 1.00 94.69 356 PHE A CA 1
ATOM 2809 C C . PHE A 1 356 ? 11.128 10.656 -26.724 1.00 94.69 356 PHE A C 1
ATOM 2811 O O . PHE A 1 356 ? 12.200 11.228 -26.889 1.00 94.69 356 PHE A O 1
ATOM 2818 N N . ALA A 1 357 ? 10.503 10.030 -27.725 1.00 94.50 357 ALA A N 1
ATOM 2819 C CA . ALA A 1 357 ? 11.039 9.989 -29.085 1.00 94.50 357 ALA A CA 1
ATOM 2820 C C . ALA A 1 357 ? 11.202 11.396 -29.690 1.00 94.50 357 ALA A C 1
ATOM 2822 O O . ALA A 1 357 ? 12.177 11.688 -30.382 1.00 94.50 357 ALA A O 1
ATOM 2823 N N . THR A 1 358 ? 10.256 12.298 -29.423 1.00 94.69 358 THR A N 1
ATOM 2824 C CA . THR A 1 358 ? 10.348 13.700 -29.857 1.00 94.69 358 THR A CA 1
ATOM 2825 C C . THR A 1 358 ? 11.434 14.456 -29.098 1.00 94.69 358 THR A C 1
ATOM 2827 O O . THR A 1 358 ? 12.241 15.143 -29.719 1.00 94.69 358 THR A O 1
ATOM 2830 N N . ALA A 1 359 ? 11.514 14.273 -27.781 1.00 94.75 359 ALA A N 1
ATOM 2831 C CA . ALA A 1 359 ? 12.550 14.868 -26.950 1.00 94.75 359 ALA A CA 1
ATOM 2832 C C . ALA A 1 359 ? 13.955 14.412 -27.361 1.00 94.75 359 ALA A C 1
ATOM 2834 O O . ALA A 1 359 ? 14.848 15.246 -27.421 1.00 94.75 359 ALA A O 1
ATOM 2835 N N . ALA A 1 360 ? 14.137 13.132 -27.695 1.00 95.62 360 ALA A N 1
ATOM 2836 C CA . ALA A 1 360 ? 15.412 12.595 -28.159 1.00 95.62 360 ALA A CA 1
ATOM 2837 C C . ALA A 1 360 ? 15.845 13.216 -29.495 1.00 95.62 360 ALA A C 1
ATOM 2839 O O . ALA A 1 360 ? 16.999 13.595 -29.642 1.00 95.62 360 ALA A O 1
ATOM 2840 N N . ARG A 1 361 ? 14.914 13.389 -30.447 1.00 94.44 361 ARG A N 1
ATOM 2841 C CA . ARG A 1 361 ? 15.194 14.045 -31.741 1.00 94.44 361 ARG A CA 1
ATOM 2842 C C . ARG A 1 361 ? 15.566 15.521 -31.603 1.00 94.44 361 ARG A C 1
ATOM 2844 O O . ARG A 1 361 ? 16.301 16.042 -32.430 1.00 94.44 361 ARG A O 1
ATOM 2851 N N . GLN A 1 362 ? 15.021 16.196 -30.595 1.00 94.69 362 GLN A N 1
ATOM 2852 C CA . GLN A 1 362 ? 15.261 17.618 -30.338 1.00 94.69 362 GLN A CA 1
ATOM 2853 C C . GLN A 1 362 ? 16.441 17.878 -29.400 1.00 94.69 362 GLN A C 1
ATOM 2855 O O . GLN A 1 362 ? 16.815 19.036 -29.212 1.00 94.69 362 GLN A O 1
ATOM 2860 N N . ALA A 1 363 ? 16.973 16.840 -28.755 1.00 93.75 363 ALA A N 1
ATOM 2861 C CA . ALA A 1 363 ? 18.012 16.997 -27.761 1.00 93.75 363 ALA A CA 1
ATOM 2862 C C . ALA A 1 363 ? 19.345 17.341 -28.427 1.00 93.75 363 ALA A C 1
ATOM 2864 O O . ALA A 1 363 ? 19.846 16.585 -29.254 1.00 93.75 363 ALA A O 1
ATOM 2865 N N . ALA A 1 364 ? 19.950 18.458 -28.022 1.00 91.56 364 ALA A N 1
ATOM 2866 C CA . ALA A 1 364 ? 21.274 18.839 -28.519 1.00 91.56 364 ALA A CA 1
ATOM 2867 C C . ALA A 1 364 ? 22.394 17.930 -27.974 1.00 91.56 364 ALA A C 1
ATOM 2869 O O . ALA A 1 364 ? 23.470 17.837 -28.557 1.00 91.56 364 ALA A O 1
ATOM 2870 N N . ASN A 1 365 ? 22.165 17.294 -26.822 1.00 90.19 365 ASN A N 1
ATOM 2871 C CA . ASN A 1 365 ? 23.111 16.422 -26.129 1.00 90.19 365 ASN A CA 1
ATOM 2872 C C . ASN A 1 365 ? 22.371 15.536 -25.095 1.00 90.19 365 ASN A C 1
ATOM 2874 O O . ASN A 1 365 ? 21.187 15.764 -24.820 1.00 90.19 365 ASN A O 1
ATOM 2878 N N . PRO A 1 366 ? 23.040 14.534 -24.484 1.00 88.75 366 PRO A N 1
ATOM 2879 C CA . PRO A 1 366 ? 22.407 13.641 -23.510 1.00 88.75 366 PRO A CA 1
ATOM 2880 C C . PRO A 1 366 ? 21.775 14.341 -22.296 1.00 88.75 366 PRO A C 1
ATOM 2882 O O . PRO A 1 366 ? 20.717 13.909 -21.842 1.00 88.75 366 PRO A O 1
ATOM 2885 N N . ILE A 1 367 ? 22.371 15.425 -21.778 1.00 89.12 367 ILE A N 1
ATOM 2886 C CA . ILE A 1 367 ? 21.798 16.151 -20.629 1.00 89.12 367 ILE A CA 1
ATOM 2887 C C . ILE A 1 367 ? 20.530 16.925 -21.021 1.00 89.12 367 ILE A C 1
ATOM 2889 O O . ILE A 1 367 ? 19.573 16.953 -20.248 1.00 89.12 367 ILE A O 1
ATOM 2893 N N . ASP A 1 368 ? 20.464 17.490 -22.231 1.00 91.25 368 ASP A N 1
ATOM 2894 C CA . ASP A 1 368 ? 19.238 18.104 -22.752 1.00 91.25 368 ASP A CA 1
ATOM 2895 C C . ASP A 1 368 ? 18.116 17.061 -22.875 1.00 91.25 368 ASP A C 1
ATOM 2897 O O . ASP A 1 368 ? 16.979 17.321 -22.476 1.00 91.25 368 ASP A O 1
ATOM 2901 N N . PHE A 1 369 ? 18.435 15.836 -23.313 1.00 93.81 369 PHE A N 1
ATOM 2902 C CA . PHE A 1 369 ? 17.450 14.753 -23.352 1.00 93.81 369 PHE A CA 1
ATOM 2903 C C . PHE A 1 369 ? 16.918 14.392 -21.955 1.00 93.81 369 PHE A C 1
ATOM 2905 O O . PHE A 1 369 ? 15.700 14.344 -21.758 1.00 93.81 369 PHE A O 1
ATOM 2912 N N . VAL A 1 370 ? 17.804 14.217 -20.966 1.00 90.75 370 VAL A N 1
ATOM 2913 C CA . VAL A 1 370 ? 17.429 13.971 -19.558 1.00 90.75 370 VAL A CA 1
ATOM 2914 C C . VAL A 1 370 ? 16.508 15.080 -19.031 1.00 90.75 370 VAL A C 1
ATOM 2916 O O . VAL A 1 370 ? 15.452 14.797 -18.458 1.00 90.75 370 VAL A O 1
ATOM 2919 N N . ASN A 1 371 ? 16.855 16.346 -19.277 1.00 88.38 371 ASN A N 1
ATOM 2920 C CA . ASN A 1 371 ? 16.066 17.498 -18.835 1.00 88.38 371 ASN A CA 1
ATOM 2921 C C . ASN A 1 371 ? 14.677 17.547 -19.485 1.00 88.38 371 ASN A C 1
ATOM 2923 O O . ASN A 1 371 ? 13.689 17.871 -18.819 1.00 88.38 371 ASN A O 1
ATOM 2927 N N . ARG A 1 372 ? 14.573 17.217 -20.776 1.00 91.62 372 ARG A N 1
ATOM 2928 C CA . ARG A 1 372 ? 13.290 17.151 -21.493 1.00 91.62 372 ARG A CA 1
ATOM 2929 C C . ARG A 1 372 ? 12.408 16.026 -20.966 1.00 91.62 372 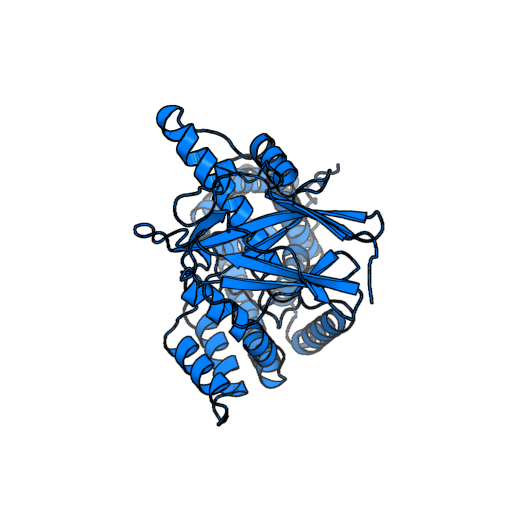ARG A C 1
ATOM 2931 O O . ARG A 1 372 ? 11.231 16.266 -20.711 1.00 91.62 372 ARG A O 1
ATOM 2938 N N . VAL A 1 373 ? 12.967 14.835 -20.747 1.00 89.62 373 VAL A N 1
ATOM 2939 C CA . VAL A 1 373 ? 12.232 13.703 -20.163 1.00 89.62 373 VAL A CA 1
ATOM 2940 C C . VAL A 1 373 ? 11.731 14.038 -18.762 1.00 89.62 373 VAL A C 1
ATOM 2942 O O . VAL A 1 373 ? 10.554 13.827 -18.479 1.00 89.62 373 VAL A O 1
ATOM 2945 N N . SER A 1 374 ? 12.570 14.647 -17.920 1.00 85.38 374 SER A N 1
ATOM 2946 C CA . SER A 1 374 ? 12.149 15.117 -16.598 1.00 85.38 374 SER A CA 1
ATOM 2947 C C . SER A 1 374 ? 10.958 16.080 -16.697 1.00 85.38 374 SER A C 1
ATOM 2949 O O . SER A 1 374 ? 9.950 15.864 -16.031 1.00 85.38 374 SER A O 1
ATOM 2951 N N . LYS A 1 375 ? 10.995 17.076 -17.596 1.00 84.31 375 LYS A N 1
ATOM 2952 C CA . LYS A 1 375 ? 9.859 17.995 -17.817 1.00 84.31 375 LYS A CA 1
ATOM 2953 C C . LYS A 1 375 ? 8.589 17.280 -18.283 1.00 84.31 375 LYS A C 1
ATOM 2955 O O . LYS A 1 375 ? 7.507 17.608 -17.800 1.00 84.31 375 LYS A O 1
ATOM 2960 N N . ILE A 1 376 ? 8.714 16.317 -19.200 1.00 85.56 376 ILE A N 1
ATOM 2961 C CA . ILE A 1 376 ? 7.580 15.517 -19.683 1.00 85.56 376 ILE A CA 1
ATOM 2962 C C . ILE A 1 376 ? 6.941 14.781 -18.507 1.00 85.56 376 ILE A C 1
ATOM 2964 O O . ILE A 1 376 ? 5.739 14.898 -18.296 1.00 85.56 376 ILE A O 1
ATOM 2968 N N . VAL A 1 377 ? 7.724 14.079 -17.696 1.00 78.56 377 VAL A N 1
ATOM 2969 C CA . VAL A 1 377 ? 7.166 13.283 -16.597 1.00 78.56 377 VAL A CA 1
ATOM 2970 C C . VAL A 1 377 ? 6.542 14.155 -15.516 1.00 78.56 377 VAL A C 1
ATOM 2972 O O . VAL A 1 377 ? 5.421 13.876 -15.098 1.00 78.56 377 VAL A O 1
ATOM 2975 N N . LEU A 1 378 ? 7.164 15.284 -15.172 1.00 74.31 378 LEU A N 1
ATOM 2976 C CA . LEU A 1 378 ? 6.563 16.258 -14.257 1.00 74.31 378 LEU A CA 1
ATOM 2977 C C . LEU A 1 378 ? 5.190 16.748 -14.729 1.00 74.31 378 LEU A C 1
ATOM 2979 O O . LEU A 1 378 ? 4.320 17.003 -13.901 1.00 74.31 378 LEU A O 1
ATOM 2983 N N . SER A 1 379 ? 4.984 16.867 -16.044 1.00 70.81 379 SER A N 1
ATOM 2984 C CA . SER A 1 379 ? 3.694 17.284 -16.602 1.00 70.81 379 SER A CA 1
ATOM 2985 C C . SER A 1 379 ? 2.607 16.201 -16.539 1.00 70.81 379 SER A C 1
ATOM 2987 O O . SER A 1 379 ? 1.436 16.551 -16.434 1.00 70.81 379 SER A O 1
ATOM 2989 N N . TYR A 1 380 ? 2.978 14.912 -16.556 1.00 64.12 380 TYR A N 1
ATOM 2990 C CA . TYR A 1 380 ? 2.041 13.782 -16.453 1.00 64.12 380 TYR A CA 1
ATOM 2991 C C . TYR A 1 380 ? 1.694 13.422 -15.014 1.00 64.12 380 TYR A C 1
ATOM 2993 O O . TYR A 1 380 ? 0.532 13.166 -14.709 1.00 64.12 380 TYR A O 1
ATOM 3001 N N . GLN A 1 381 ? 2.693 13.375 -14.131 1.00 55.44 381 GLN A N 1
ATOM 3002 C CA . GLN A 1 381 ? 2.488 12.873 -12.776 1.00 55.44 381 GLN A CA 1
ATOM 3003 C C . GLN A 1 381 ? 1.690 13.856 -11.906 1.00 55.44 381 GLN A C 1
ATOM 3005 O O . GLN A 1 381 ? 1.041 13.427 -10.953 1.00 55.44 381 GLN A O 1
ATOM 3010 N N . TYR A 1 382 ? 1.695 15.163 -12.218 1.00 51.00 382 TYR A N 1
ATOM 3011 C CA . TYR A 1 382 ? 1.107 16.160 -11.326 1.00 51.00 382 TYR A CA 1
ATOM 3012 C C . TYR A 1 382 ? 0.472 17.352 -12.059 1.00 51.00 382 TYR A C 1
ATOM 3014 O O . TYR A 1 382 ? 1.144 18.298 -12.466 1.00 51.00 382 TYR A O 1
ATOM 3022 N N . SER A 1 383 ? -0.863 17.403 -12.072 1.00 41.88 383 SER A N 1
ATOM 3023 C CA . SER A 1 383 ? -1.621 18.646 -12.306 1.00 41.88 383 SER A CA 1
ATOM 3024 C C . SER A 1 383 ? -1.331 19.732 -11.248 1.00 41.88 383 SER A C 1
ATOM 3026 O O . SER A 1 383 ? -1.723 20.885 -11.417 1.00 41.88 383 SER A O 1
ATOM 3028 N N . ARG A 1 384 ? -0.601 19.390 -10.171 1.00 46.59 384 ARG A N 1
ATOM 3029 C CA . ARG A 1 384 ? -0.100 20.293 -9.125 1.00 46.59 384 ARG A CA 1
ATOM 3030 C C . ARG A 1 384 ? 1.422 20.184 -9.003 1.00 46.59 384 ARG A C 1
ATOM 3032 O O . ARG A 1 384 ? 1.934 19.233 -8.427 1.00 46.59 384 ARG A O 1
ATOM 3039 N N . ARG A 1 385 ? 2.145 21.182 -9.515 1.00 51.97 385 ARG A N 1
ATOM 3040 C CA . ARG A 1 385 ? 3.613 21.316 -9.442 1.00 51.97 385 ARG A CA 1
ATOM 3041 C C . ARG A 1 385 ? 4.105 21.504 -7.994 1.00 51.97 385 ARG A C 1
ATOM 3043 O O . ARG A 1 385 ? 4.503 22.606 -7.629 1.00 51.97 385 ARG A O 1
ATOM 3050 N N . SER A 1 386 ? 4.058 20.474 -7.148 1.00 60.44 386 SER A N 1
ATOM 3051 C CA . SER A 1 386 ? 4.674 20.551 -5.819 1.00 60.44 386 SER A CA 1
ATOM 3052 C C . SER A 1 386 ? 6.185 20.330 -5.926 1.00 60.44 386 SER A C 1
ATOM 3054 O O . SER A 1 386 ? 6.664 19.549 -6.751 1.00 60.44 386 SER A O 1
ATOM 3056 N N . HIS A 1 387 ? 6.955 21.034 -5.098 1.00 67.19 387 HIS A N 1
ATOM 3057 C CA . HIS A 1 387 ? 8.409 20.885 -5.050 1.00 67.19 387 HIS A CA 1
ATOM 3058 C C . HIS A 1 387 ? 8.809 19.430 -4.745 1.00 67.19 387 HIS A C 1
ATOM 3060 O O . HIS A 1 387 ? 9.623 18.845 -5.452 1.00 67.19 387 HIS A O 1
ATOM 3066 N N . GLN A 1 388 ? 8.134 18.800 -3.780 1.00 65.75 388 GLN A N 1
ATOM 3067 C CA . GLN A 1 388 ? 8.389 17.418 -3.367 1.00 65.75 388 GLN A CA 1
ATOM 3068 C C . GLN A 1 388 ? 8.209 16.400 -4.506 1.00 65.75 388 GLN A C 1
ATOM 3070 O O . GLN A 1 388 ? 9.032 15.502 -4.669 1.00 65.75 388 GLN A O 1
ATOM 3075 N N . ALA A 1 389 ? 7.176 16.576 -5.332 1.00 66.12 389 ALA A N 1
ATOM 3076 C CA . ALA A 1 389 ? 6.944 15.766 -6.525 1.00 66.12 389 ALA A CA 1
ATOM 3077 C C . ALA A 1 389 ? 8.078 15.903 -7.553 1.00 66.12 389 ALA A C 1
ATOM 3079 O O . ALA A 1 389 ? 8.535 14.915 -8.138 1.00 66.12 389 ALA A O 1
ATOM 3080 N N . ALA A 1 390 ? 8.574 17.130 -7.742 1.00 72.06 390 ALA A N 1
ATOM 3081 C CA . ALA A 1 390 ? 9.693 17.376 -8.638 1.00 72.06 390 ALA A CA 1
ATOM 3082 C C . ALA A 1 390 ? 10.980 16.690 -8.172 1.00 72.06 390 ALA A C 1
ATOM 3084 O O . ALA A 1 390 ? 11.743 16.165 -8.987 1.00 72.06 390 ALA A O 1
ATOM 3085 N N . CYS A 1 391 ? 11.186 16.651 -6.862 1.00 77.00 391 CYS A N 1
ATOM 3086 C CA . CYS A 1 391 ? 12.347 16.023 -6.256 1.00 77.00 391 CYS A CA 1
ATOM 3087 C C . CYS A 1 391 ? 12.281 14.499 -6.305 1.00 77.00 391 CYS A C 1
ATOM 3089 O O . CYS A 1 391 ? 13.280 13.872 -6.658 1.00 77.00 391 CYS A O 1
ATOM 3091 N N . ASP A 1 392 ? 11.110 13.898 -6.073 1.00 76.81 392 ASP A N 1
ATOM 3092 C CA . ASP A 1 392 ? 10.948 12.450 -6.225 1.00 76.81 392 ASP A CA 1
ATOM 3093 C C . ASP A 1 392 ? 11.167 11.994 -7.675 1.00 76.81 392 ASP A C 1
ATOM 3095 O O . ASP A 1 392 ? 11.911 11.045 -7.923 1.00 76.81 392 ASP A O 1
ATOM 3099 N N . THR A 1 393 ? 10.622 12.734 -8.648 1.00 78.12 393 THR A N 1
ATOM 3100 C CA . THR A 1 393 ? 10.819 12.456 -10.083 1.00 78.12 393 THR A CA 1
ATOM 3101 C C . THR A 1 393 ? 12.306 12.452 -10.449 1.00 78.12 393 THR A C 1
ATOM 3103 O O . THR A 1 393 ? 12.799 11.518 -11.085 1.00 78.12 393 THR A O 1
ATOM 3106 N N . LYS A 1 394 ? 13.050 13.484 -10.026 1.00 81.94 394 LYS A N 1
ATOM 3107 C CA . LYS A 1 394 ? 14.494 13.596 -10.287 1.00 81.94 394 LYS A CA 1
ATOM 3108 C C . LYS A 1 394 ? 15.292 12.490 -9.602 1.00 81.94 394 LYS A C 1
ATOM 3110 O O . LYS A 1 394 ? 16.164 11.904 -10.239 1.00 81.94 394 LYS A O 1
ATOM 3115 N N . ARG A 1 395 ? 14.967 12.168 -8.345 1.00 84.94 395 ARG A N 1
ATOM 3116 C CA . ARG A 1 395 ? 15.581 11.071 -7.581 1.00 84.94 395 ARG A CA 1
ATOM 3117 C C . ARG A 1 395 ? 15.392 9.730 -8.292 1.00 84.94 395 ARG A C 1
ATOM 3119 O O . ARG A 1 395 ? 16.371 9.022 -8.524 1.00 84.94 395 ARG A O 1
ATOM 3126 N N . ARG A 1 396 ? 14.157 9.407 -8.693 1.00 83.12 396 ARG A N 1
ATOM 3127 C CA . ARG A 1 396 ? 13.827 8.177 -9.431 1.00 83.12 396 ARG A CA 1
ATOM 3128 C C . ARG A 1 396 ? 14.597 8.089 -10.745 1.00 83.12 396 ARG A C 1
ATOM 3130 O O . ARG A 1 396 ? 15.224 7.068 -11.025 1.00 83.12 396 ARG A O 1
ATOM 3137 N N . LEU A 1 397 ? 14.606 9.178 -11.515 1.00 86.56 397 LEU A N 1
ATOM 3138 C CA . LEU A 1 397 ? 15.325 9.265 -12.785 1.00 86.56 397 LEU A CA 1
ATOM 3139 C C . LEU A 1 397 ? 16.841 9.076 -12.603 1.00 86.56 397 LEU A C 1
ATOM 3141 O O . LEU A 1 397 ? 17.464 8.319 -13.346 1.00 86.56 397 LEU A O 1
ATOM 3145 N N . LYS A 1 398 ? 17.432 9.704 -11.580 1.00 87.75 398 LYS A N 1
ATOM 3146 C CA . LYS A 1 398 ? 18.849 9.548 -11.223 1.00 87.75 398 LYS A CA 1
ATOM 3147 C C . LYS A 1 398 ? 19.208 8.097 -10.910 1.00 87.75 398 LYS A C 1
ATOM 3149 O O . LYS A 1 398 ? 20.210 7.604 -11.423 1.00 87.75 398 LYS A O 1
ATOM 3154 N N . ASN A 1 399 ? 18.397 7.416 -10.103 1.00 87.00 399 ASN A N 1
ATOM 3155 C CA . ASN A 1 399 ? 18.615 6.015 -9.740 1.00 87.00 399 ASN A CA 1
ATOM 3156 C C . ASN A 1 399 ? 18.570 5.098 -10.977 1.00 87.00 399 ASN A C 1
ATOM 3158 O O . ASN A 1 399 ? 19.469 4.280 -11.174 1.00 87.00 399 ASN A O 1
ATOM 3162 N N . VAL A 1 400 ? 17.598 5.305 -11.876 1.00 88.38 400 VAL A N 1
ATOM 3163 C CA . VAL A 1 400 ? 17.498 4.551 -13.140 1.00 88.38 400 VAL A CA 1
ATOM 3164 C C . VAL A 1 400 ? 18.715 4.793 -14.039 1.00 88.38 400 VAL A C 1
ATOM 3166 O O . VAL A 1 400 ? 19.298 3.832 -14.548 1.00 88.38 400 VAL A O 1
ATOM 3169 N N . ILE A 1 401 ? 19.144 6.049 -14.213 1.00 89.56 401 ILE A N 1
ATOM 3170 C CA . ILE A 1 401 ? 20.328 6.381 -15.024 1.00 89.56 401 ILE A CA 1
ATOM 3171 C C . ILE A 1 401 ? 21.589 5.764 -14.413 1.00 89.56 401 ILE A C 1
ATOM 3173 O O . ILE A 1 401 ? 22.369 5.150 -15.137 1.00 89.56 401 ILE A O 1
ATOM 3177 N N . ARG A 1 402 ? 21.777 5.862 -13.092 1.00 89.69 402 ARG A N 1
ATOM 3178 C CA . ARG A 1 402 ? 22.930 5.276 -12.392 1.00 89.69 402 ARG A CA 1
ATOM 3179 C C . ARG A 1 402 ? 23.005 3.764 -12.597 1.00 89.69 402 ARG A C 1
ATOM 3181 O O . ARG A 1 402 ? 24.053 3.266 -13.005 1.00 89.69 402 ARG A O 1
ATOM 3188 N N . ALA A 1 403 ? 21.907 3.048 -12.350 1.00 88.12 403 ALA A N 1
ATOM 3189 C CA . ALA A 1 403 ? 21.847 1.596 -12.519 1.00 88.12 403 ALA A CA 1
ATOM 3190 C C . ALA A 1 403 ? 22.127 1.182 -13.973 1.00 88.12 403 ALA A C 1
ATOM 3192 O O . ALA A 1 403 ? 22.852 0.223 -14.233 1.00 88.12 403 ALA A O 1
ATOM 3193 N N . THR A 1 404 ? 21.599 1.950 -14.926 1.00 89.12 404 THR A N 1
ATOM 3194 C CA . THR A 1 404 ? 21.801 1.711 -16.357 1.00 89.12 404 THR A CA 1
ATOM 3195 C C . THR A 1 404 ? 23.249 1.965 -16.780 1.00 89.12 404 THR A C 1
ATOM 3197 O O . THR A 1 404 ? 23.837 1.123 -17.456 1.00 89.12 404 THR A O 1
ATOM 3200 N N . ASN A 1 405 ? 23.841 3.095 -16.380 1.00 89.31 405 ASN A N 1
ATOM 3201 C CA . ASN A 1 405 ? 25.226 3.445 -16.699 1.00 89.31 405 ASN A CA 1
ATOM 3202 C C . ASN A 1 405 ? 26.200 2.391 -16.159 1.00 89.31 405 ASN A C 1
ATOM 3204 O O . ASN A 1 405 ? 27.099 1.976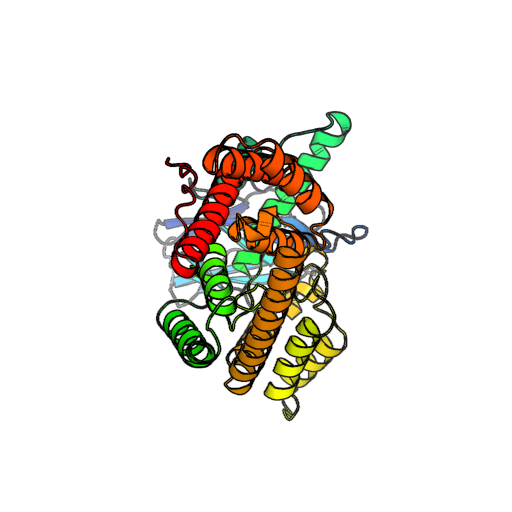 -16.884 1.00 89.31 405 ASN A O 1
ATOM 3208 N N . ALA A 1 406 ? 25.981 1.911 -14.930 1.00 87.06 406 ALA A N 1
ATOM 3209 C CA . ALA A 1 406 ? 26.797 0.860 -14.327 1.00 87.06 406 ALA A CA 1
ATOM 3210 C C . ALA A 1 406 ? 26.756 -0.459 -15.120 1.00 87.06 406 ALA A C 1
ATOM 3212 O O . ALA A 1 406 ? 27.742 -1.189 -15.142 1.00 87.06 406 ALA A O 1
ATOM 3213 N N . HIS A 1 407 ? 25.634 -0.763 -15.778 1.00 87.62 407 HIS A N 1
ATOM 3214 C CA . HIS A 1 407 ? 25.471 -1.996 -16.546 1.00 87.62 407 HIS A CA 1
ATOM 3215 C C . HIS A 1 407 ? 25.952 -1.887 -17.996 1.00 87.62 407 HIS A C 1
ATOM 3217 O O . HIS A 1 407 ? 26.609 -2.793 -18.496 1.00 87.62 407 HIS A O 1
ATOM 3223 N N . TYR A 1 408 ? 25.630 -0.783 -18.670 1.00 85.12 408 TYR A N 1
ATOM 3224 C CA . TYR A 1 408 ? 25.923 -0.583 -20.093 1.00 85.12 408 TYR A CA 1
ATOM 3225 C C . TYR A 1 408 ? 27.224 0.194 -20.357 1.00 85.12 408 TYR A C 1
ATOM 3227 O O . TYR A 1 408 ? 27.540 0.458 -21.514 1.00 85.12 408 TYR A O 1
ATOM 3235 N N . GLY A 1 409 ? 27.966 0.599 -19.319 1.00 79.56 409 GLY A N 1
ATOM 3236 C CA . GLY A 1 409 ? 29.168 1.434 -19.463 1.00 79.56 409 GLY A CA 1
ATOM 3237 C C . GLY A 1 409 ? 28.868 2.858 -19.950 1.00 79.56 409 GLY A C 1
ATOM 3238 O O . GLY A 1 409 ? 29.705 3.489 -20.590 1.00 79.56 409 GLY A O 1
ATOM 3239 N N . GLY A 1 410 ? 27.651 3.351 -19.699 1.00 75.62 410 GLY A N 1
ATOM 3240 C CA . GLY A 1 410 ? 27.176 4.646 -20.188 1.00 75.62 410 GLY A CA 1
ATOM 3241 C C . GLY A 1 410 ? 27.704 5.840 -19.387 1.00 75.62 410 GLY A C 1
ATOM 3242 O O . GLY A 1 410 ? 27.952 5.744 -18.188 1.00 75.62 410 GLY A O 1
ATOM 3243 N N . SER A 1 411 ? 27.802 6.998 -20.044 1.00 79.25 411 SER A N 1
ATOM 3244 C CA . SER A 1 411 ? 28.205 8.283 -19.448 1.00 79.25 411 SER A CA 1
ATOM 3245 C C . SER A 1 411 ? 27.054 9.293 -19.368 1.00 79.25 411 SER A C 1
ATOM 3247 O O . SER A 1 411 ? 27.288 10.499 -19.288 1.00 79.25 411 SER A O 1
ATOM 3249 N N . THR A 1 412 ? 25.796 8.822 -19.396 1.00 85.00 412 THR A N 1
ATOM 3250 C CA . THR A 1 412 ? 24.633 9.720 -19.318 1.00 85.00 412 THR A CA 1
ATOM 3251 C C . THR A 1 412 ? 24.724 10.548 -18.032 1.00 85.00 412 THR A C 1
ATOM 3253 O O . THR A 1 412 ? 24.780 9.953 -16.951 1.00 85.00 412 THR A O 1
ATOM 3256 N N . PRO A 1 413 ? 24.718 11.890 -18.119 1.00 85.19 413 PRO A N 1
ATOM 3257 C CA . PRO A 1 413 ? 24.790 12.745 -16.944 1.00 85.19 413 PRO A CA 1
ATOM 3258 C C . PRO A 1 413 ? 23.615 12.511 -15.991 1.00 85.19 413 PRO A C 1
ATOM 3260 O O . PRO A 1 413 ? 22.470 12.353 -16.420 1.00 85.19 413 PRO A O 1
ATOM 3263 N N . LEU A 1 414 ? 23.899 12.510 -14.689 1.00 85.38 414 LEU A N 1
ATOM 3264 C CA . LEU A 1 414 ? 22.865 12.427 -13.662 1.00 85.38 414 LEU A CA 1
ATOM 3265 C C . LEU A 1 414 ? 22.166 13.790 -13.524 1.00 85.38 414 LEU A C 1
ATOM 3267 O O . LEU A 1 414 ? 22.848 14.817 -13.547 1.00 85.38 414 LEU A O 1
ATOM 3271 N N . PRO A 1 415 ? 20.831 13.837 -13.370 1.00 80.44 415 PRO A N 1
ATOM 3272 C CA . PRO A 1 415 ? 20.145 15.088 -13.077 1.00 80.44 415 PRO A CA 1
ATOM 3273 C C . PRO A 1 415 ? 20.582 15.614 -11.703 1.00 80.44 415 PRO A C 1
ATOM 3275 O O . PRO A 1 415 ? 20.808 14.830 -10.779 1.00 80.44 415 PRO A O 1
ATOM 3278 N N . ASN A 1 416 ? 20.672 16.941 -11.563 1.00 73.00 416 ASN A N 1
ATOM 3279 C CA . ASN A 1 416 ? 20.944 17.575 -10.272 1.00 73.00 416 ASN A CA 1
ATOM 3280 C C . ASN A 1 416 ? 19.845 17.206 -9.271 1.00 73.00 416 ASN A C 1
ATOM 3282 O O . ASN A 1 416 ? 18.653 17.320 -9.591 1.00 73.00 416 ASN A O 1
ATOM 3286 N N . ASP A 1 417 ? 20.250 16.810 -8.065 1.00 61.81 417 ASP A N 1
ATOM 3287 C CA . ASP A 1 417 ? 19.318 16.601 -6.963 1.00 61.81 417 ASP A CA 1
ATOM 3288 C C . ASP A 1 417 ? 18.565 17.905 -6.666 1.00 61.81 417 ASP A C 1
ATOM 3290 O O . ASP A 1 417 ? 19.054 19.015 -6.904 1.00 61.81 417 ASP A O 1
ATOM 3294 N N . CYS A 1 418 ? 17.351 17.775 -6.136 1.00 62.88 418 CYS A N 1
ATOM 3295 C CA . CYS A 1 418 ? 16.848 18.832 -5.274 1.00 62.88 418 CYS A CA 1
ATOM 3296 C C . CYS A 1 418 ? 17.663 18.761 -3.985 1.00 62.88 418 CYS A C 1
ATOM 3298 O O . CYS A 1 418 ? 17.330 17.976 -3.102 1.00 62.88 418 CYS A O 1
ATOM 3300 N N . ASN A 1 419 ? 18.767 19.492 -3.916 1.00 44.31 419 ASN A N 1
ATOM 3301 C CA . ASN A 1 419 ? 19.363 19.766 -2.621 1.00 44.31 419 ASN A CA 1
ATOM 3302 C C . ASN A 1 419 ? 18.478 20.817 -1.942 1.00 44.31 419 ASN A C 1
ATOM 3304 O O . ASN A 1 419 ? 18.241 21.872 -2.539 1.00 44.31 419 ASN A O 1
ATOM 3308 N N . ASP A 1 420 ? 17.975 20.479 -0.755 1.00 35.59 420 ASP A N 1
ATOM 3309 C CA . ASP A 1 420 ? 17.719 21.471 0.292 1.00 35.59 420 ASP A CA 1
ATOM 3310 C C . ASP A 1 420 ? 19.062 22.042 0.773 1.00 35.59 420 ASP A C 1
ATOM 3312 O O . ASP A 1 420 ? 20.024 21.241 0.911 1.00 35.59 420 ASP A O 1
#

pLDDT: mean 80.98, std 11.44, range [32.84, 96.62]